Protein AF-A0A921IU04-F1 (afdb_monomer)

Solvent-accessible surface area (backbone atoms only — not comparable to full-atom values): 26642 Å² total; per-residue (Å²): 142,80,86,82,81,86,84,82,86,79,83,80,79,81,77,82,76,81,71,76,76,76,76,78,78,79,79,59,50,74,47,48,51,80,81,39,67,45,76,46,80,61,66,47,47,33,37,39,30,36,93,55,47,88,54,71,35,83,44,35,37,37,36,41,66,57,31,37,32,40,38,34,44,45,18,32,29,25,42,45,50,62,81,37,68,64,38,38,21,29,34,43,36,73,53,21,47,25,39,33,35,40,32,24,35,69,91,25,57,28,35,22,24,2,3,24,48,16,4,4,39,22,38,34,26,72,60,92,69,37,22,38,42,37,33,29,45,68,6,30,38,41,20,19,42,60,22,86,83,22,27,7,1,0,33,20,0,23,42,43,27,17,11,41,33,38,36,30,55,29,21,41,37,38,20,38,7,27,28,0,0,1,37,20,3,6,11,3,62,48,74,80,24,58,9,25,9,32,56,36,36,31,51,25,32,30,34,34,24,27,19,38,81,55,5,2,8,36,18,19,15,27,48,79,45,28,38,65,56,64,29,27,41,39,30,55,19,16,19,37,30,26,72,6,76,42,5,38,28,42,50,65,100,56,87,42,49,41,28,38,69,38,18,16,57,47,40,80,50,40,52,63,51,84,32,14,57,75,86,68,52,56,36,38,69,45,76,42,87,26,84,82,64,35,58,31,25,52,72,85,40,84,44,53,48,43,29,29,36,84,46,40,79,87,37,32,39,22,32,33,53,42,61,83,53,71,44,43,39,30,52,32,39,35,39,36,34,32,44,52,54,99,83,43,65,42,85,58,64,69,52,74,60,83,62,60,56,93,68,54,44,71,60,97,75,35,32,35,33,41,18,83,46,61,65,53,71,52,74,48,71,67,66,67,46,82,48,73,63,101,67,29,34,32,37,34,20,86,89,58,68,50,64,53,78,70,41,65,68,63,68,45,84,45,77,78,37,80,49,36,57,87,42,62,16,30,29,27,40,34,17,83,89,80,66,57,64,54,82,70,44,78,34,72,42,73,49,79,88,84,78,89,86,89,86,85,86,84,84,88,82,86,82,83,89,86,86,84,88,85,89,84,78,86,84,82,88,81,87,82,83,87,87,85,88,82,84,85,82,78,83,79,81,81,80,80,88,79,84,81,80,84,86,79,80,89,128

Radius of gyration: 40.73 Å; Cα contacts (8 Å, |Δi|>4): 1415; chains: 1; bounding box: 72×108×144 Å

Nearest PDB structures (foldseek):
  8bbg-assembly1_A  TM=2.038E-01  e=3.920E-01  Homo sapiens
  8bbf-assembly1_A  TM=2.132E-01  e=1.178E+00  Homo sapiens
  8r8r-assembly1_A  TM=1.808E-01  e=5.849E-01  Homo sapiens
  6fuw-assembly1_A  TM=2.385E-01  e=6.133E+00  Homo sapiens

InterPro domains:
  IPR013087 Zinc finger C2H2-type [PS00028] (371-393)

Mean predicted aligned error: 13.9 Å

Sequence (507 aa):
MKFGKPLIAASALAAALLLPATPAAAEPVTYNLSDGNVVISQNGEYVITQDDPNTPVTKTIEVKADVDATITLSGVNIEFDENDWHACAFKIEDNSTGDVTVVLAEGTANRLVSGPNAAGLQKNGAGENVGTLTITGNGSLYASTNNPSSFSAGIGSSVNNSTRNITIENGNIEAFGRRGAGIGAGSAYTQGSMTSATNIRINGGTVLVSASGLACGIGGADRFHGSLGAVSVFVTGGSVTDSSRYGIGSFRPVDPRIVITGGSVKSAAGFTTQPTDGEGNAVYLLKIDNQNSQPVTLDGESYLPVNQNASSPGDTSLYAYVTGESHVVKVGCTTTTWNFDNGSFTAGASSTEHTFSSAWQSNSANHWNICDACGDTVSEEHSLSAHHDETSHWQTCETCGYATDPEPHSFEWVVDREATATEAGSKHEECAACGYAKKAVEIPATGTTEDSSDNSTGSTQNPSTPNKENGKALPATSDSSAAIAAAAIAMGSILIAGGYALNRKSR

Secondary structure (DSSP, 8-state):
--PPPPPPPP--------PPPPPPPPPPEEEEGGG--EEE-SSEEEEEE-S-TTS-B---EEEPTT--EEEEEES-EEE--TTSTT--SEEEPTT--S-EEEEE-TT-EEEEEE-TTS-SEEE---STTPPPEEEEESSEEEEEES-TT--B-SEEPPTT--EEEEEE-SSEEEEEEEBS-SEEPPPB-STT-EEEEEEEEE-SSEEEEEEESS--SEE---BSSSEEEEEEEEE-SSEEEE--TT-EE-SSS---EEEESSSEEEETT-BSS--B-SSS-BEEEEEEE-TT---EEETTEEESSS-STTTSTT--EEEEEEESS-EEEEETTEEEEEEEETTEEEEEEEEE---B-SS-EE-SSEEEEEBTTT--EEEEE--EEEEE-SSEEEEEETTT--BPPPEEP-EEEEEEE---SSS-EEEEEEETTT--BPPPEEEPP--------------------------------------------------------------

Foldseek 3Di:
DDDDDDDDDDDDDDDPDPDPPDPPFPDAAEDECVVAAAEAEAEDEYEYHYPDLVDEDQYAHEYEAQHAYEYEYARHHHADDQPQPPRERYDYPAQHLYAYEYEYEAPYEHEFEGYAQFKSHEYFDDDPRRYAYEYYYAEEYFFGYHHLPHQFWSHYHGELTEGEHYEYQEYHYEFEARLWESHTGGEPQDAAREYWGYHAEYQEYAAEFEYPDQYERAIGGYHNRYYYDETEYEYNEYQAEYPYPAYHYYRDDDAYAAEYQAYFYHTPNHHPHFYYPVVPAGWAWDKAAQQPQFWKDKQNHTHPPQFNCRNPPPGRIGTHTGGQAWIWMDGQQKIWIWHHDDRDTDTDDMDGDADWDQAWDDDPFWIWTARPGPRDIDIDGAPWDWDDDPFFIWTAGPSHGDIDDTDGFDWDKDWPFDAAQPGWGKIWIARPVRGDIDDIDIHDHPHDDDDDDDDDDDDDDDDDDDDDDDDDDDDDDDDDDDDDDDDDDDPPDDDDDDDDDDDDDDD

Organism: NCBI:txid1871019

pLDDT: mean 83.92, std 22.61, range [25.84, 98.94]

Structure (mmCIF, N/CA/C/O backbone):
data_AF-A0A921IU04-F1
#
_entry.id   AF-A0A921IU04-F1
#
loop_
_atom_site.group_PDB
_atom_site.id
_atom_site.type_symbol
_atom_site.label_atom_id
_atom_site.label_alt_id
_atom_site.label_comp_id
_atom_site.label_asym_id
_atom_site.label_entity_id
_atom_site.label_seq_id
_atom_site.pdbx_PDB_ins_code
_atom_site.Cartn_x
_atom_site.Cartn_y
_atom_site.Cartn_z
_atom_site.occupancy
_atom_site.B_iso_or_equiv
_atom_site.auth_seq_id
_atom_site.auth_comp_id
_atom_site.auth_asym_id
_atom_site.auth_atom_id
_atom_site.pdbx_PDB_model_num
ATOM 1 N N . MET A 1 1 ? 38.460 -66.173 -6.144 1.00 41.94 1 MET A N 1
ATOM 2 C CA . MET A 1 1 ? 37.147 -66.292 -6.812 1.00 41.94 1 MET A CA 1
ATOM 3 C C . MET A 1 1 ? 36.119 -66.691 -5.762 1.00 41.94 1 MET A C 1
ATOM 5 O O . MET A 1 1 ? 36.144 -67.824 -5.303 1.00 41.94 1 MET A O 1
ATOM 9 N N . LYS A 1 2 ? 35.319 -65.736 -5.274 1.00 39.09 2 LYS A N 1
ATOM 10 C CA . LYS A 1 2 ? 34.245 -65.964 -4.294 1.00 39.09 2 LYS A CA 1
ATOM 11 C C . LYS A 1 2 ? 32.915 -65.703 -4.998 1.00 39.09 2 LYS A C 1
ATOM 13 O O . LYS A 1 2 ? 32.738 -64.640 -5.581 1.00 39.09 2 LYS A O 1
ATOM 18 N N . PHE A 1 3 ? 32.042 -66.703 -4.970 1.00 38.78 3 PHE A N 1
ATOM 19 C CA . PHE A 1 3 ? 30.713 -66.703 -5.573 1.00 38.78 3 PHE A CA 1
ATOM 20 C C . PHE A 1 3 ? 29.780 -65.718 -4.849 1.00 38.78 3 PHE A C 1
ATOM 22 O O . PHE A 1 3 ? 29.650 -65.775 -3.625 1.00 38.78 3 PHE A O 1
ATOM 29 N N . GLY A 1 4 ? 29.140 -64.822 -5.605 1.00 40.25 4 GLY A N 1
ATOM 30 C CA . GLY A 1 4 ? 28.076 -63.939 -5.125 1.00 40.25 4 GLY A CA 1
ATOM 31 C C . GLY A 1 4 ? 26.729 -64.666 -5.077 1.00 40.25 4 GLY A C 1
ATOM 32 O O . GLY A 1 4 ? 26.376 -65.388 -6.006 1.00 40.25 4 GLY A O 1
ATOM 33 N N . LYS A 1 5 ? 25.992 -64.490 -3.976 1.00 40.75 5 LYS A N 1
ATOM 34 C CA . LYS A 1 5 ? 24.599 -64.937 -3.803 1.00 40.75 5 LYS A CA 1
ATOM 35 C C . LYS A 1 5 ? 23.645 -64.027 -4.602 1.00 40.75 5 LYS A C 1
ATOM 37 O O . LYS A 1 5 ? 23.920 -62.829 -4.666 1.00 40.75 5 LYS A O 1
ATOM 42 N N . PRO A 1 6 ? 22.517 -64.527 -5.139 1.00 41.41 6 PRO A N 1
ATOM 43 C CA . PRO A 1 6 ? 21.507 -63.672 -5.756 1.00 41.41 6 PRO A CA 1
ATOM 44 C C . PRO A 1 6 ? 20.620 -63.010 -4.686 1.00 41.41 6 PRO A C 1
ATOM 46 O O . PRO A 1 6 ? 20.240 -63.651 -3.703 1.00 41.41 6 PRO A O 1
ATOM 49 N N . LEU A 1 7 ? 20.296 -61.725 -4.877 1.00 36.12 7 LEU A N 1
ATOM 50 C CA . LEU A 1 7 ? 19.275 -61.014 -4.103 1.00 36.12 7 LEU A CA 1
ATOM 51 C C . LEU A 1 7 ? 17.875 -61.458 -4.552 1.00 36.12 7 LEU A C 1
ATOM 53 O O . LEU A 1 7 ? 17.566 -61.460 -5.741 1.00 36.12 7 LEU A O 1
ATOM 57 N N . ILE A 1 8 ? 17.027 -61.794 -3.581 1.00 38.03 8 ILE A N 1
ATOM 58 C CA . ILE A 1 8 ? 15.592 -62.031 -3.757 1.00 38.03 8 ILE A CA 1
ATOM 59 C C . ILE A 1 8 ? 14.892 -60.666 -3.746 1.00 38.03 8 ILE A C 1
ATOM 61 O O . ILE A 1 8 ? 15.033 -59.911 -2.785 1.00 38.03 8 ILE A O 1
ATOM 65 N N . ALA A 1 9 ? 14.143 -60.352 -4.803 1.00 37.78 9 ALA A N 1
ATOM 66 C CA . ALA A 1 9 ? 13.275 -59.181 -4.857 1.00 37.78 9 ALA A CA 1
ATOM 67 C C . ALA A 1 9 ? 12.022 -59.425 -3.997 1.00 37.78 9 ALA A C 1
ATOM 69 O O . ALA A 1 9 ? 11.245 -60.338 -4.274 1.00 37.78 9 ALA A O 1
ATOM 70 N N . ALA A 1 10 ? 11.829 -58.619 -2.953 1.00 38.09 10 ALA A N 1
ATOM 71 C CA . ALA A 1 10 ? 10.588 -58.580 -2.187 1.00 38.09 10 ALA A CA 1
ATOM 72 C C . ALA A 1 10 ? 9.628 -57.577 -2.844 1.00 38.09 10 ALA A C 1
ATOM 74 O O . ALA A 1 10 ? 9.938 -56.390 -2.933 1.00 38.09 10 ALA A O 1
ATOM 75 N N . SER A 1 11 ? 8.468 -58.046 -3.312 1.00 39.69 11 SER A N 1
ATOM 76 C CA . SER A 1 11 ? 7.390 -57.168 -3.773 1.00 39.69 11 SER A CA 1
ATOM 77 C C . SER A 1 11 ? 6.738 -56.489 -2.567 1.00 39.69 11 SER A C 1
ATOM 79 O O . SER A 1 11 ? 6.110 -57.157 -1.744 1.00 39.69 11 SER A O 1
ATOM 81 N N . ALA A 1 12 ? 6.874 -55.170 -2.457 1.00 41.03 12 ALA A N 1
ATOM 82 C CA . ALA A 1 12 ? 6.124 -54.385 -1.488 1.00 41.03 12 ALA A CA 1
ATOM 83 C C . ALA A 1 12 ? 4.693 -54.174 -2.006 1.00 41.03 12 ALA A C 1
ATOM 85 O O . ALA A 1 12 ? 4.475 -53.513 -3.020 1.00 41.03 12 ALA A O 1
ATOM 86 N N . LEU A 1 13 ? 3.719 -54.762 -1.312 1.00 38.69 13 LEU A N 1
ATOM 87 C CA . LEU A 1 13 ? 2.300 -54.487 -1.498 1.00 38.69 13 LEU A CA 1
ATOM 88 C C . LEU A 1 13 ? 2.006 -53.119 -0.857 1.00 38.69 13 LEU A C 1
ATOM 90 O O . LEU A 1 13 ? 2.069 -52.985 0.365 1.00 38.69 13 LEU A O 1
ATOM 94 N N . ALA A 1 14 ? 1.742 -52.092 -1.665 1.00 40.94 14 ALA A N 1
ATOM 95 C CA . ALA A 1 14 ? 1.368 -50.771 -1.169 1.00 40.94 14 ALA A CA 1
ATOM 96 C C . ALA A 1 14 ? -0.069 -50.815 -0.624 1.00 40.94 14 ALA A C 1
ATOM 98 O O . ALA A 1 14 ? -1.035 -50.859 -1.385 1.00 40.94 14 ALA A O 1
ATOM 99 N N . ALA A 1 15 ? -0.215 -50.820 0.700 1.00 42.62 15 ALA A N 1
ATOM 100 C CA . ALA A 1 15 ? -1.492 -50.550 1.344 1.00 42.62 15 ALA A CA 1
ATOM 101 C C . ALA A 1 15 ? -1.796 -49.052 1.194 1.00 42.62 15 ALA A C 1
ATOM 103 O O . ALA A 1 15 ? -1.089 -48.215 1.755 1.00 42.62 15 ALA A O 1
ATOM 104 N N . ALA A 1 16 ? -2.825 -48.715 0.413 1.00 47.44 16 ALA A N 1
ATOM 105 C CA . ALA A 1 16 ? -3.347 -47.358 0.333 1.00 47.44 16 ALA A CA 1
ATOM 106 C C . ALA A 1 16 ? -3.908 -46.965 1.707 1.00 47.44 16 ALA A C 1
ATOM 108 O O . ALA A 1 16 ? -4.967 -47.436 2.124 1.00 47.44 16 ALA A O 1
ATOM 109 N N . LEU A 1 17 ? -3.160 -46.134 2.429 1.00 42.12 17 LEU A N 1
ATOM 110 C CA . LEU A 1 17 ? -3.612 -45.503 3.658 1.00 42.12 17 LEU A CA 1
ATOM 111 C C . LEU A 1 17 ? -4.680 -44.471 3.264 1.00 42.12 17 LEU A C 1
ATOM 113 O O . LEU A 1 17 ? -4.354 -43.410 2.737 1.00 42.12 17 LEU A O 1
ATOM 117 N N . LEU A 1 18 ? -5.957 -44.806 3.461 1.00 48.44 18 LEU A N 1
ATOM 118 C CA . LEU A 1 18 ? -7.051 -43.837 3.396 1.00 48.44 18 LEU A CA 1
ATOM 119 C C . LEU A 1 18 ? -6.788 -42.775 4.468 1.00 48.44 18 LEU A C 1
ATOM 121 O O . LEU A 1 18 ? -6.977 -43.028 5.658 1.00 48.44 18 LEU A O 1
ATOM 125 N N . LEU A 1 19 ? -6.306 -41.605 4.045 1.00 43.34 19 LEU A N 1
ATOM 126 C CA . LEU A 1 19 ? -6.260 -40.424 4.898 1.00 43.34 19 LEU A CA 1
ATOM 127 C C . LEU A 1 19 ? -7.706 -40.105 5.313 1.00 43.34 19 LEU A C 1
ATOM 129 O O . LEU A 1 19 ? -8.586 -40.110 4.445 1.00 43.34 19 LEU A O 1
ATOM 133 N N . PRO A 1 20 ? -7.990 -39.869 6.607 1.00 48.81 20 PRO A N 1
ATOM 134 C CA . PRO A 1 20 ? -9.310 -39.408 7.008 1.00 48.81 20 PRO A CA 1
ATOM 135 C C . PRO A 1 20 ? -9.612 -38.120 6.241 1.00 48.81 20 PRO A C 1
ATOM 137 O O . PRO A 1 20 ? -8.756 -37.237 6.164 1.00 48.81 20 PRO A O 1
ATOM 140 N N . ALA A 1 21 ? -10.802 -38.042 5.640 1.00 51.38 21 ALA A N 1
ATOM 141 C CA . ALA A 1 21 ? -11.263 -36.828 4.984 1.00 51.38 21 ALA A CA 1
ATOM 142 C C . ALA A 1 21 ? -11.084 -35.661 5.960 1.00 51.38 21 ALA A C 1
ATOM 144 O O . ALA A 1 21 ? -11.563 -35.726 7.097 1.00 51.38 21 ALA A O 1
ATOM 145 N N . THR A 1 22 ? -10.358 -34.630 5.532 1.00 48.41 22 THR A N 1
ATOM 146 C CA . THR A 1 22 ? -10.310 -33.351 6.233 1.00 48.41 22 THR A CA 1
ATOM 147 C C . THR A 1 22 ? -11.758 -32.940 6.497 1.00 48.41 22 THR A C 1
ATOM 149 O O . THR A 1 22 ? -12.545 -32.920 5.544 1.00 48.41 22 THR A O 1
ATOM 152 N N . PRO A 1 23 ? -12.164 -32.692 7.757 1.00 48.38 23 PRO A N 1
ATOM 153 C CA . PRO A 1 23 ? -13.510 -32.209 8.017 1.00 48.38 23 PRO A CA 1
ATOM 154 C C . PRO A 1 23 ? -13.714 -30.942 7.185 1.00 48.38 23 PRO A C 1
ATOM 156 O O . PRO A 1 23 ? -12.832 -30.083 7.153 1.00 48.38 23 PRO A O 1
ATOM 159 N N . ALA A 1 24 ? -14.833 -30.871 6.459 1.00 55.59 24 ALA A N 1
ATOM 160 C CA . ALA A 1 24 ? -15.200 -29.673 5.717 1.00 55.59 24 ALA A CA 1
ATOM 161 C C . ALA A 1 24 ? -15.126 -28.481 6.680 1.00 55.59 24 ALA A C 1
ATOM 163 O O . ALA A 1 24 ? -15.683 -28.555 7.780 1.00 55.59 24 ALA A O 1
ATOM 164 N N . ALA A 1 25 ? -14.385 -27.436 6.302 1.00 60.12 25 ALA A N 1
ATOM 165 C CA . ALA A 1 25 ? -14.353 -26.204 7.075 1.00 60.12 25 ALA A CA 1
ATOM 166 C C . ALA A 1 25 ? -15.800 -25.738 7.278 1.00 60.12 25 ALA A C 1
ATOM 168 O O . ALA A 1 25 ? -16.604 -25.793 6.345 1.00 60.12 25 ALA A O 1
ATOM 169 N N . ALA A 1 26 ? -16.158 -25.379 8.511 1.00 72.38 26 ALA A N 1
ATOM 170 C CA . ALA A 1 26 ? -17.477 -24.825 8.770 1.00 72.38 26 ALA A CA 1
ATOM 171 C C . ALA A 1 26 ? -17.642 -23.553 7.926 1.00 72.38 26 ALA A C 1
ATOM 173 O O . ALA A 1 26 ? -16.732 -22.728 7.894 1.00 72.38 26 ALA A O 1
ATOM 174 N N . GLU A 1 27 ? -18.778 -23.420 7.240 1.00 83.56 27 GLU A N 1
ATOM 175 C CA . GLU A 1 27 ? -19.099 -22.216 6.469 1.00 83.56 27 GLU A CA 1
ATOM 176 C C . GLU A 1 27 ? -19.023 -20.973 7.375 1.00 83.56 27 GLU A C 1
ATOM 178 O O . GLU A 1 27 ? -19.477 -21.034 8.528 1.00 83.56 27 GLU A O 1
ATOM 183 N N . PRO A 1 28 ? -18.475 -19.848 6.884 1.00 91.81 28 PRO A N 1
ATOM 184 C CA . PRO A 1 28 ? -18.323 -18.647 7.689 1.00 91.81 28 PRO A CA 1
ATOM 185 C C . PRO A 1 28 ? -19.685 -18.078 8.105 1.00 91.81 28 PRO A C 1
ATOM 187 O O . PRO A 1 28 ? -20.659 -18.071 7.346 1.00 91.81 28 PRO A O 1
ATOM 190 N N . VAL A 1 29 ? -19.757 -17.552 9.328 1.00 96.94 29 VAL A N 1
ATOM 191 C CA . VAL A 1 29 ? -20.988 -16.955 9.859 1.00 96.94 29 VAL A CA 1
ATOM 192 C C . VAL A 1 29 ? -21.221 -15.604 9.188 1.00 96.94 29 VAL A C 1
ATOM 194 O O . VAL A 1 29 ? -20.381 -14.710 9.254 1.00 96.94 29 VAL A O 1
ATOM 197 N N . THR A 1 30 ? -22.379 -15.432 8.554 1.00 97.50 30 THR A N 1
ATOM 198 C CA . THR A 1 30 ? -22.701 -14.199 7.824 1.00 97.50 30 THR A CA 1
ATOM 199 C C . THR A 1 30 ? -23.588 -13.271 8.648 1.00 97.50 30 THR A C 1
ATOM 201 O O . THR A 1 30 ? -24.606 -13.698 9.192 1.00 97.50 30 THR A O 1
ATOM 204 N N . TYR A 1 31 ? -23.224 -11.991 8.687 1.00 98.12 31 TYR A N 1
ATOM 205 C CA . TYR A 1 31 ? -24.028 -10.902 9.228 1.00 98.12 31 TYR A CA 1
ATOM 206 C C . TYR A 1 31 ? -24.326 -9.858 8.150 1.00 98.12 31 TYR A C 1
ATOM 208 O O . TYR A 1 31 ? -23.502 -9.593 7.268 1.00 98.12 31 TYR A O 1
ATOM 216 N N . ASN A 1 32 ? -25.486 -9.216 8.264 1.00 96.88 32 ASN A N 1
ATOM 217 C CA . ASN A 1 32 ? -25.848 -8.047 7.475 1.00 96.88 32 ASN A CA 1
ATOM 218 C C . ASN A 1 32 ? -26.055 -6.853 8.415 1.00 96.88 32 ASN A C 1
ATOM 220 O O . ASN A 1 32 ? -26.857 -6.917 9.347 1.00 96.88 32 ASN A O 1
ATOM 224 N N . LEU A 1 33 ? -25.323 -5.761 8.191 1.00 96.00 33 LEU A N 1
ATOM 225 C CA . LEU A 1 33 ? -25.425 -4.544 9.002 1.00 96.00 33 LEU A CA 1
ATOM 226 C C . LEU A 1 33 ? -26.809 -3.889 8.909 1.00 96.00 33 LEU A C 1
ATOM 228 O O . LEU A 1 33 ? -27.215 -3.186 9.838 1.00 96.00 33 LEU A O 1
ATOM 232 N N . SER A 1 34 ? -27.564 -4.150 7.838 1.00 92.12 34 SER A N 1
ATOM 233 C CA . SER A 1 34 ? -28.962 -3.725 7.728 1.00 92.12 34 SER A CA 1
ATOM 234 C C . SER A 1 34 ? -29.833 -4.285 8.860 1.00 92.12 34 SER A C 1
ATOM 236 O O . SER A 1 34 ? -30.768 -3.613 9.300 1.00 92.12 34 SER A O 1
ATOM 238 N N . ASP A 1 35 ? -29.496 -5.466 9.389 1.00 94.44 35 ASP A N 1
ATOM 239 C CA . ASP A 1 35 ? -30.279 -6.150 10.424 1.00 94.44 35 ASP A CA 1
ATOM 240 C C . ASP A 1 35 ? -29.966 -5.645 11.840 1.00 94.44 35 ASP A C 1
ATOM 242 O O . ASP A 1 35 ? -30.785 -5.772 12.754 1.00 94.44 35 ASP A O 1
ATOM 246 N N . GLY A 1 36 ? -28.795 -5.038 12.055 1.00 96.00 36 GLY A N 1
ATOM 247 C CA . GLY A 1 36 ? -28.404 -4.552 13.371 1.00 96.00 36 GLY A CA 1
ATOM 248 C C . GLY A 1 36 ? -26.902 -4.461 13.600 1.00 96.00 36 GLY A C 1
ATOM 249 O O . GLY A 1 36 ? -26.090 -4.534 12.684 1.00 96.00 36 GLY A O 1
ATOM 250 N N . ASN A 1 37 ? -26.545 -4.260 14.868 1.00 97.88 37 ASN A N 1
ATOM 251 C CA . ASN A 1 37 ? -25.153 -4.295 15.304 1.00 97.88 37 ASN A CA 1
ATOM 252 C C . ASN A 1 37 ? -24.626 -5.731 15.254 1.00 97.88 37 ASN A C 1
ATOM 254 O O . ASN A 1 37 ? -25.354 -6.676 15.557 1.00 97.88 37 ASN A O 1
ATOM 258 N N . VAL A 1 38 ? -23.342 -5.873 14.947 1.00 98.62 38 VAL A N 1
ATOM 259 C CA . VAL A 1 38 ? -22.649 -7.158 14.885 1.00 98.62 38 VAL A CA 1
ATOM 260 C C . VAL A 1 38 ? -21.766 -7.310 16.116 1.00 98.62 38 VAL A C 1
ATOM 262 O O . VAL A 1 38 ? -20.945 -6.442 16.408 1.00 98.62 38 VAL A O 1
ATOM 265 N N . VAL A 1 39 ? -21.923 -8.427 16.827 1.00 98.50 39 VAL A N 1
ATOM 266 C CA . VAL A 1 39 ? -21.083 -8.788 17.974 1.00 98.50 39 VAL A CA 1
ATOM 267 C C . VAL A 1 39 ? -20.481 -10.164 17.733 1.00 98.50 39 VAL A C 1
ATOM 269 O O . VAL A 1 39 ? -21.194 -11.164 17.654 1.00 98.50 39 VAL A O 1
ATOM 272 N N . ILE A 1 40 ? -19.159 -10.213 17.652 1.00 98.69 40 ILE A N 1
ATOM 273 C CA . ILE A 1 40 ? -18.370 -11.425 17.467 1.00 98.69 40 ILE A CA 1
ATOM 274 C C . ILE A 1 40 ? -17.829 -11.842 18.833 1.00 98.69 40 ILE A C 1
ATOM 276 O O . ILE A 1 40 ? -17.040 -11.130 19.452 1.00 98.69 40 ILE A O 1
ATOM 280 N N . SER A 1 41 ? -18.313 -12.979 19.331 1.00 98.00 41 SER A N 1
ATOM 281 C CA . SER A 1 41 ? -18.046 -13.472 20.691 1.00 98.00 41 SER A CA 1
ATOM 282 C C . SER A 1 41 ? -17.405 -14.859 20.736 1.00 98.00 41 SER A C 1
ATOM 284 O O . SER A 1 41 ? -17.196 -15.397 21.821 1.00 98.00 41 SER A O 1
ATOM 286 N N . GLN A 1 42 ? -17.120 -15.449 19.576 1.00 97.69 42 GLN A N 1
ATOM 287 C CA . GLN A 1 42 ? -16.528 -16.775 19.445 1.00 97.69 42 GLN A CA 1
ATOM 288 C C . GLN A 1 42 ? -15.428 -16.739 18.394 1.00 97.69 42 GLN A C 1
ATOM 290 O O . GLN A 1 42 ? -15.463 -15.910 17.487 1.00 97.69 42 GLN A O 1
ATOM 295 N N . ASN A 1 43 ? -14.469 -17.651 18.518 1.00 98.38 43 ASN A N 1
ATOM 296 C CA . ASN A 1 43 ? -13.431 -17.795 17.511 1.00 98.38 43 ASN A CA 1
ATOM 297 C C . ASN A 1 43 ? -14.043 -18.317 16.209 1.00 98.38 43 ASN A C 1
ATOM 299 O O . ASN A 1 43 ? -14.890 -19.215 16.246 1.00 98.38 43 ASN A O 1
ATOM 303 N N . GLY A 1 44 ? -13.595 -17.798 15.069 1.00 97.38 44 GLY A N 1
ATOM 304 C CA . GLY A 1 44 ? -14.058 -18.290 13.776 1.00 97.38 44 GLY A CA 1
ATOM 305 C C . GLY A 1 44 ? -13.965 -17.291 12.633 1.00 97.38 44 GLY A C 1
ATOM 306 O O . GLY A 1 44 ? -13.313 -16.250 12.720 1.00 97.38 44 GLY A O 1
ATOM 307 N N . GLU A 1 45 ? -14.636 -17.646 11.544 1.00 98.50 45 GLU A N 1
ATOM 308 C CA . GLU A 1 45 ? -14.686 -16.859 10.319 1.00 98.50 45 GLU A CA 1
ATOM 309 C C . GLU A 1 45 ? -16.064 -16.224 10.140 1.00 98.50 45 GLU A C 1
ATOM 311 O O . GLU A 1 45 ? -17.102 -16.859 10.354 1.00 98.50 45 GLU A O 1
ATOM 316 N N . TYR A 1 46 ? -16.060 -14.960 9.732 1.00 98.69 46 TYR A N 1
ATOM 317 C CA . TYR A 1 46 ? -17.240 -14.122 9.623 1.00 98.69 46 TYR A CA 1
ATOM 318 C C . TYR A 1 46 ? -17.241 -13.366 8.300 1.00 98.69 46 TYR A C 1
ATOM 320 O O . TYR A 1 46 ? -16.203 -12.881 7.854 1.00 98.69 46 TYR A O 1
ATOM 328 N N . VAL A 1 47 ? -18.417 -13.201 7.701 1.00 98.62 47 VAL A N 1
ATOM 329 C CA . VAL A 1 47 ? -18.630 -12.302 6.561 1.00 98.62 47 VAL A CA 1
ATOM 330 C C . VAL A 1 47 ? -19.623 -11.231 6.983 1.00 98.62 47 VAL A C 1
ATOM 332 O O . VAL A 1 47 ? -20.709 -11.546 7.465 1.00 98.62 47 VAL A O 1
ATOM 335 N N . ILE A 1 48 ? -19.260 -9.963 6.819 1.00 98.75 48 ILE A N 1
ATOM 336 C CA . ILE A 1 48 ? -20.120 -8.826 7.141 1.00 98.75 48 ILE A CA 1
ATOM 337 C C . ILE A 1 48 ? -20.438 -8.078 5.851 1.00 98.75 48 ILE A C 1
ATOM 339 O O . ILE A 1 48 ? -19.545 -7.637 5.124 1.00 98.75 48 ILE A O 1
ATOM 343 N N . THR A 1 49 ? -21.733 -7.951 5.587 1.00 98.44 49 THR A N 1
ATOM 344 C CA . THR A 1 49 ? -22.308 -7.323 4.393 1.00 98.44 49 THR A CA 1
ATOM 345 C C . THR A 1 49 ? -23.237 -6.173 4.776 1.00 98.44 49 THR A C 1
ATOM 347 O O . THR A 1 49 ? -23.557 -5.979 5.952 1.00 98.44 49 THR A O 1
ATOM 350 N N . GLN A 1 50 ? -23.669 -5.410 3.778 1.00 97.88 50 GLN A N 1
ATOM 351 C CA . GLN A 1 50 ? -24.702 -4.386 3.887 1.00 97.88 50 GLN A CA 1
ATOM 352 C C . GLN A 1 50 ? -25.496 -4.355 2.576 1.00 97.88 50 GLN A C 1
ATOM 354 O O . GLN A 1 50 ? -24.897 -4.467 1.508 1.00 97.88 50 GLN A O 1
ATOM 359 N N . ASP A 1 51 ? -26.823 -4.196 2.637 1.00 96.38 51 ASP A N 1
ATOM 360 C CA . ASP A 1 51 ? -27.666 -4.253 1.426 1.00 96.38 51 ASP A CA 1
ATOM 361 C C . ASP A 1 51 ? -27.363 -3.127 0.430 1.00 96.38 51 ASP A C 1
ATOM 363 O O . ASP A 1 51 ? -27.318 -3.351 -0.778 1.00 96.38 51 ASP A O 1
ATOM 367 N N . ASP A 1 52 ? -27.159 -1.911 0.942 1.00 96.38 52 ASP A N 1
ATOM 368 C CA . ASP A 1 52 ? -26.768 -0.749 0.147 1.00 96.38 52 ASP A CA 1
ATOM 369 C C . ASP A 1 52 ? -25.484 -0.119 0.709 1.00 96.38 52 ASP A C 1
ATOM 371 O O . ASP A 1 52 ? -25.564 0.704 1.625 1.00 96.38 52 ASP A O 1
ATOM 375 N N . PRO A 1 53 ? -24.299 -0.460 0.168 1.00 94.00 53 PRO A N 1
ATOM 376 C CA . PRO A 1 53 ? -23.019 0.100 0.609 1.00 94.00 53 PRO A CA 1
ATOM 377 C C . PRO A 1 53 ? -22.869 1.604 0.329 1.00 94.00 53 PRO A C 1
ATOM 379 O O . PRO A 1 53 ? -21.944 2.234 0.840 1.00 94.00 53 PRO A O 1
ATOM 382 N N . ASN A 1 54 ? -23.752 2.220 -0.465 1.00 95.94 54 ASN A N 1
ATOM 383 C CA . ASN A 1 54 ? -23.673 3.653 -0.763 1.00 95.94 54 ASN A CA 1
ATOM 384 C C . ASN A 1 54 ? -24.371 4.518 0.291 1.00 95.94 54 ASN A C 1
ATOM 386 O O . ASN A 1 54 ? -24.105 5.719 0.366 1.00 95.94 54 ASN A O 1
ATOM 390 N N . THR A 1 55 ? -25.233 3.921 1.114 1.00 96.88 55 THR A N 1
ATOM 391 C CA . THR A 1 55 ? -25.967 4.622 2.169 1.00 96.88 55 THR A CA 1
ATOM 392 C C . THR A 1 55 ? -25.325 4.330 3.525 1.00 96.88 55 THR A C 1
ATOM 394 O O . THR A 1 55 ? -25.330 3.178 3.951 1.00 96.88 55 THR A O 1
ATOM 397 N N . PRO A 1 56 ? -24.778 5.329 4.241 1.00 97.19 56 PRO A N 1
ATOM 398 C CA . PRO A 1 56 ? -24.166 5.079 5.539 1.00 97.19 56 PRO A CA 1
ATOM 399 C C . PRO A 1 56 ? -25.176 4.606 6.590 1.00 97.19 56 PRO A C 1
ATOM 401 O O . PRO A 1 56 ? -26.314 5.080 6.633 1.00 97.19 56 PRO A O 1
ATOM 404 N N . VAL A 1 57 ? -24.736 3.716 7.480 1.00 97.25 57 VAL A N 1
ATOM 405 C CA . VAL A 1 57 ? -25.505 3.265 8.649 1.00 97.25 57 VAL A CA 1
ATOM 406 C C . VAL A 1 57 ? -24.792 3.606 9.960 1.00 97.25 57 VAL A C 1
ATOM 408 O O . VAL A 1 57 ? -23.567 3.633 10.034 1.00 97.25 57 VAL A O 1
ATOM 411 N N . THR A 1 58 ? -25.556 3.804 11.036 1.00 96.62 58 THR A N 1
ATOM 412 C CA . THR A 1 58 ? -25.048 4.029 12.404 1.00 96.62 58 THR A CA 1
ATOM 413 C C . THR A 1 58 ? -25.051 2.727 13.212 1.00 96.62 58 THR A C 1
ATOM 415 O O . THR A 1 58 ? -25.743 2.583 14.223 1.00 96.62 58 THR A O 1
ATOM 418 N N . LYS A 1 59 ? -24.318 1.725 12.719 1.00 97.50 59 LYS A N 1
ATOM 419 C CA . LYS A 1 59 ? -24.185 0.392 13.335 1.00 97.50 59 LYS A CA 1
ATOM 420 C C . LYS A 1 59 ? -22.768 0.159 13.830 1.00 97.50 59 LYS A C 1
ATOM 422 O O . LYS A 1 59 ? -21.853 0.880 13.459 1.00 97.50 59 LYS A O 1
ATOM 427 N N . THR A 1 60 ? -22.581 -0.855 14.664 1.00 98.31 60 THR A N 1
ATOM 428 C CA . THR A 1 60 ? -21.260 -1.206 15.200 1.00 98.31 60 THR A CA 1
ATOM 429 C C . THR A 1 60 ? -20.887 -2.638 14.861 1.00 98.31 60 THR A C 1
ATOM 431 O O . THR A 1 60 ? -21.738 -3.527 14.915 1.00 98.31 60 THR A O 1
ATOM 434 N N . ILE A 1 61 ? -19.601 -2.863 14.610 1.00 98.81 61 ILE A N 1
ATOM 435 C CA . ILE A 1 61 ? -18.968 -4.182 14.612 1.00 98.81 61 ILE A CA 1
ATOM 436 C C . ILE A 1 61 ? -18.095 -4.261 15.864 1.00 98.81 61 ILE A C 1
ATOM 438 O O . ILE A 1 61 ? -17.198 -3.441 16.054 1.00 98.81 61 ILE A O 1
ATOM 442 N N . GLU A 1 62 ? -18.357 -5.228 16.734 1.00 98.75 62 GLU A N 1
ATOM 443 C CA . GLU A 1 62 ? -17.611 -5.411 17.976 1.00 98.75 62 GLU A CA 1
ATOM 444 C C . GLU A 1 62 ? -17.051 -6.831 18.072 1.00 98.75 62 GLU A C 1
ATOM 446 O O . GLU A 1 62 ? -17.803 -7.803 18.040 1.00 98.75 62 GLU A O 1
ATOM 451 N N . VAL A 1 63 ? -15.735 -6.951 18.231 1.00 98.88 63 VAL A N 1
ATOM 452 C CA . VAL A 1 63 ? -15.044 -8.214 18.514 1.00 98.88 63 VAL A CA 1
ATOM 453 C C . VAL A 1 63 ? -14.718 -8.260 19.998 1.00 98.88 63 VAL A C 1
ATOM 455 O O . VAL A 1 63 ? -14.013 -7.384 20.507 1.00 98.88 63 VAL A O 1
ATOM 458 N N . LYS A 1 64 ? -15.252 -9.261 20.703 1.00 98.69 64 LYS A N 1
ATOM 459 C CA . LYS A 1 64 ? -15.061 -9.408 22.148 1.00 98.69 64 LYS A CA 1
ATOM 460 C C . LYS A 1 64 ? -13.629 -9.798 22.508 1.00 98.69 64 LYS A C 1
ATOM 462 O O . LYS A 1 64 ? -12.851 -10.237 21.666 1.00 98.69 64 LYS A O 1
ATOM 467 N N . ALA A 1 65 ? -13.283 -9.572 23.774 1.00 97.75 65 ALA A N 1
ATOM 468 C CA . ALA A 1 65 ? -11.945 -9.833 24.284 1.00 97.75 65 ALA A CA 1
ATOM 469 C C . ALA A 1 65 ? -11.556 -11.300 24.072 1.00 97.75 65 ALA A C 1
ATOM 471 O O . ALA A 1 65 ? -12.375 -12.195 24.282 1.00 97.75 65 ALA A O 1
ATOM 472 N N . ASP A 1 66 ? -10.301 -11.504 23.679 1.00 95.94 66 ASP A N 1
ATOM 473 C CA . ASP A 1 66 ? -9.649 -12.808 23.536 1.00 95.94 66 ASP A CA 1
ATOM 474 C C . ASP A 1 66 ? -10.258 -13.706 22.447 1.00 95.94 66 ASP A C 1
ATOM 476 O O . ASP A 1 66 ? -10.070 -14.920 22.458 1.00 95.94 66 ASP A O 1
ATOM 480 N N . VAL A 1 67 ? -10.976 -13.098 21.496 1.00 98.44 67 VAL A N 1
ATOM 481 C CA . VAL A 1 67 ? -11.536 -13.785 20.332 1.00 98.44 67 VAL A CA 1
ATOM 482 C C . VAL A 1 67 ? -10.570 -13.732 19.150 1.00 98.44 67 VAL A C 1
ATOM 484 O O . VAL A 1 67 ? -10.195 -12.644 18.709 1.00 98.44 67 VAL A O 1
ATOM 487 N N . ASP A 1 68 ? -10.252 -14.905 18.600 1.00 98.56 68 ASP A N 1
ATOM 488 C CA . ASP A 1 68 ? -9.544 -15.043 17.324 1.00 98.56 68 ASP A CA 1
ATOM 489 C C . ASP A 1 68 ? -10.552 -15.042 16.170 1.00 98.56 68 ASP A C 1
ATOM 491 O O . ASP A 1 68 ? -11.338 -15.985 16.023 1.00 98.56 68 ASP A O 1
ATOM 495 N N . ALA A 1 69 ? -10.558 -13.997 15.344 1.00 98.62 69 ALA A N 1
ATOM 496 C CA . ALA A 1 69 ? -11.565 -13.839 14.296 1.00 98.62 69 ALA A CA 1
ATOM 497 C C . ALA A 1 69 ? -10.969 -13.448 12.945 1.00 98.62 69 ALA A C 1
ATOM 499 O O . ALA A 1 69 ? -10.209 -12.487 12.840 1.00 98.62 69 ALA A O 1
ATOM 500 N N . THR A 1 70 ? -11.416 -14.124 11.889 1.00 98.81 70 THR A N 1
ATOM 501 C CA . THR A 1 70 ? -11.232 -13.664 10.507 1.00 98.81 70 THR A CA 1
ATOM 502 C C . THR A 1 70 ? -12.542 -13.068 10.018 1.00 98.81 70 THR A C 1
ATOM 504 O O . THR A 1 70 ? -13.563 -13.744 9.982 1.00 98.81 70 THR A O 1
ATOM 507 N N . ILE A 1 71 ? -12.537 -11.789 9.666 1.00 98.94 71 ILE A N 1
ATOM 508 C CA . ILE A 1 71 ? -13.726 -10.999 9.358 1.00 98.94 71 ILE A CA 1
ATOM 509 C C . ILE A 1 71 ? -13.577 -10.444 7.951 1.00 98.94 71 ILE A C 1
ATOM 511 O O . ILE A 1 71 ? -12.782 -9.540 7.706 1.00 98.94 71 ILE A O 1
ATOM 515 N N . THR A 1 72 ? -14.367 -10.969 7.024 1.00 98.88 72 THR A N 1
ATOM 516 C CA . THR A 1 72 ? -14.456 -10.444 5.665 1.00 98.88 72 THR A CA 1
ATOM 517 C C . THR A 1 72 ? -15.442 -9.284 5.630 1.00 98.88 72 THR A C 1
ATOM 519 O O . THR A 1 72 ? -16.628 -9.471 5.898 1.00 98.88 72 THR A O 1
ATOM 522 N N . LEU A 1 73 ? -14.965 -8.088 5.287 1.00 98.88 73 LEU A N 1
ATOM 523 C CA . LEU A 1 73 ? -15.805 -6.927 5.008 1.00 98.88 73 LEU A CA 1
ATOM 524 C C . LEU A 1 73 ? -16.103 -6.878 3.509 1.00 98.88 73 LEU A C 1
ATOM 526 O O . LEU A 1 73 ? -15.185 -6.790 2.690 1.00 98.88 73 LEU A O 1
ATOM 530 N N . SER A 1 74 ? -17.386 -6.952 3.162 1.00 98.25 74 SER A N 1
ATOM 531 C CA . SER A 1 74 ? -17.855 -7.003 1.779 1.00 98.25 74 SER A CA 1
ATOM 532 C C . SER A 1 74 ? -18.863 -5.892 1.508 1.00 98.25 74 SER A C 1
ATOM 534 O O . SER A 1 74 ? -20.066 -6.135 1.410 1.00 98.25 74 SER A O 1
ATOM 536 N N . GLY A 1 75 ? -18.354 -4.666 1.384 1.00 98.06 75 GLY A N 1
ATOM 537 C CA . GLY A 1 75 ? -19.162 -3.487 1.092 1.00 98.06 75 GLY A CA 1
ATOM 538 C C . GLY A 1 75 ? -19.887 -2.971 2.329 1.00 98.06 75 GLY A C 1
ATOM 539 O O . GLY A 1 75 ? -21.107 -2.879 2.334 1.00 98.06 75 GLY A O 1
ATOM 540 N N . VAL A 1 76 ? -19.153 -2.661 3.396 1.00 98.56 76 VAL A N 1
ATOM 541 C CA . VAL A 1 76 ? -19.734 -2.057 4.608 1.00 98.56 76 VAL A CA 1
ATOM 542 C C . VAL A 1 76 ? -19.566 -0.540 4.599 1.00 98.56 76 VAL A C 1
ATOM 544 O O . VAL A 1 76 ? -18.504 -0.041 4.239 1.00 98.56 76 VAL A O 1
ATOM 547 N N . ASN A 1 77 ? -20.575 0.214 5.030 1.00 98.56 77 ASN A N 1
ATOM 548 C CA . ASN A 1 77 ? -20.496 1.672 5.128 1.00 98.56 77 ASN A CA 1
ATOM 549 C C . ASN A 1 77 ? -21.103 2.158 6.443 1.00 98.56 77 ASN A C 1
ATOM 551 O O . ASN A 1 77 ? -22.299 2.428 6.545 1.00 98.56 77 ASN A O 1
ATOM 555 N N . ILE A 1 78 ? -20.247 2.264 7.455 1.00 98.69 78 ILE A N 1
ATOM 556 C CA . ILE A 1 78 ? -20.601 2.752 8.781 1.00 98.69 78 ILE A CA 1
ATOM 557 C C . ILE A 1 78 ? -20.117 4.193 8.926 1.00 98.69 78 ILE A C 1
ATOM 559 O O . ILE A 1 78 ? -18.927 4.481 8.770 1.00 98.69 78 ILE A O 1
ATOM 563 N N . GLU A 1 79 ? -21.035 5.088 9.279 1.00 98.00 79 GLU A N 1
ATOM 564 C CA . GLU A 1 79 ? -20.733 6.480 9.595 1.00 98.00 79 GLU A CA 1
ATOM 565 C C . GLU A 1 79 ? -21.583 6.953 10.760 1.00 98.00 79 GLU A C 1
ATOM 567 O O . GLU A 1 79 ? -22.809 7.004 10.679 1.00 98.00 79 GLU A O 1
ATOM 572 N N . PHE A 1 80 ? -20.910 7.326 11.837 1.00 97.25 80 PHE A N 1
ATOM 573 C CA . PHE A 1 80 ? -21.525 8.052 12.935 1.00 97.25 80 PHE A CA 1
ATOM 574 C C . PHE A 1 80 ? -21.544 9.558 12.654 1.00 97.25 80 PHE A C 1
ATOM 576 O O . PHE A 1 80 ? -20.874 10.037 11.736 1.00 97.25 80 PHE A O 1
ATOM 583 N N . ASP A 1 81 ? -22.283 10.316 13.460 1.00 92.94 81 ASP A N 1
ATOM 584 C CA . ASP A 1 81 ? -22.280 11.782 13.495 1.00 92.94 81 ASP A CA 1
ATOM 585 C C . ASP A 1 81 ? -21.254 12.331 14.513 1.00 92.94 81 ASP A C 1
ATOM 587 O O . ASP A 1 81 ? -20.773 11.626 15.405 1.00 92.94 81 ASP A O 1
ATOM 591 N N . GLU A 1 82 ? -20.864 13.601 14.373 1.00 91.75 82 GLU A N 1
ATOM 592 C CA . GLU A 1 82 ? -19.900 14.256 15.261 1.00 91.75 82 GLU A CA 1
ATOM 593 C C . GLU A 1 82 ? -20.391 14.421 16.711 1.00 91.75 82 GLU A C 1
ATOM 595 O O . GLU A 1 82 ? -19.588 14.776 17.579 1.00 91.75 82 GLU A O 1
ATOM 600 N N . ASN A 1 83 ? -21.672 14.152 16.985 1.00 89.44 83 ASN A N 1
ATOM 601 C CA . ASN A 1 83 ? -22.275 14.131 18.316 1.00 89.44 83 ASN A CA 1
ATOM 602 C C . ASN A 1 83 ? -22.509 12.708 18.851 1.00 89.44 83 ASN A C 1
ATOM 604 O O . ASN A 1 83 ? -22.939 12.562 19.996 1.00 89.44 83 ASN A O 1
ATOM 608 N N . ASP A 1 84 ? -22.168 11.660 18.097 1.00 90.88 84 ASP A N 1
ATOM 609 C CA . ASP A 1 84 ? -22.226 10.268 18.559 1.00 90.88 84 ASP A CA 1
ATOM 610 C C . ASP A 1 84 ? -20.964 9.914 19.359 1.00 90.88 84 ASP A C 1
ATOM 612 O O . ASP A 1 84 ? -20.108 9.125 18.952 1.00 90.88 84 ASP A O 1
ATOM 616 N N . TRP A 1 85 ? -20.801 10.564 20.511 1.00 86.00 85 TRP A N 1
ATOM 617 C CA . TRP A 1 85 ? -19.619 10.411 21.359 1.00 86.00 85 TRP A CA 1
ATOM 618 C C . TRP A 1 85 ? -19.355 8.943 21.706 1.00 86.00 85 TRP A C 1
ATOM 620 O O . TRP A 1 85 ? -20.242 8.236 22.177 1.00 86.00 85 TRP A O 1
ATOM 630 N N . HIS A 1 86 ? -18.104 8.510 21.520 1.00 77.94 86 HIS A N 1
ATOM 631 C CA . HIS A 1 86 ? -17.634 7.146 21.794 1.00 77.94 86 HIS A CA 1
ATOM 632 C C . HIS A 1 86 ? -18.244 6.039 20.921 1.00 77.94 86 HIS A C 1
ATOM 634 O O . HIS A 1 86 ? -17.922 4.869 21.135 1.00 77.94 86 HIS A O 1
ATOM 640 N N . ALA A 1 87 ? -19.066 6.373 19.921 1.00 93.88 87 ALA A N 1
ATOM 641 C CA . ALA A 1 87 ? -19.517 5.395 18.946 1.00 93.88 87 ALA A CA 1
ATOM 642 C C . ALA A 1 87 ? -18.338 4.947 18.074 1.00 93.88 87 ALA A C 1
ATOM 644 O O . ALA A 1 87 ? -17.671 5.762 17.433 1.00 93.88 87 ALA A O 1
ATOM 645 N N . CYS A 1 88 ? -18.065 3.645 18.072 1.00 97.25 88 CYS A N 1
ATOM 646 C CA . CYS A 1 88 ? -16.963 3.050 17.331 1.00 97.25 88 CYS A CA 1
ATOM 647 C C . CYS A 1 88 ? -17.522 2.160 16.221 1.00 97.25 88 CYS A C 1
ATOM 649 O O . CYS A 1 88 ? -18.267 1.221 16.503 1.00 97.25 88 CYS A O 1
ATOM 651 N N . ALA A 1 89 ? -17.170 2.463 14.971 1.00 98.56 89 ALA A N 1
ATOM 652 C CA . ALA A 1 89 ? -17.627 1.719 13.803 1.00 98.56 89 ALA A CA 1
ATOM 653 C C . ALA A 1 89 ? -17.172 0.258 13.854 1.00 98.56 89 ALA A C 1
ATOM 655 O O . ALA A 1 89 ? -17.986 -0.651 13.687 1.00 98.56 89 ALA A O 1
ATOM 656 N N . PHE A 1 90 ? -15.892 0.037 14.156 1.00 98.88 90 PHE A N 1
ATOM 657 C CA . PHE A 1 90 ? -15.330 -1.289 14.361 1.00 98.88 90 PHE A CA 1
ATOM 658 C C . PHE A 1 90 ? -14.413 -1.277 15.582 1.00 98.88 90 PHE A C 1
ATOM 660 O O . PHE A 1 90 ? -13.333 -0.684 15.549 1.00 98.88 90 PHE A O 1
ATOM 667 N N . LYS A 1 91 ? -14.816 -1.980 16.645 1.00 98.75 91 LYS A N 1
ATOM 668 C CA . LYS A 1 91 ? -14.045 -2.114 17.882 1.00 98.75 91 LYS A CA 1
ATOM 669 C C . LYS A 1 91 ? -13.563 -3.546 18.080 1.00 98.75 91 LYS A C 1
ATOM 671 O O . LYS A 1 91 ? -14.369 -4.467 18.156 1.00 98.75 91 LYS A O 1
ATOM 676 N N . ILE A 1 92 ? -12.260 -3.713 18.263 1.00 98.81 92 ILE A N 1
ATOM 677 C CA . ILE A 1 92 ? -11.701 -4.880 18.950 1.00 98.81 92 ILE A CA 1
ATOM 678 C C . ILE A 1 92 ? -11.566 -4.497 20.419 1.00 98.81 92 ILE A C 1
ATOM 680 O O . ILE A 1 92 ? -11.011 -3.435 20.718 1.00 98.81 92 ILE A O 1
ATOM 684 N N . GLU A 1 93 ? -12.098 -5.319 21.324 1.00 98.38 93 GLU A N 1
ATOM 685 C CA . GLU A 1 93 ? -12.069 -5.017 22.756 1.00 98.38 93 GLU A CA 1
ATOM 686 C C . GLU A 1 93 ? -10.657 -4.693 23.259 1.00 98.38 93 GLU A C 1
ATOM 688 O O . GLU A 1 93 ? -9.645 -5.260 22.829 1.00 98.38 93 GLU A O 1
ATOM 693 N N . ASP A 1 94 ? -10.605 -3.733 24.178 1.00 97.75 94 ASP A N 1
ATOM 694 C CA . ASP A 1 94 ? -9.354 -3.144 24.634 1.00 97.75 94 ASP A CA 1
ATOM 695 C C . ASP A 1 94 ? -8.468 -4.205 25.299 1.00 97.75 94 ASP A C 1
ATOM 697 O O . ASP A 1 94 ? -8.905 -4.929 26.191 1.00 97.75 94 ASP A O 1
ATOM 701 N N . ASN A 1 95 ? -7.190 -4.250 24.913 1.00 97.56 95 ASN A N 1
ATOM 702 C CA . ASN A 1 95 ? -6.208 -5.224 25.404 1.00 97.56 95 ASN A CA 1
ATOM 703 C C . ASN A 1 95 ? -6.531 -6.695 25.087 1.00 97.56 95 ASN A C 1
ATOM 705 O O . ASN A 1 95 ? -5.918 -7.568 25.698 1.00 97.56 95 ASN A O 1
ATOM 709 N N . SER A 1 96 ? -7.426 -6.968 24.129 1.00 98.25 96 SER A N 1
ATOM 710 C CA . SER A 1 96 ? -7.689 -8.330 23.650 1.00 98.25 96 SER A CA 1
ATOM 711 C C . SER A 1 96 ? -6.390 -9.052 23.277 1.00 98.25 96 SER A C 1
ATOM 713 O O . SER A 1 96 ? -5.523 -8.474 22.605 1.00 98.25 96 SER A O 1
ATOM 715 N N . THR A 1 97 ? -6.266 -10.309 23.707 1.00 98.38 97 THR A N 1
ATOM 716 C CA . THR A 1 97 ? -5.159 -11.205 23.333 1.00 98.38 97 THR A CA 1
ATOM 717 C C . THR A 1 97 ? -5.406 -11.952 22.021 1.00 98.38 97 THR A C 1
ATOM 719 O O . THR A 1 97 ? -4.453 -12.469 21.450 1.00 98.38 97 THR A O 1
ATOM 722 N N . GLY A 1 98 ? -6.650 -11.957 21.528 1.00 98.25 98 GLY A N 1
ATOM 723 C CA . GLY A 1 98 ? -7.037 -12.642 20.295 1.00 98.25 98 GLY A CA 1
ATOM 724 C C . GLY A 1 98 ? -6.580 -11.911 19.033 1.00 98.25 98 GLY A C 1
ATOM 725 O O . GLY A 1 98 ? -6.588 -10.673 18.977 1.00 98.25 98 GLY A O 1
ATOM 726 N N . ASP A 1 99 ? -6.185 -12.685 18.027 1.00 98.75 99 ASP A N 1
ATOM 727 C CA . ASP A 1 99 ? -5.780 -12.189 16.715 1.00 98.75 99 ASP A CA 1
ATOM 728 C C . ASP A 1 99 ? -7.011 -11.924 15.836 1.00 98.75 99 ASP A C 1
ATOM 730 O O . ASP A 1 99 ? -7.890 -12.769 15.666 1.00 98.75 99 ASP A O 1
ATOM 734 N N . VAL A 1 100 ? -7.072 -10.739 15.230 1.00 98.94 100 VAL A N 1
ATOM 735 C CA . VAL A 1 100 ? -8.179 -10.338 14.357 1.00 98.94 100 VAL A CA 1
ATOM 736 C C . VAL A 1 100 ? -7.651 -10.040 12.966 1.00 98.94 100 VAL A C 1
ATOM 738 O O . VAL A 1 100 ? -6.878 -9.104 12.771 1.00 98.94 100 VAL A O 1
ATOM 741 N N . THR A 1 101 ? -8.111 -10.805 11.982 1.00 98.94 101 THR A N 1
ATOM 742 C CA . THR A 1 101 ? -7.822 -10.568 10.568 1.00 98.94 101 THR A CA 1
ATOM 743 C C . THR A 1 101 ? -9.034 -9.942 9.895 1.00 98.94 101 THR A C 1
ATOM 745 O O . THR A 1 101 ? -10.099 -10.544 9.852 1.00 98.94 101 THR A O 1
ATOM 748 N N . VAL A 1 102 ? -8.882 -8.747 9.335 1.00 98.94 102 VAL A N 1
ATOM 749 C CA . VAL A 1 102 ? -9.878 -8.081 8.495 1.00 98.94 102 VAL A CA 1
ATOM 750 C C . VAL A 1 102 ? -9.520 -8.321 7.029 1.00 98.94 102 VAL A C 1
ATOM 752 O O . VAL A 1 102 ? -8.499 -7.836 6.544 1.00 98.94 102 VAL A O 1
ATOM 755 N N . VAL A 1 103 ? -10.363 -9.065 6.316 1.00 98.94 103 VAL A N 1
ATOM 756 C CA . VAL A 1 103 ? -10.218 -9.334 4.880 1.00 98.94 103 VAL A CA 1
ATOM 757 C C . VAL A 1 103 ? -11.119 -8.378 4.104 1.00 98.94 103 VAL A C 1
ATOM 759 O O . VAL A 1 103 ? -12.333 -8.363 4.287 1.00 98.94 103 VAL A O 1
ATOM 762 N N . LEU A 1 104 ? -10.542 -7.570 3.223 1.00 98.88 104 LEU A N 1
ATOM 763 C CA . LEU A 1 104 ? -11.269 -6.653 2.350 1.00 98.88 104 LEU A CA 1
ATOM 764 C C . LEU A 1 104 ? -11.650 -7.389 1.065 1.00 98.88 104 LEU A C 1
ATOM 766 O O . LEU A 1 104 ? -10.779 -7.706 0.247 1.00 98.88 104 LEU A O 1
ATOM 770 N N . ALA A 1 105 ? -12.943 -7.672 0.890 1.00 98.62 105 ALA A N 1
ATOM 771 C CA . ALA A 1 105 ? -13.429 -8.420 -0.264 1.00 98.62 105 ALA A CA 1
ATOM 772 C C . ALA A 1 105 ? -13.129 -7.680 -1.577 1.00 98.62 105 ALA A C 1
ATOM 774 O O . ALA A 1 105 ? -13.299 -6.460 -1.677 1.00 98.62 105 ALA A O 1
ATOM 775 N N . GLU A 1 106 ? -12.681 -8.422 -2.589 1.00 98.12 106 GLU A N 1
ATOM 776 C CA . GLU A 1 106 ? -12.309 -7.874 -3.893 1.00 98.12 106 GLU A CA 1
ATOM 777 C C . GLU A 1 106 ? -13.457 -7.081 -4.532 1.00 98.12 106 GLU A C 1
ATOM 779 O O . GLU A 1 106 ? -14.620 -7.474 -4.469 1.00 98.12 106 GLU A O 1
ATOM 784 N N . GLY A 1 107 ? -13.127 -5.936 -5.134 1.00 97.50 107 GLY A N 1
ATOM 785 C CA . GLY A 1 107 ? -14.109 -5.073 -5.794 1.00 97.50 107 GLY A CA 1
ATOM 786 C C . GLY A 1 107 ? -15.071 -4.346 -4.847 1.00 97.50 107 GLY A C 1
ATOM 787 O O . GLY A 1 107 ? -15.949 -3.631 -5.325 1.00 97.50 107 GLY A O 1
ATOM 788 N N . THR A 1 108 ? -14.915 -4.486 -3.525 1.00 98.38 108 THR A N 1
ATOM 789 C CA . THR A 1 108 ? -15.753 -3.793 -2.537 1.00 98.38 108 THR A CA 1
ATOM 790 C C . THR A 1 108 ? -15.040 -2.599 -1.914 1.00 98.38 108 THR A C 1
ATOM 792 O O . THR A 1 108 ? -13.819 -2.605 -1.733 1.00 98.38 108 THR A O 1
ATOM 795 N N . ALA A 1 109 ? -15.823 -1.577 -1.566 1.00 98.44 109 ALA A N 1
ATOM 796 C CA . ALA A 1 109 ? -15.366 -0.438 -0.788 1.00 98.44 109 ALA A CA 1
ATOM 797 C C . ALA A 1 109 ? -15.968 -0.488 0.612 1.00 98.44 109 ALA A C 1
ATOM 799 O O . ALA A 1 109 ? -17.185 -0.589 0.764 1.00 98.44 109 ALA A O 1
ATOM 800 N N . ASN A 1 110 ? -15.107 -0.417 1.623 1.00 98.81 110 ASN A N 1
ATOM 801 C CA . ASN A 1 110 ? -15.500 -0.478 3.021 1.00 98.81 110 ASN A CA 1
ATOM 802 C C . ASN A 1 110 ? -15.180 0.851 3.694 1.00 98.81 110 ASN A C 1
ATOM 804 O O . ASN A 1 110 ? -14.087 1.393 3.534 1.00 98.81 110 ASN A O 1
ATOM 808 N N . ARG A 1 111 ? -16.126 1.388 4.455 1.00 98.81 111 ARG A N 1
ATOM 809 C CA . ARG A 1 111 ? -15.995 2.680 5.112 1.00 98.81 111 ARG A CA 1
ATOM 810 C C . ARG A 1 111 ? -16.351 2.561 6.585 1.00 98.81 111 ARG A C 1
ATOM 812 O O . ARG A 1 111 ? -17.454 2.149 6.928 1.00 98.81 111 ARG A O 1
ATOM 819 N N . LEU A 1 112 ? -15.401 2.926 7.440 1.00 98.81 112 LEU A N 1
ATOM 820 C CA . LEU A 1 112 ? -15.512 2.880 8.892 1.00 98.81 112 LEU A CA 1
ATOM 821 C C . LEU A 1 112 ? -15.224 4.270 9.461 1.00 98.81 112 LEU A C 1
ATOM 823 O O . LEU A 1 112 ? -14.067 4.673 9.612 1.00 98.81 112 LEU A O 1
ATOM 827 N N . VAL A 1 113 ? -16.285 5.017 9.763 1.00 98.50 113 VAL A N 1
ATOM 828 C CA . VAL A 1 113 ? -16.184 6.355 10.348 1.00 98.50 113 VAL A CA 1
ATOM 829 C C . VAL A 1 113 ? -16.847 6.390 11.712 1.00 98.50 113 VAL A C 1
ATOM 831 O O . VAL A 1 113 ? -18.069 6.392 11.848 1.00 98.50 113 VAL A O 1
ATOM 834 N N . SER A 1 114 ? -15.996 6.430 12.729 1.00 98.38 114 SER A N 1
ATOM 835 C CA . SER A 1 114 ? -16.402 6.494 14.127 1.00 98.38 114 SER A CA 1
ATOM 836 C C . SER A 1 114 ? -16.782 7.910 14.549 1.00 98.38 114 SER A C 1
ATOM 838 O O . SER A 1 114 ? -16.346 8.901 13.952 1.00 98.38 114 SER A O 1
ATOM 840 N N . GLY A 1 115 ? -17.543 7.992 15.638 1.00 96.56 115 GLY A N 1
ATOM 841 C CA . GLY A 1 115 ? -17.813 9.236 16.340 1.00 96.56 115 GLY A CA 1
ATOM 842 C C . GLY A 1 115 ? -16.560 9.829 17.001 1.00 96.56 115 GLY A C 1
ATOM 843 O O . GLY A 1 115 ? -15.434 9.333 16.833 1.00 96.56 115 GLY A O 1
ATOM 844 N N . PRO A 1 116 ? -16.720 10.909 17.783 1.00 93.31 116 PRO A N 1
ATOM 845 C CA . PRO A 1 116 ? -15.623 11.519 18.519 1.00 93.31 116 PRO A CA 1
ATOM 846 C C . PRO A 1 116 ? -14.900 10.522 19.425 1.00 93.31 116 PRO A C 1
ATOM 848 O O . PRO A 1 116 ? -15.528 9.730 20.131 1.00 93.31 116 PRO A O 1
ATOM 851 N N . ASN A 1 117 ? -13.573 10.658 19.489 1.00 92.44 117 ASN A N 1
ATOM 852 C CA . ASN A 1 117 ? -12.705 9.941 20.422 1.00 92.44 117 ASN A CA 1
ATOM 853 C C . ASN A 1 117 ? -12.650 8.414 20.251 1.00 92.44 117 ASN A C 1
ATOM 855 O O . ASN A 1 117 ? -12.171 7.743 21.160 1.00 92.44 117 ASN A O 1
ATOM 859 N N . ALA A 1 118 ? -13.081 7.877 19.111 1.00 96.12 118 ALA A N 1
ATOM 860 C CA . ALA A 1 118 ? -12.849 6.493 18.707 1.00 96.12 118 ALA A CA 1
ATOM 861 C C . ALA A 1 118 ? -12.150 6.456 17.341 1.00 96.12 118 ALA A C 1
ATOM 863 O O . ALA A 1 118 ? -12.351 7.349 16.514 1.00 96.12 118 ALA A O 1
ATOM 864 N N . ALA A 1 119 ? -11.315 5.443 17.107 1.00 97.62 119 ALA A N 1
ATOM 865 C CA . ALA A 1 119 ? -10.739 5.211 15.781 1.00 97.62 119 ALA A CA 1
ATOM 866 C C . ALA A 1 119 ? -11.780 4.573 14.851 1.00 97.62 119 ALA A C 1
ATOM 868 O O . ALA A 1 119 ? -12.706 3.917 15.333 1.00 97.62 119 ALA A O 1
ATOM 869 N N . GLY A 1 120 ? -11.648 4.759 13.534 1.00 98.44 120 GLY A N 1
ATOM 870 C CA . GLY A 1 120 ? -12.540 4.131 12.549 1.00 98.44 120 GLY A CA 1
ATOM 871 C C . GLY A 1 120 ? -12.480 2.608 12.646 1.00 98.44 120 GLY A C 1
ATOM 872 O O . GLY A 1 120 ? -13.504 1.944 12.796 1.00 98.44 120 GLY A O 1
ATOM 873 N N . LEU A 1 121 ? -11.253 2.084 12.682 1.00 98.81 121 LEU A N 1
ATOM 874 C CA . LEU A 1 121 ? -10.950 0.710 13.068 1.00 98.81 121 LEU A CA 1
ATOM 875 C C . LEU A 1 121 ? -10.100 0.727 14.340 1.00 98.81 121 LEU A C 1
ATOM 877 O O . LEU A 1 121 ? -8.910 1.054 14.306 1.00 98.81 121 LEU A O 1
ATOM 881 N N . GLN A 1 122 ? -10.731 0.423 15.473 1.00 98.69 122 GLN A N 1
ATOM 882 C CA . GLN A 1 122 ? -10.135 0.591 16.789 1.00 98.69 122 GLN A CA 1
ATOM 883 C C . GLN A 1 122 ? -9.515 -0.696 17.332 1.00 98.69 122 GLN A C 1
ATOM 885 O O . GLN A 1 122 ? -10.196 -1.699 17.543 1.00 98.69 122 GLN A O 1
ATOM 890 N N . LYS A 1 123 ? -8.224 -0.605 17.659 1.00 98.25 123 LYS A N 1
ATOM 891 C CA . LYS A 1 123 ? -7.443 -1.606 18.385 1.00 98.25 123 LYS A CA 1
ATOM 892 C C . LYS A 1 123 ? -6.628 -0.924 19.479 1.00 98.25 123 LYS A C 1
ATOM 894 O O . LYS A 1 123 ? -5.542 -0.394 19.232 1.00 98.25 123 LYS A O 1
ATOM 899 N N . ASN A 1 124 ? -7.142 -0.968 20.704 1.00 97.81 124 ASN A N 1
ATOM 900 C CA . ASN A 1 124 ? -6.424 -0.487 21.880 1.00 97.81 124 ASN A CA 1
ATOM 901 C C . ASN A 1 124 ? -5.606 -1.620 22.519 1.00 97.81 124 ASN A C 1
ATOM 903 O O . ASN A 1 124 ? -6.048 -2.767 22.594 1.00 97.81 124 ASN A O 1
ATOM 907 N N . GLY A 1 125 ? -4.419 -1.285 23.019 1.00 96.00 125 GLY A N 1
ATOM 908 C CA . GLY A 1 125 ? -3.576 -2.181 23.806 1.00 96.00 125 GLY A CA 1
ATOM 909 C C . GLY A 1 125 ? -2.084 -1.913 23.621 1.00 96.00 125 GLY A C 1
ATOM 910 O O . GLY A 1 125 ? -1.625 -1.674 22.510 1.00 96.00 125 GLY A O 1
ATOM 911 N N . ALA A 1 126 ? -1.320 -1.964 24.714 1.00 92.19 126 ALA A N 1
ATOM 912 C CA . ALA A 1 126 ? 0.144 -1.802 24.705 1.00 92.19 126 ALA A CA 1
ATOM 913 C C . ALA A 1 126 ? 0.917 -2.983 25.305 1.00 92.19 126 ALA A C 1
ATOM 915 O O . ALA A 1 126 ? 2.149 -3.010 25.199 1.00 92.19 126 ALA A O 1
ATOM 916 N N . GLY A 1 127 ? 0.217 -3.926 25.946 1.00 92.56 127 GLY A N 1
ATOM 917 C CA . GLY A 1 127 ? 0.831 -5.090 26.582 1.00 92.56 127 GLY A CA 1
ATOM 918 C C . GLY A 1 127 ? 1.534 -5.994 25.571 1.00 92.56 127 GLY A C 1
ATOM 919 O O . GLY A 1 127 ? 1.166 -6.027 24.404 1.00 92.56 127 GLY A O 1
ATOM 920 N N . GLU A 1 128 ? 2.542 -6.742 26.016 1.00 91.25 128 GLU A N 1
ATOM 921 C CA . GLU A 1 128 ? 3.287 -7.669 25.147 1.00 91.25 128 GLU A CA 1
ATOM 922 C C . GLU A 1 128 ? 2.405 -8.795 24.579 1.00 91.25 128 GLU A C 1
ATOM 924 O O . GLU A 1 128 ? 2.662 -9.269 23.479 1.00 91.25 128 GLU A O 1
ATOM 929 N N . ASN A 1 129 ? 1.338 -9.171 25.293 1.00 94.56 129 ASN A N 1
ATOM 930 C CA . ASN A 1 129 ? 0.453 -10.285 24.931 1.00 94.56 129 ASN A CA 1
ATOM 931 C C . ASN A 1 129 ? -0.802 -9.854 24.152 1.00 94.56 129 ASN A C 1
ATOM 933 O O . ASN A 1 129 ? -1.702 -10.668 23.977 1.00 94.56 129 ASN A O 1
ATOM 937 N N . VAL A 1 130 ? -0.928 -8.581 23.757 1.00 97.44 130 VAL A N 1
ATOM 938 C CA . VAL A 1 130 ? -2.108 -8.151 22.987 1.00 97.44 130 VAL A CA 1
ATOM 939 C C . VAL A 1 130 ? -2.056 -8.753 21.584 1.00 97.44 130 VAL A C 1
ATOM 941 O O . VAL A 1 130 ? -1.002 -8.736 20.946 1.00 97.44 130 VAL A O 1
ATOM 944 N N . GLY A 1 131 ? -3.196 -9.233 21.094 1.00 98.31 131 GLY A N 1
ATOM 945 C CA . GLY A 1 131 ? -3.302 -9.854 19.777 1.00 98.31 131 GLY A CA 1
ATOM 946 C C . GLY A 1 131 ? -3.056 -8.864 18.641 1.00 98.31 131 GLY A C 1
ATOM 947 O O . GLY A 1 131 ? -3.032 -7.638 18.842 1.00 98.31 131 GLY A O 1
ATOM 948 N N . THR A 1 132 ? -2.860 -9.400 17.447 1.00 98.75 132 THR A N 1
ATOM 949 C CA . THR A 1 132 ? -2.558 -8.673 16.216 1.00 98.75 132 THR A CA 1
ATOM 950 C C . THR A 1 132 ? -3.836 -8.322 15.469 1.00 98.75 132 THR A C 1
ATOM 952 O O . THR A 1 132 ? -4.707 -9.162 15.282 1.00 98.75 132 THR A O 1
ATOM 955 N N . LEU A 1 133 ? -3.938 -7.075 15.012 1.00 98.88 133 LEU A N 1
ATOM 956 C CA . LEU A 1 133 ? -4.875 -6.690 13.961 1.00 98.88 133 LEU A CA 1
ATOM 957 C C . LEU A 1 133 ? -4.162 -6.812 12.612 1.00 98.88 133 LEU A C 1
ATOM 959 O O . LEU A 1 133 ? -3.238 -6.045 12.343 1.00 98.88 133 LEU A O 1
ATOM 963 N N . THR A 1 134 ? -4.611 -7.728 11.763 1.00 98.94 134 THR A N 1
ATOM 964 C CA . THR A 1 134 ? -4.124 -7.895 10.389 1.00 98.94 134 THR A CA 1
ATOM 965 C C . THR A 1 134 ? -5.171 -7.392 9.403 1.00 98.94 134 THR A C 1
ATOM 967 O O . THR A 1 134 ? -6.338 -7.740 9.530 1.00 98.94 134 THR A O 1
ATOM 970 N N . ILE A 1 135 ? -4.785 -6.598 8.406 1.00 98.94 135 ILE A N 1
ATOM 971 C CA . ILE A 1 135 ? -5.660 -6.159 7.308 1.00 98.94 135 ILE A CA 1
ATOM 972 C C . ILE A 1 135 ? -5.102 -6.697 5.992 1.00 98.94 135 ILE A C 1
ATOM 974 O O . ILE A 1 135 ? -3.911 -6.553 5.716 1.00 98.94 135 ILE A O 1
ATOM 978 N N . THR A 1 136 ? -5.947 -7.342 5.193 1.00 98.88 136 THR A N 1
ATOM 979 C CA . THR A 1 136 ? -5.557 -7.987 3.932 1.00 98.88 136 THR A CA 1
ATOM 980 C C . THR A 1 136 ? -6.704 -7.969 2.917 1.00 98.88 136 THR A C 1
ATOM 982 O O . THR A 1 136 ? -7.765 -7.411 3.182 1.00 98.88 136 THR A O 1
ATOM 985 N N . GLY A 1 137 ? -6.517 -8.602 1.760 1.00 98.56 137 GLY A N 1
ATOM 986 C CA . GLY A 1 137 ? -7.490 -8.660 0.668 1.00 98.56 137 GLY A CA 1
ATOM 987 C C . GLY A 1 137 ? -7.248 -7.605 -0.412 1.00 98.56 137 GLY A C 1
ATOM 988 O O . GLY A 1 137 ? -6.310 -6.819 -0.330 1.00 98.56 137 GLY A O 1
ATOM 989 N N . ASN A 1 138 ? -8.090 -7.619 -1.447 1.00 97.38 138 ASN A N 1
ATOM 990 C CA . ASN A 1 138 ? -7.955 -6.759 -2.633 1.00 97.38 138 ASN A CA 1
ATOM 991 C C . ASN A 1 138 ? -9.019 -5.644 -2.692 1.00 97.38 138 ASN A C 1
ATOM 993 O O . ASN A 1 138 ? -9.052 -4.873 -3.648 1.00 97.38 138 ASN A O 1
ATOM 997 N N . GLY A 1 139 ? -9.912 -5.571 -1.700 1.00 98.56 139 GLY A N 1
ATOM 998 C CA . GLY A 1 139 ? -10.867 -4.473 -1.547 1.00 98.56 139 GLY A CA 1
ATOM 999 C C . GLY A 1 139 ? -10.235 -3.192 -0.997 1.00 98.56 139 GLY A C 1
ATOM 1000 O O . GLY A 1 139 ? -9.027 -3.120 -0.744 1.00 98.56 139 GLY A O 1
ATOM 1001 N N . SER A 1 140 ? -11.068 -2.174 -0.775 1.00 98.69 140 SER A N 1
ATOM 1002 C CA . SER A 1 140 ? -10.646 -0.920 -0.146 1.00 98.69 140 SER A CA 1
ATOM 1003 C C . SER A 1 140 ? -11.231 -0.720 1.249 1.00 98.69 140 SER A C 1
ATOM 1005 O O . SER A 1 140 ? -12.305 -1.233 1.579 1.00 98.69 140 SER A O 1
ATOM 1007 N N . LEU A 1 141 ? -10.504 0.038 2.070 1.00 98.88 141 LEU A N 1
ATOM 1008 C CA . LEU A 1 141 ? -10.910 0.468 3.400 1.00 98.88 141 LEU A CA 1
ATOM 1009 C C . LEU A 1 141 ? -10.608 1.954 3.583 1.00 98.88 141 LEU A C 1
ATOM 1011 O O . LEU A 1 141 ? -9.449 2.356 3.552 1.00 98.88 141 LEU A O 1
ATOM 1015 N N . TYR A 1 142 ? -11.640 2.740 3.870 1.00 98.88 142 TYR A N 1
ATOM 1016 C CA . TYR A 1 142 ? -11.516 4.077 4.437 1.00 98.88 142 TYR A CA 1
ATOM 1017 C C . TYR A 1 142 ? -11.790 4.025 5.940 1.00 98.88 142 TYR A C 1
ATOM 1019 O O . TYR A 1 142 ? -12.878 3.616 6.352 1.00 98.88 142 TYR A O 1
ATOM 1027 N N . ALA A 1 143 ? -10.841 4.470 6.762 1.00 98.81 143 ALA A N 1
ATOM 1028 C CA . ALA A 1 143 ? -10.968 4.475 8.217 1.00 98.81 143 ALA A CA 1
ATOM 1029 C C . ALA A 1 143 ? -10.665 5.857 8.810 1.00 98.81 143 ALA A C 1
ATOM 1031 O O . ALA A 1 143 ? -9.577 6.414 8.630 1.00 98.81 143 ALA A O 1
ATOM 1032 N N . SER A 1 144 ? -11.629 6.421 9.541 1.00 97.94 144 SER A N 1
ATOM 1033 C CA . SER A 1 144 ? -11.470 7.731 10.175 1.00 97.94 144 SER A CA 1
ATOM 1034 C C . SER A 1 144 ? -12.417 7.952 11.361 1.00 97.94 144 SER A C 1
ATOM 1036 O O . SER A 1 144 ? -13.183 7.083 11.768 1.00 97.94 144 SER A O 1
ATOM 1038 N N . THR A 1 145 ? -12.363 9.158 11.914 1.00 94.56 145 THR A N 1
ATOM 1039 C CA . THR A 1 145 ? -13.307 9.712 12.883 1.00 94.56 145 THR A CA 1
ATOM 1040 C C . THR A 1 145 ? -13.917 10.975 12.279 1.00 94.56 145 THR A C 1
ATOM 1042 O O . THR A 1 145 ? -13.239 11.748 11.598 1.00 94.56 145 THR A O 1
ATOM 1045 N N . ASN A 1 146 ? -15.210 11.195 12.476 1.00 91.12 146 ASN A N 1
ATOM 1046 C CA . ASN A 1 146 ? -15.947 12.298 11.850 1.00 91.12 146 ASN A CA 1
ATOM 1047 C C . ASN A 1 146 ? -15.701 13.672 12.498 1.00 91.12 146 ASN A C 1
ATOM 1049 O O . ASN A 1 146 ? -15.919 14.689 11.847 1.00 91.12 146 ASN A O 1
ATOM 1053 N N . ASN A 1 147 ? -15.206 13.731 13.737 1.00 89.06 147 ASN A N 1
ATOM 1054 C CA . ASN A 1 147 ? -15.153 14.975 14.499 1.00 89.06 147 ASN A CA 1
ATOM 1055 C C . ASN A 1 147 ? -13.787 15.677 14.355 1.00 89.06 147 ASN A C 1
ATOM 1057 O O . ASN A 1 147 ? -12.783 15.142 14.833 1.00 89.06 147 ASN A O 1
ATOM 1061 N N . PRO A 1 148 ? -13.706 16.898 13.784 1.00 86.75 148 PRO A N 1
ATOM 1062 C CA . PRO A 1 148 ? -12.459 17.661 13.605 1.00 86.75 148 PRO A CA 1
ATOM 1063 C C . PRO A 1 148 ? -11.620 17.877 14.871 1.00 86.75 148 PRO A C 1
ATOM 1065 O O . PRO A 1 148 ? -10.410 18.094 14.777 1.00 86.75 148 PRO A O 1
ATOM 1068 N N . SER A 1 149 ? -12.262 17.834 16.037 1.00 87.69 149 SER A N 1
ATOM 1069 C CA . SER A 1 149 ? -11.650 17.994 17.356 1.00 87.69 149 SER A CA 1
ATOM 1070 C C . SER A 1 149 ? -11.361 16.667 18.056 1.00 87.69 149 SER A C 1
ATOM 1072 O O . SER A 1 149 ? -10.897 16.692 19.192 1.00 87.69 149 SER A O 1
ATOM 1074 N N . SER A 1 150 ? -11.613 15.529 17.405 1.00 91.44 150 SER A N 1
ATOM 1075 C CA . SER A 1 150 ? -11.190 14.215 17.886 1.00 91.44 150 SER A CA 1
ATOM 1076 C C . SER A 1 150 ? -9.663 14.154 18.010 1.00 91.44 150 SER A C 1
ATOM 1078 O O . SER A 1 150 ? -8.939 14.966 17.427 1.00 91.44 150 SER A O 1
ATOM 1080 N N . PHE A 1 151 ? -9.198 13.195 18.805 1.00 93.69 151 PHE A N 1
ATOM 1081 C CA . PHE A 1 151 ? -7.789 12.935 19.116 1.00 93.69 151 PHE A CA 1
ATOM 1082 C C . PHE A 1 151 ? -7.451 11.452 18.913 1.00 93.69 151 PHE A C 1
ATOM 1084 O O . PHE A 1 151 ? -6.695 10.861 19.681 1.00 93.69 151 PHE A O 1
ATOM 1091 N N . SER A 1 152 ? -8.075 10.822 17.920 1.00 94.81 152 SER A N 1
ATOM 1092 C CA . SER A 1 152 ? -7.994 9.375 17.683 1.00 94.81 152 SER A CA 1
ATOM 1093 C C . SER A 1 152 ? -7.358 9.072 16.340 1.00 94.81 152 SER A C 1
ATOM 1095 O O . SER A 1 152 ? -7.332 9.927 15.446 1.00 94.81 152 SER A O 1
ATOM 1097 N N . ALA A 1 153 ? -6.833 7.856 16.219 1.00 97.12 153 ALA A N 1
ATOM 1098 C CA . ALA A 1 153 ? -6.283 7.392 14.963 1.00 97.12 153 ALA A CA 1
ATOM 1099 C C . ALA A 1 153 ? -7.376 7.115 13.916 1.00 97.12 153 ALA A C 1
ATOM 1101 O O . ALA A 1 153 ? -8.551 6.988 14.258 1.00 97.12 153 ALA A O 1
ATOM 1102 N N . GLY A 1 154 ? -6.996 7.000 12.642 1.00 98.31 154 GLY A N 1
ATOM 1103 C CA . GLY A 1 154 ? -7.877 6.406 11.631 1.00 98.31 154 GLY A CA 1
ATOM 1104 C C . GLY A 1 154 ? -8.001 4.898 11.858 1.00 98.31 154 GLY A C 1
ATOM 1105 O O . GLY A 1 154 ? -9.097 4.378 12.079 1.00 98.31 154 GLY A O 1
ATOM 1106 N N . ILE A 1 155 ? -6.846 4.228 11.904 1.00 98.88 155 ILE A N 1
ATOM 1107 C CA . ILE A 1 155 ? -6.680 2.821 12.287 1.00 98.88 155 ILE A CA 1
ATOM 1108 C C . ILE A 1 155 ? -5.732 2.758 13.485 1.00 98.88 155 ILE A C 1
ATOM 1110 O O . ILE A 1 155 ? -4.605 3.246 13.420 1.00 98.88 155 ILE A O 1
ATOM 1114 N N . GLY A 1 156 ? -6.168 2.142 14.579 1.00 98.38 156 GLY A N 1
ATOM 1115 C CA . GLY A 1 156 ? -5.355 1.984 15.783 1.00 98.38 156 GLY A CA 1
ATOM 1116 C C . GLY A 1 156 ? -6.089 2.435 17.031 1.00 98.38 156 GLY A C 1
ATOM 1117 O O . GLY A 1 156 ? -7.200 1.970 17.267 1.00 98.38 156 GLY A O 1
ATOM 1118 N N . SER A 1 157 ? -5.486 3.274 17.872 1.00 97.12 157 SER A N 1
ATOM 1119 C CA . SER A 1 157 ? -6.092 3.582 19.172 1.00 97.12 157 SER A CA 1
ATOM 1120 C C . SER A 1 157 ? -7.001 4.808 19.182 1.00 97.12 157 SER A C 1
ATOM 1122 O O . SER A 1 157 ? -6.850 5.770 18.419 1.00 97.12 157 SER A O 1
ATOM 1124 N N . SER A 1 158 ? -7.941 4.780 20.124 1.00 95.81 158 SER A N 1
ATOM 1125 C CA . SER A 1 158 ? -8.690 5.959 20.547 1.00 95.81 158 SER A CA 1
ATOM 1126 C C . SER A 1 158 ? -7.789 6.975 21.260 1.00 95.81 158 SER A C 1
ATOM 1128 O O . SER A 1 158 ? -6.646 6.685 21.627 1.00 95.81 158 SER A O 1
ATOM 1130 N N . VAL A 1 159 ? -8.338 8.155 21.557 1.00 93.94 159 VAL A N 1
ATOM 1131 C CA . VAL A 1 159 ? -7.700 9.132 22.454 1.00 93.94 159 VAL A CA 1
ATOM 1132 C C . VAL A 1 159 ? -7.236 8.482 23.766 1.00 93.94 159 VAL A C 1
ATOM 1134 O O . VAL A 1 159 ? -7.918 7.610 24.307 1.00 93.94 159 VAL A O 1
ATOM 1137 N N . ASN A 1 160 ? -6.089 8.931 24.287 1.00 93.44 160 ASN A N 1
ATOM 1138 C CA . ASN A 1 160 ? -5.466 8.490 25.544 1.00 93.44 160 ASN A CA 1
ATOM 1139 C C . ASN A 1 160 ? -5.078 7.011 25.639 1.00 93.44 160 ASN A C 1
ATOM 1141 O O . ASN A 1 160 ? -4.589 6.596 26.690 1.00 93.44 160 ASN A O 1
ATOM 1145 N N . ASN A 1 161 ? -5.269 6.237 24.574 1.00 95.25 161 ASN A N 1
ATOM 1146 C CA . ASN A 1 161 ? -4.921 4.830 24.529 1.00 95.25 161 ASN A CA 1
ATOM 1147 C C . ASN A 1 161 ? -3.732 4.591 23.607 1.00 95.25 161 ASN A C 1
ATOM 1149 O O . ASN A 1 161 ? -3.469 5.333 22.658 1.00 95.25 161 ASN A O 1
ATOM 1153 N N . SER A 1 162 ? -3.018 3.513 23.887 1.00 95.81 162 SER A N 1
ATOM 1154 C CA . SER A 1 162 ? -1.952 3.007 23.035 1.00 95.81 162 SER A CA 1
ATOM 1155 C C . SER A 1 162 ? -2.469 1.952 22.073 1.00 95.81 162 SER A C 1
ATOM 1157 O O . SER A 1 162 ? -3.489 1.313 22.330 1.00 95.81 162 SER A O 1
ATOM 1159 N N . THR A 1 163 ? -1.710 1.719 21.010 1.00 97.81 163 THR A N 1
ATOM 1160 C CA . THR A 1 163 ? -1.896 0.566 20.139 1.00 97.81 163 THR A CA 1
ATOM 1161 C C . THR A 1 163 ? -0.590 -0.196 19.948 1.00 97.81 163 THR A C 1
ATOM 1163 O O . THR A 1 163 ? 0.512 0.351 20.092 1.00 97.81 163 THR A O 1
ATOM 1166 N N . ARG A 1 164 ? -0.739 -1.476 19.623 1.00 97.75 164 ARG A N 1
ATOM 1167 C CA . ARG A 1 164 ? 0.336 -2.402 19.309 1.00 97.75 164 ARG A CA 1
ATOM 1168 C C . ARG A 1 164 ? -0.185 -3.475 18.351 1.00 97.75 164 ARG A C 1
ATOM 1170 O O . ARG A 1 164 ? -1.354 -3.847 18.446 1.00 97.75 164 ARG A O 1
ATOM 1177 N N . ASN A 1 165 ? 0.710 -3.999 17.509 1.00 98.50 165 ASN A N 1
ATOM 1178 C CA . ASN A 1 165 ? 0.481 -5.140 16.613 1.00 98.50 165 ASN A CA 1
ATOM 1179 C C . ASN A 1 165 ? -0.605 -4.837 15.573 1.00 98.50 165 ASN A C 1
ATOM 1181 O O . ASN A 1 165 ? -1.681 -5.427 15.593 1.00 98.50 165 ASN A O 1
ATOM 1185 N N . ILE A 1 166 ? -0.315 -3.898 14.673 1.00 98.88 166 ILE A N 1
ATOM 1186 C CA . ILE A 1 166 ? -1.143 -3.642 13.490 1.00 98.88 166 ILE A CA 1
ATOM 1187 C C . ILE A 1 166 ? -0.317 -4.022 12.270 1.00 98.88 166 ILE A C 1
ATOM 1189 O O . ILE A 1 166 ? 0.781 -3.496 12.103 1.00 98.88 166 ILE A O 1
ATOM 1193 N N . THR A 1 167 ? -0.846 -4.897 11.425 1.00 98.94 167 THR A N 1
ATOM 1194 C CA . THR A 1 167 ? -0.188 -5.377 10.212 1.00 98.94 167 THR A CA 1
ATOM 1195 C C . THR A 1 167 ? -1.093 -5.148 9.009 1.00 98.94 167 THR A C 1
ATOM 1197 O O . THR A 1 167 ? -2.240 -5.582 9.000 1.00 98.94 167 THR A O 1
ATOM 1200 N N . ILE A 1 168 ? -0.581 -4.478 7.982 1.00 98.94 168 ILE A N 1
ATOM 1201 C CA . ILE A 1 168 ? -1.231 -4.350 6.677 1.00 98.94 168 ILE A CA 1
ATOM 1202 C C . ILE A 1 168 ? -0.495 -5.269 5.704 1.00 98.94 168 ILE A C 1
ATOM 1204 O O . ILE A 1 168 ? 0.646 -4.991 5.340 1.00 98.94 168 ILE A O 1
ATOM 1208 N N . GLU A 1 169 ? -1.133 -6.364 5.303 1.00 98.81 169 GLU A N 1
ATOM 1209 C CA . GLU A 1 169 ? -0.589 -7.307 4.320 1.00 98.81 169 GLU A CA 1
ATOM 1210 C C . GLU A 1 169 ? -0.949 -6.897 2.891 1.00 98.81 169 GLU A C 1
ATOM 1212 O O . GLU A 1 169 ? -0.122 -6.991 1.988 1.00 98.81 169 GLU A O 1
ATOM 1217 N N . ASN A 1 170 ? -2.181 -6.429 2.670 1.00 98.50 170 ASN A N 1
ATOM 1218 C CA . ASN A 1 170 ? -2.648 -5.976 1.361 1.00 98.50 170 ASN A CA 1
ATOM 1219 C C . ASN A 1 170 ? -3.904 -5.086 1.481 1.00 98.50 170 ASN A C 1
ATOM 1221 O O . ASN A 1 170 ? -4.411 -4.861 2.581 1.00 98.50 170 ASN A O 1
ATOM 1225 N N . GLY A 1 171 ? -4.405 -4.601 0.345 1.00 98.31 171 GLY A N 1
ATOM 1226 C CA . GLY A 1 171 ? -5.628 -3.807 0.220 1.00 98.31 171 GLY A CA 1
ATOM 1227 C C . GLY A 1 171 ? -5.355 -2.370 -0.208 1.00 98.31 171 GLY A C 1
ATOM 1228 O O . GLY A 1 171 ? -4.207 -1.929 -0.266 1.00 98.31 171 GLY A O 1
ATOM 1229 N N . ASN A 1 172 ? -6.420 -1.631 -0.523 1.00 98.56 172 ASN A N 1
ATOM 1230 C CA . ASN A 1 172 ? -6.352 -0.184 -0.725 1.00 98.56 172 ASN A CA 1
ATOM 1231 C C . ASN A 1 172 ? -6.836 0.538 0.539 1.00 98.56 172 ASN A C 1
ATOM 1233 O O . ASN A 1 172 ? -8.038 0.652 0.777 1.00 98.56 172 ASN A O 1
ATOM 1237 N N . ILE A 1 173 ? -5.896 0.974 1.369 1.00 98.81 173 ILE A N 1
ATOM 1238 C CA . ILE A 1 173 ? -6.145 1.519 2.699 1.00 98.81 173 ILE A CA 1
ATOM 1239 C C . ILE A 1 173 ? -5.998 3.034 2.667 1.00 98.81 173 ILE A C 1
ATOM 1241 O O . ILE A 1 173 ? -4.924 3.553 2.376 1.00 98.81 173 ILE A O 1
ATOM 1245 N N . GLU A 1 174 ? -7.053 3.739 3.055 1.00 98.75 174 GLU A N 1
ATOM 1246 C CA . GLU A 1 174 ? -7.026 5.165 3.344 1.00 98.75 174 GLU A CA 1
ATOM 1247 C C . GLU A 1 174 ? -7.343 5.379 4.827 1.00 98.75 174 GLU A C 1
ATOM 1249 O O . GLU A 1 174 ? -8.452 5.113 5.294 1.00 98.75 174 GLU A O 1
ATOM 1254 N N . ALA A 1 175 ? -6.358 5.843 5.594 1.00 98.69 175 ALA A N 1
ATOM 1255 C CA . ALA A 1 175 ? -6.506 6.049 7.030 1.00 98.69 175 ALA A CA 1
ATOM 1256 C C . ALA A 1 175 ? -6.251 7.511 7.401 1.00 98.69 175 ALA A C 1
ATOM 1258 O O . ALA A 1 175 ? -5.147 8.037 7.227 1.00 98.69 175 ALA A O 1
ATOM 1259 N N . PHE A 1 176 ? -7.278 8.164 7.951 1.00 98.00 176 PHE A N 1
ATOM 1260 C CA . PHE A 1 176 ? -7.209 9.566 8.347 1.00 98.00 176 PHE A CA 1
ATOM 1261 C C . PHE A 1 176 ? -7.379 9.743 9.854 1.00 98.00 176 PHE A C 1
ATOM 1263 O O . PHE A 1 176 ? -8.467 9.543 10.402 1.00 98.00 176 PHE A O 1
ATOM 1270 N N . GLY A 1 177 ? -6.304 10.180 10.509 1.00 96.31 177 GLY A N 1
ATOM 1271 C CA . GLY A 1 177 ? -6.284 10.521 11.925 1.00 96.31 177 GLY A CA 1
ATOM 1272 C C . GLY A 1 177 ? -6.661 11.978 12.166 1.00 96.31 177 GLY A C 1
ATOM 1273 O O . GLY A 1 177 ? -6.178 12.898 11.499 1.00 96.31 177 GLY A O 1
ATOM 1274 N N . ARG A 1 178 ? -7.505 12.230 13.169 1.00 94.62 178 ARG A N 1
ATOM 1275 C CA . ARG A 1 178 ? -7.804 13.599 13.610 1.00 94.62 178 ARG A CA 1
ATOM 1276 C C . ARG A 1 178 ? -7.081 13.856 14.909 1.00 94.62 178 A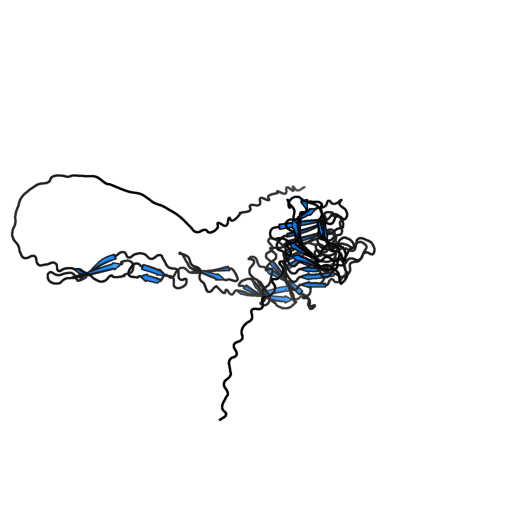RG A C 1
ATOM 1278 O O . ARG A 1 178 ? -7.430 13.251 15.917 1.00 94.62 178 ARG A O 1
ATOM 1285 N N . ARG A 1 179 ? -6.018 14.666 14.850 1.00 92.69 179 ARG A N 1
ATOM 1286 C CA . ARG A 1 179 ? -5.029 14.901 15.922 1.00 92.69 179 ARG A CA 1
ATOM 1287 C C . ARG A 1 179 ? -4.359 13.640 16.496 1.00 92.69 179 ARG A C 1
ATOM 1289 O O . ARG A 1 179 ? -3.355 13.793 17.182 1.00 92.69 179 ARG A O 1
ATOM 1296 N N . GLY A 1 180 ? -4.858 12.438 16.209 1.00 93.94 180 GLY A N 1
ATOM 1297 C CA . GLY A 1 180 ? -4.185 11.144 16.270 1.00 93.94 180 GLY A CA 1
ATOM 1298 C C . GLY A 1 180 ? -3.527 10.784 14.934 1.00 93.94 180 GLY A C 1
ATOM 1299 O O . GLY A 1 180 ? -3.700 11.500 13.946 1.00 93.94 180 GLY A O 1
ATOM 1300 N N . ALA A 1 181 ? -2.772 9.687 14.907 1.00 95.94 181 ALA A N 1
ATOM 1301 C CA . ALA A 1 181 ? -2.094 9.225 13.698 1.00 95.94 181 ALA A CA 1
ATOM 1302 C C . ALA A 1 181 ? -3.074 8.701 12.634 1.00 95.94 181 ALA A C 1
ATOM 1304 O O . ALA A 1 181 ? -4.165 8.250 12.967 1.00 95.94 181 ALA A O 1
ATOM 1305 N N . GLY A 1 182 ? -2.697 8.703 11.354 1.00 98.00 182 GLY A N 1
ATOM 1306 C CA . GLY A 1 182 ? -3.467 7.979 10.331 1.00 98.00 182 GLY A CA 1
ATOM 1307 C C . GLY A 1 182 ? -3.586 6.498 10.703 1.00 98.00 182 GLY A C 1
ATOM 1308 O O . GLY A 1 182 ? -4.683 5.999 10.959 1.00 98.00 182 GLY A O 1
ATOM 1309 N N . ILE A 1 183 ? -2.432 5.842 10.852 1.00 98.69 183 ILE A N 1
ATOM 1310 C CA . ILE A 1 183 ? -2.287 4.494 11.410 1.00 98.69 183 ILE A CA 1
ATOM 1311 C C . ILE A 1 183 ? -1.381 4.559 12.641 1.00 98.69 183 ILE A C 1
ATOM 1313 O O . ILE A 1 183 ? -0.211 4.933 12.543 1.00 98.69 183 ILE A O 1
ATOM 1317 N N . GLY A 1 184 ? -1.894 4.179 13.808 1.00 97.50 184 GLY A N 1
ATOM 1318 C CA . GLY A 1 184 ? -1.116 4.147 15.044 1.00 97.50 184 GLY A CA 1
ATOM 1319 C C . GLY A 1 184 ? -1.876 4.699 16.243 1.00 97.50 184 GLY A C 1
ATOM 1320 O O . GLY A 1 184 ? -3.012 4.308 16.504 1.00 97.50 184 GLY A O 1
ATOM 1321 N N . ALA A 1 185 ? -1.229 5.560 17.026 1.00 95.31 185 ALA A N 1
ATOM 1322 C CA . ALA A 1 185 ? -1.783 6.017 18.296 1.00 95.31 185 ALA A CA 1
ATOM 1323 C C . ALA A 1 185 ? -2.702 7.242 18.160 1.00 95.31 185 ALA A C 1
ATOM 1325 O O . ALA A 1 185 ? -2.410 8.192 17.428 1.00 95.31 185 ALA A O 1
ATOM 1326 N N . GLY A 1 186 ? -3.764 7.265 18.966 1.00 94.38 186 GLY A N 1
ATOM 1327 C CA . GLY A 1 186 ? -4.450 8.490 19.367 1.00 94.38 186 GLY A CA 1
ATOM 1328 C C . GLY A 1 186 ? -3.559 9.409 20.219 1.00 94.38 186 GLY A C 1
ATOM 1329 O O . GLY A 1 186 ? -2.508 9.013 20.735 1.00 94.38 186 GLY A O 1
ATOM 1330 N N . SER A 1 187 ? -3.963 10.671 20.368 1.00 92.50 187 SER A N 1
ATOM 1331 C CA . SER A 1 187 ? -3.216 11.659 21.157 1.00 92.50 187 SER A CA 1
ATOM 1332 C C . SER A 1 187 ? -3.354 11.405 22.657 1.00 92.50 187 SER A C 1
ATOM 1334 O O . SER A 1 187 ? -4.407 10.985 23.145 1.00 92.50 187 SER A O 1
ATOM 1336 N N . ALA A 1 188 ? -2.321 11.774 23.414 1.00 87.81 188 ALA A N 1
ATOM 1337 C CA . ALA A 1 188 ? -2.378 11.834 24.872 1.00 87.81 188 ALA A CA 1
ATOM 1338 C C . ALA A 1 188 ? -2.992 13.179 25.311 1.00 87.81 188 ALA A C 1
ATOM 1340 O O . ALA A 1 188 ? -2.291 14.175 25.542 1.00 87.81 188 ALA A O 1
ATOM 1341 N N . TYR A 1 189 ? -4.323 13.226 25.364 1.00 87.12 189 TYR A N 1
ATOM 1342 C CA . TYR A 1 189 ? -5.094 14.430 25.669 1.00 87.12 189 TYR A CA 1
ATOM 1343 C C . TYR A 1 189 ? -5.224 14.702 27.172 1.00 87.12 189 TYR A C 1
ATOM 1345 O O . TYR A 1 189 ? -5.170 15.855 27.587 1.00 87.12 189 TYR A O 1
ATOM 1353 N N . THR A 1 190 ? -5.380 13.672 28.000 1.00 87.88 190 THR A N 1
ATOM 1354 C CA . THR A 1 190 ? -5.576 13.813 29.450 1.00 87.88 190 THR A CA 1
ATOM 1355 C C . THR A 1 190 ? -4.235 13.897 30.180 1.00 87.88 190 THR A C 1
ATOM 1357 O O . THR A 1 190 ? -3.275 13.214 29.817 1.00 87.88 190 THR A O 1
ATOM 1360 N N . GLN A 1 191 ? -4.158 14.717 31.234 1.00 85.00 191 GLN A N 1
ATOM 1361 C CA . GLN A 1 191 ? -2.948 14.836 32.050 1.00 85.00 191 GLN A CA 1
ATOM 1362 C C . GLN A 1 191 ? -2.557 13.480 32.653 1.00 85.00 191 GLN A C 1
ATOM 1364 O O . GLN A 1 191 ? -3.389 12.792 33.239 1.00 85.00 191 GLN A O 1
ATOM 1369 N N . GLY A 1 192 ? -1.289 13.098 32.490 1.00 82.25 192 GLY A N 1
ATOM 1370 C CA . GLY A 1 192 ? -0.769 11.810 32.960 1.00 82.25 192 GLY A CA 1
ATOM 1371 C C . GLY A 1 192 ? -1.076 10.611 32.054 1.00 82.25 192 GLY A C 1
ATOM 1372 O O . GLY A 1 192 ? -0.579 9.523 32.333 1.00 82.25 192 GLY A O 1
ATOM 1373 N N . SER A 1 193 ? -1.833 10.785 30.960 1.00 86.44 193 SER A N 1
ATOM 1374 C CA . SER A 1 193 ? -1.991 9.735 29.944 1.00 86.44 193 SER A CA 1
ATOM 1375 C C . SER A 1 193 ? -0.663 9.478 29.231 1.00 86.44 193 SER A C 1
ATOM 1377 O O . SER A 1 193 ? 0.106 10.409 28.982 1.00 86.44 193 SER A O 1
ATOM 1379 N N . MET A 1 194 ? -0.399 8.219 28.888 1.00 86.31 194 MET A N 1
ATOM 1380 C CA . MET A 1 194 ? 0.736 7.822 28.064 1.00 86.31 194 MET A CA 1
ATOM 1381 C C . MET A 1 194 ? 0.240 6.974 26.895 1.00 86.31 194 MET A C 1
ATOM 1383 O O . MET A 1 194 ? -0.309 5.900 27.121 1.00 86.31 194 MET A O 1
ATOM 1387 N N . THR A 1 195 ? 0.448 7.444 25.665 1.00 92.44 195 THR A N 1
ATOM 1388 C CA . THR A 1 195 ? 0.109 6.696 24.444 1.00 92.44 195 THR A CA 1
ATOM 1389 C C . THR A 1 195 ? 1.367 6.142 23.786 1.00 92.44 195 THR A C 1
ATOM 1391 O O . THR A 1 195 ? 2.461 6.640 24.012 1.00 92.44 195 THR A O 1
ATOM 1394 N N . SER A 1 196 ? 1.263 5.084 22.993 1.00 94.25 196 SER A N 1
ATOM 1395 C CA . SER A 1 196 ? 2.376 4.474 22.253 1.00 94.25 196 SER A CA 1
ATOM 1396 C C . SER A 1 196 ? 1.838 3.781 21.005 1.00 94.25 196 SER A C 1
ATOM 1398 O O . SER A 1 196 ? 0.678 3.369 20.995 1.00 94.25 196 SER A O 1
ATOM 1400 N N . ALA A 1 197 ? 2.672 3.641 19.977 1.00 95.81 197 ALA A N 1
ATOM 1401 C CA . ALA A 1 197 ? 2.317 2.978 18.721 1.00 95.81 197 ALA A CA 1
ATOM 1402 C C . ALA A 1 197 ? 3.445 2.037 18.308 1.00 95.81 197 ALA A C 1
ATOM 1404 O O . ALA A 1 197 ? 4.364 2.430 17.588 1.00 95.81 197 ALA A O 1
ATOM 1405 N N . THR A 1 198 ? 3.423 0.810 18.815 1.00 96.88 198 THR A N 1
ATOM 1406 C CA . THR A 1 198 ? 4.504 -0.149 18.578 1.00 96.88 198 THR A CA 1
ATOM 1407 C C . THR A 1 198 ? 4.078 -1.248 17.620 1.00 96.88 198 THR A C 1
ATOM 1409 O O . THR A 1 198 ? 2.926 -1.661 17.577 1.00 96.88 198 THR A O 1
ATOM 1412 N N . ASN A 1 199 ? 5.035 -1.779 16.869 1.00 97.75 199 ASN A N 1
ATOM 1413 C CA . ASN A 1 199 ? 4.823 -2.935 16.009 1.00 97.75 199 ASN A CA 1
ATOM 1414 C C . ASN A 1 199 ? 3.783 -2.688 14.902 1.00 97.75 199 ASN A C 1
ATOM 1416 O O . ASN A 1 199 ? 2.933 -3.539 14.646 1.00 97.75 199 ASN A O 1
ATOM 1420 N N . ILE A 1 200 ? 3.850 -1.510 14.274 1.00 98.69 200 ILE A N 1
ATOM 1421 C CA . ILE A 1 200 ? 3.044 -1.168 13.100 1.00 98.69 200 ILE A CA 1
ATOM 1422 C C . ILE A 1 200 ? 3.790 -1.654 11.856 1.00 98.69 200 ILE A C 1
ATOM 1424 O O . ILE A 1 200 ? 4.898 -1.187 11.593 1.00 98.69 200 ILE A O 1
ATOM 1428 N N . ARG A 1 201 ? 3.221 -2.605 11.114 1.00 98.81 201 ARG A N 1
ATOM 1429 C CA . ARG A 1 201 ? 3.824 -3.218 9.926 1.00 98.81 201 ARG A CA 1
ATOM 1430 C C . ARG A 1 201 ? 3.014 -2.934 8.676 1.00 98.81 201 ARG A C 1
ATOM 1432 O O . ARG A 1 201 ? 1.805 -3.136 8.675 1.00 98.81 201 ARG A O 1
ATOM 1439 N N . ILE A 1 202 ? 3.700 -2.546 7.610 1.00 98.81 202 ILE A N 1
ATOM 1440 C CA . ILE A 1 202 ? 3.158 -2.461 6.258 1.00 98.81 202 ILE A CA 1
ATOM 1441 C C . ILE A 1 202 ? 3.979 -3.404 5.377 1.00 98.81 202 ILE A C 1
ATOM 1443 O O . ILE A 1 202 ? 5.149 -3.141 5.099 1.00 98.81 202 ILE A O 1
ATOM 1447 N N . ASN A 1 203 ? 3.379 -4.520 4.983 1.00 98.56 203 ASN A N 1
ATOM 1448 C CA . ASN A 1 203 ? 4.020 -5.547 4.166 1.00 98.56 203 ASN A CA 1
ATOM 1449 C C . ASN A 1 203 ? 3.595 -5.470 2.696 1.00 98.56 203 ASN A C 1
ATOM 1451 O O . ASN A 1 203 ? 4.326 -5.916 1.816 1.00 98.56 203 ASN A O 1
ATOM 1455 N N . GLY A 1 204 ? 2.443 -4.864 2.412 1.00 97.69 204 GLY A N 1
ATOM 1456 C CA . GLY A 1 204 ? 1.920 -4.750 1.059 1.00 97.69 204 GLY A CA 1
ATOM 1457 C C . GLY A 1 204 ? 0.735 -3.797 0.952 1.00 97.69 204 GLY A C 1
ATOM 1458 O O . GLY A 1 204 ? 0.426 -3.043 1.875 1.00 97.69 204 GLY A O 1
ATOM 1459 N N . GLY A 1 205 ? 0.081 -3.831 -0.208 1.00 97.75 205 GLY A N 1
ATOM 1460 C CA . GLY A 1 205 ? -1.067 -2.985 -0.519 1.00 97.75 205 GLY A CA 1
ATOM 1461 C C . GLY A 1 205 ? -0.715 -1.552 -0.918 1.00 97.75 205 GLY A C 1
ATOM 1462 O O . GLY A 1 205 ? 0.444 -1.168 -1.084 1.00 97.75 205 GLY A O 1
ATOM 1463 N N . THR A 1 206 ? -1.767 -0.767 -1.109 1.00 98.38 206 THR A N 1
ATOM 1464 C CA . THR A 1 206 ? -1.732 0.677 -1.338 1.00 98.38 206 THR A CA 1
ATOM 1465 C C . THR A 1 206 ? -2.180 1.350 -0.049 1.00 98.38 206 THR A C 1
ATOM 1467 O O . THR A 1 206 ? -3.294 1.112 0.401 1.00 98.38 206 THR A O 1
ATOM 1470 N N . VAL A 1 207 ? -1.320 2.154 0.573 1.00 98.69 207 VAL A N 1
ATOM 1471 C CA . VAL A 1 207 ? -1.569 2.741 1.894 1.00 98.69 207 VAL A CA 1
ATOM 1472 C C . VAL A 1 207 ? -1.423 4.254 1.820 1.00 98.69 207 VAL A C 1
ATOM 1474 O O . VAL A 1 207 ? -0.320 4.786 1.698 1.00 98.69 207 VAL A O 1
ATOM 1477 N N . LEU A 1 208 ? -2.552 4.949 1.902 1.00 98.38 208 LEU A N 1
ATOM 1478 C CA . LEU A 1 208 ? -2.642 6.399 1.957 1.00 98.38 208 LEU A CA 1
ATOM 1479 C C . LEU A 1 208 ? -2.959 6.806 3.388 1.00 98.38 208 LEU A C 1
ATOM 1481 O O . LEU A 1 208 ? -3.991 6.437 3.952 1.00 98.38 208 LEU A O 1
ATOM 1485 N N . VAL A 1 209 ? -2.075 7.599 3.975 1.00 98.06 209 VAL A N 1
ATOM 1486 C CA . VAL A 1 209 ? -2.263 8.100 5.331 1.00 98.06 209 VAL A CA 1
ATOM 1487 C C . VAL A 1 209 ? -2.201 9.612 5.374 1.00 98.06 209 VAL A C 1
ATOM 1489 O O . VAL A 1 209 ? -1.482 10.285 4.626 1.00 98.06 209 VAL A O 1
ATOM 1492 N N . SER A 1 210 ? -2.993 10.155 6.285 1.00 95.81 210 SER A N 1
ATOM 1493 C CA . SER A 1 210 ? -2.981 11.569 6.600 1.00 95.81 210 SER A CA 1
ATOM 1494 C C . SER A 1 210 ? -3.384 11.771 8.056 1.00 95.81 210 SER A C 1
ATOM 1496 O O . SER A 1 210 ? -4.156 10.996 8.626 1.00 95.81 210 SER A O 1
ATOM 1498 N N . ALA A 1 211 ? -2.866 12.826 8.667 1.00 94.69 211 ALA A N 1
ATOM 1499 C CA . ALA A 1 211 ? -3.212 13.220 10.016 1.00 94.69 211 ALA A CA 1
ATOM 1500 C C . ALA A 1 211 ? -3.334 14.740 10.111 1.00 94.69 211 ALA A C 1
ATOM 1502 O O . ALA A 1 211 ? -2.514 15.493 9.576 1.00 94.69 211 ALA A O 1
ATOM 1503 N N . SER A 1 212 ? -4.359 15.206 10.823 1.00 93.12 212 SER A N 1
ATOM 1504 C CA . SER A 1 212 ? -4.514 16.628 11.132 1.00 93.12 212 SER A CA 1
ATOM 1505 C C . SER A 1 212 ? -3.798 17.015 12.429 1.00 93.12 212 SER A C 1
ATOM 1507 O O . SER A 1 212 ? -3.552 16.193 13.309 1.00 93.12 212 SER A O 1
ATOM 1509 N N . GLY A 1 213 ? -3.492 18.304 12.586 1.00 88.31 213 GLY A N 1
ATOM 1510 C CA . GLY A 1 213 ? -2.875 18.819 13.808 1.00 88.31 213 GLY A CA 1
ATOM 1511 C C . GLY A 1 213 ? -1.405 18.420 13.956 1.00 88.31 213 GLY A C 1
ATOM 1512 O O . GLY A 1 213 ? -0.604 18.615 13.043 1.00 88.31 213 GLY A O 1
ATOM 1513 N N . LEU A 1 214 ? -1.043 17.954 15.149 1.00 88.12 214 LEU A N 1
ATOM 1514 C CA . LEU A 1 214 ? 0.328 17.648 15.556 1.00 88.12 214 LEU A CA 1
ATOM 1515 C C . LEU A 1 214 ? 0.545 16.124 15.625 1.00 88.12 214 LEU A C 1
ATOM 1517 O O . LEU A 1 214 ? 0.907 15.578 16.660 1.00 88.12 214 LEU A O 1
ATOM 1521 N N . ALA A 1 215 ? 0.265 15.429 14.522 1.00 91.56 215 ALA A N 1
ATOM 1522 C CA . ALA A 1 215 ? 0.341 13.972 14.431 1.00 91.56 215 ALA A CA 1
ATOM 1523 C C . ALA A 1 215 ? 1.033 13.491 13.147 1.00 91.56 215 ALA A C 1
ATOM 1525 O O . ALA A 1 215 ? 1.107 14.2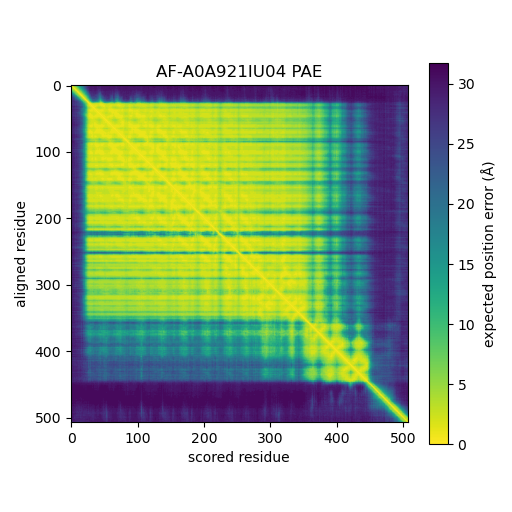19 12.152 1.00 91.56 215 ALA A O 1
ATOM 1526 N N . CYS A 1 216 ? 1.562 12.271 13.210 1.00 94.12 216 CYS A N 1
ATOM 1527 C CA . CYS A 1 216 ? 2.208 11.570 12.103 1.00 94.12 216 CYS A CA 1
ATOM 1528 C C . CYS A 1 216 ? 1.187 10.784 11.271 1.00 94.12 216 CYS A C 1
ATOM 1530 O O . CYS A 1 216 ? 0.148 10.376 11.786 1.00 94.12 216 CYS A O 1
ATOM 1532 N N . GLY A 1 217 ? 1.491 10.521 10.001 1.00 97.06 217 GLY A N 1
ATOM 1533 C CA . GLY A 1 217 ? 0.653 9.651 9.175 1.00 97.06 217 GLY A CA 1
ATOM 1534 C C . GLY A 1 217 ? 0.677 8.217 9.683 1.00 97.06 217 GLY A C 1
ATOM 1535 O O . GLY A 1 217 ? -0.373 7.605 9.862 1.00 97.06 217 GLY A O 1
ATOM 1536 N N . ILE A 1 218 ? 1.875 7.717 10.001 1.00 97.88 218 ILE A N 1
ATOM 1537 C CA . ILE A 1 218 ? 2.084 6.416 10.643 1.00 97.88 218 ILE A CA 1
ATOM 1538 C C . ILE A 1 218 ? 2.908 6.609 11.913 1.00 97.88 218 ILE A C 1
ATOM 1540 O O . ILE A 1 218 ? 3.983 7.210 11.873 1.00 97.88 218 ILE A O 1
ATOM 1544 N N . GLY A 1 219 ? 2.420 6.072 13.030 1.00 95.25 219 GLY A N 1
ATOM 1545 C CA . GLY A 1 219 ? 3.119 6.068 14.312 1.00 95.25 219 GLY A CA 1
ATOM 1546 C C . GLY A 1 219 ? 2.382 6.842 15.402 1.00 95.25 219 GLY A C 1
ATOM 1547 O O . GLY A 1 219 ? 1.282 6.468 15.804 1.00 95.25 219 GLY A O 1
ATOM 1548 N N . GLY A 1 220 ? 3.028 7.865 15.959 1.00 91.12 220 GLY A N 1
ATOM 1549 C CA . GLY A 1 220 ? 2.571 8.588 17.144 1.00 91.12 220 GLY A CA 1
ATOM 1550 C C . GLY A 1 220 ? 1.900 9.935 16.866 1.00 91.12 220 GLY A C 1
ATOM 1551 O O . GLY A 1 220 ? 2.068 10.553 15.816 1.00 91.12 220 GLY A O 1
ATOM 1552 N N . ALA A 1 221 ? 1.182 10.424 17.873 1.00 84.31 221 ALA A N 1
ATOM 1553 C CA . ALA A 1 221 ? 0.480 11.701 17.856 1.00 84.31 221 ALA A CA 1
ATOM 1554 C C . ALA A 1 221 ? 0.887 12.606 19.032 1.00 84.31 221 ALA A C 1
ATOM 1556 O O . ALA A 1 221 ? 1.700 12.220 19.874 1.00 84.31 221 ALA A O 1
ATOM 1557 N N . ASP A 1 222 ? 0.327 13.818 19.075 1.00 72.81 222 ASP A N 1
ATOM 1558 C CA . ASP A 1 222 ? 0.663 14.835 20.074 1.00 72.81 222 ASP A CA 1
ATOM 1559 C C . ASP A 1 222 ? 0.427 14.403 21.531 1.00 72.81 222 ASP A C 1
ATOM 1561 O O . ASP A 1 222 ? -0.430 13.579 21.864 1.00 72.81 222 ASP A O 1
ATOM 1565 N N . ARG A 1 223 ? 1.171 15.068 22.411 1.00 66.94 223 ARG A N 1
ATOM 1566 C CA . ARG A 1 223 ? 1.090 15.066 23.864 1.00 66.94 223 ARG A CA 1
ATOM 1567 C C . ARG A 1 223 ? 0.578 16.431 24.332 1.00 66.94 223 ARG A C 1
ATOM 1569 O O . ARG A 1 223 ? 1.366 17.278 24.750 1.00 66.94 223 ARG A O 1
ATOM 1576 N N . PHE A 1 224 ? -0.732 16.663 24.274 1.00 70.19 224 PHE A N 1
ATOM 1577 C CA . PHE A 1 224 ? -1.292 17.929 24.771 1.00 70.19 224 PHE A CA 1
ATOM 1578 C C . PHE A 1 224 ? -1.006 18.100 26.268 1.00 70.19 224 PHE A C 1
ATOM 1580 O O . PHE A 1 224 ? -0.448 19.112 26.686 1.00 70.19 224 PHE A O 1
ATOM 1587 N N . HIS A 1 225 ? -1.342 17.081 27.063 1.00 69.62 225 HIS A N 1
ATOM 1588 C CA . HIS A 1 225 ? -1.127 17.082 28.516 1.00 69.62 225 HIS A CA 1
ATOM 1589 C C . HIS A 1 225 ? -0.439 15.806 29.034 1.00 69.62 225 HIS A C 1
ATOM 1591 O O . HIS A 1 225 ? -0.119 15.725 30.222 1.00 69.62 225 HIS A O 1
ATOM 1597 N N . GLY A 1 226 ? -0.242 14.803 28.172 1.00 69.12 226 GLY A N 1
ATOM 1598 C CA . GLY A 1 226 ? 0.329 13.505 28.527 1.00 69.12 226 GLY A CA 1
ATOM 1599 C C . GLY A 1 226 ? 1.746 13.265 27.996 1.00 69.12 226 GLY A C 1
ATOM 1600 O O . GLY A 1 226 ? 2.517 14.192 27.757 1.00 69.12 226 GLY A O 1
ATOM 1601 N N . SER A 1 227 ? 2.078 11.992 27.804 1.00 79.12 227 SER A N 1
ATOM 1602 C CA . SER A 1 227 ? 3.339 11.498 27.250 1.00 79.12 227 SER A CA 1
ATOM 1603 C C . SER A 1 227 ? 3.088 10.581 26.050 1.00 79.12 227 SER A C 1
ATOM 1605 O O . SER A 1 227 ? 2.041 9.956 25.943 1.00 79.12 227 SER A O 1
ATOM 1607 N N . LEU A 1 228 ? 4.064 10.480 25.151 1.00 79.25 228 LEU A N 1
ATOM 1608 C CA . LEU A 1 228 ? 4.118 9.472 24.092 1.00 79.25 228 LEU A CA 1
ATOM 1609 C C . LEU A 1 228 ? 5.310 8.560 24.419 1.00 79.25 228 LEU A C 1
ATOM 1611 O O . LEU A 1 228 ? 6.411 9.021 24.730 1.00 79.25 228 LEU A O 1
ATOM 1615 N N . GLY A 1 229 ? 5.051 7.267 24.457 1.00 86.50 229 GLY A N 1
ATOM 1616 C CA . GLY A 1 229 ? 6.022 6.220 24.705 1.00 86.50 229 GLY A CA 1
ATOM 1617 C C . GLY A 1 229 ? 6.705 5.786 23.415 1.00 86.50 229 GLY A C 1
ATOM 1618 O O . GLY A 1 229 ? 6.875 6.569 22.480 1.00 86.50 229 GLY A O 1
ATOM 1619 N N . ALA A 1 230 ? 7.098 4.516 23.378 1.00 91.50 230 ALA A N 1
ATOM 1620 C CA . ALA A 1 230 ? 7.770 3.933 22.229 1.00 91.50 230 ALA A CA 1
ATOM 1621 C C . ALA A 1 230 ? 6.899 3.983 20.966 1.00 91.50 230 ALA A C 1
ATOM 1623 O O . ALA A 1 230 ? 5.680 3.783 21.007 1.00 91.50 230 ALA A O 1
ATOM 1624 N N . VAL A 1 231 ? 7.560 4.204 19.835 1.00 95.94 231 VAL A N 1
ATOM 1625 C CA . VAL A 1 231 ? 6.959 4.109 18.509 1.00 95.94 231 VAL A CA 1
ATOM 1626 C C . VAL A 1 231 ? 7.838 3.210 17.652 1.00 95.94 231 VAL A C 1
ATOM 1628 O O . VAL A 1 231 ? 9.058 3.381 17.637 1.00 95.94 231 VAL A O 1
ATOM 1631 N N . SER A 1 232 ? 7.238 2.243 16.959 1.00 96.81 232 SER A N 1
ATOM 1632 C CA . SER A 1 232 ? 7.960 1.424 15.987 1.00 96.81 232 SER A CA 1
ATOM 1633 C C . SER A 1 232 ? 7.131 1.103 14.751 1.00 96.81 232 SER A C 1
ATOM 1635 O O . SER A 1 232 ? 6.005 0.612 14.852 1.00 96.81 232 SER A O 1
ATOM 1637 N N . VAL A 1 233 ? 7.720 1.391 13.590 1.00 98.44 233 VAL A N 1
ATOM 1638 C CA . VAL A 1 233 ? 7.113 1.257 12.264 1.00 98.44 233 VAL A CA 1
ATOM 1639 C C . VAL A 1 233 ? 8.046 0.441 11.378 1.00 98.44 233 VAL A C 1
ATOM 1641 O O . VAL A 1 233 ? 9.251 0.690 11.351 1.00 98.44 233 VAL A O 1
ATOM 1644 N N . PHE A 1 234 ? 7.484 -0.523 10.657 1.00 98.62 234 PHE A N 1
ATOM 1645 C CA . PHE A 1 234 ? 8.199 -1.410 9.750 1.00 98.62 234 PHE A CA 1
ATOM 1646 C C . PHE A 1 234 ? 7.501 -1.390 8.394 1.00 98.62 234 PHE A C 1
ATOM 1648 O O . PHE A 1 234 ? 6.299 -1.644 8.325 1.00 98.62 234 PHE A O 1
ATOM 1655 N N . VAL A 1 235 ? 8.242 -1.109 7.328 1.00 98.69 235 VAL A N 1
ATOM 1656 C CA . VAL A 1 235 ? 7.742 -1.183 5.954 1.00 98.69 235 VAL A CA 1
ATOM 1657 C C . VAL A 1 235 ? 8.604 -2.169 5.181 1.00 98.69 235 VAL A C 1
ATOM 1659 O O . VAL A 1 235 ? 9.807 -1.965 5.032 1.00 98.69 235 VAL A O 1
ATOM 1662 N N . THR A 1 236 ? 7.997 -3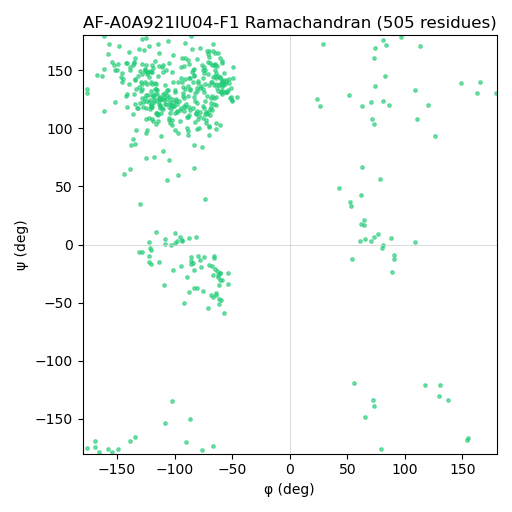.260 4.728 1.00 98.06 236 THR A N 1
ATOM 1663 C CA . THR A 1 236 ? 8.682 -4.315 3.965 1.00 98.06 236 THR A CA 1
ATOM 1664 C C . THR A 1 236 ? 8.182 -4.402 2.523 1.00 98.06 236 THR A C 1
ATOM 1666 O O . THR A 1 236 ? 8.865 -4.972 1.678 1.00 98.06 236 THR A O 1
ATOM 1669 N N . GLY A 1 237 ? 7.042 -3.776 2.215 1.00 97.00 237 GLY A N 1
ATOM 1670 C CA . GLY A 1 237 ? 6.462 -3.741 0.878 1.00 97.00 237 GLY A CA 1
ATOM 1671 C C . GLY A 1 237 ? 5.304 -2.748 0.762 1.00 97.00 237 GLY A C 1
ATOM 1672 O O . GLY A 1 237 ? 5.004 -1.998 1.692 1.00 97.00 237 GLY A O 1
ATOM 1673 N N . GLY A 1 238 ? 4.652 -2.745 -0.402 1.00 97.12 238 GLY A N 1
ATOM 1674 C CA . GLY A 1 238 ? 3.505 -1.881 -0.697 1.00 97.12 238 GLY A CA 1
ATOM 1675 C C . GLY A 1 238 ? 3.870 -0.470 -1.169 1.00 97.12 238 GLY A C 1
ATOM 1676 O O . GLY A 1 238 ? 5.031 -0.063 -1.182 1.00 97.12 238 GLY A O 1
ATOM 1677 N N . SER A 1 239 ? 2.857 0.274 -1.608 1.00 97.69 239 SER A N 1
ATOM 1678 C CA . SER A 1 239 ? 2.958 1.681 -2.003 1.00 97.69 239 SER A CA 1
ATOM 1679 C C . SER A 1 239 ? 2.397 2.541 -0.874 1.00 97.69 239 SER A C 1
ATOM 1681 O O . SER A 1 239 ? 1.189 2.555 -0.646 1.00 97.69 239 SER A O 1
ATOM 1683 N N . VAL A 1 240 ? 3.272 3.233 -0.145 1.00 98.56 240 VAL A N 1
ATOM 1684 C CA . VAL A 1 240 ? 2.919 4.042 1.027 1.00 98.56 240 VAL A CA 1
ATOM 1685 C C . VAL A 1 240 ? 3.052 5.518 0.682 1.00 98.56 240 VAL A C 1
ATOM 1687 O O . VAL A 1 240 ? 4.144 5.983 0.350 1.00 98.56 240 VAL A O 1
ATOM 1690 N N . THR A 1 241 ? 1.959 6.264 0.813 1.00 98.25 241 THR A N 1
ATOM 1691 C CA . THR A 1 241 ? 1.941 7.722 0.680 1.00 98.25 241 THR A CA 1
ATOM 1692 C C . THR A 1 241 ? 1.474 8.359 1.984 1.00 98.25 241 THR A C 1
ATOM 1694 O O . THR A 1 241 ? 0.360 8.120 2.445 1.00 98.25 241 THR A O 1
ATOM 1697 N N . ASP A 1 242 ? 2.315 9.220 2.551 1.00 97.50 242 ASP A N 1
ATOM 1698 C CA . ASP A 1 242 ? 1.992 10.055 3.701 1.00 97.50 242 ASP A CA 1
ATOM 1699 C C . ASP A 1 242 ? 1.973 11.543 3.330 1.00 97.50 242 ASP A C 1
ATOM 1701 O O . ASP A 1 242 ? 2.937 12.112 2.803 1.00 97.50 242 ASP A O 1
ATOM 1705 N N . SER A 1 243 ? 0.847 12.178 3.649 1.00 95.81 243 SER A N 1
ATOM 1706 C CA . SER A 1 243 ? 0.579 13.603 3.422 1.00 95.81 243 SER A CA 1
ATOM 1707 C C . SER A 1 243 ? 0.577 14.430 4.716 1.00 95.81 243 SER A C 1
ATOM 1709 O O . SER A 1 243 ? 0.276 15.625 4.701 1.00 95.81 243 SER A O 1
ATOM 1711 N N . SER A 1 244 ? 0.904 13.807 5.847 1.00 94.69 244 SER A N 1
ATOM 1712 C CA . SER A 1 244 ? 0.855 14.415 7.174 1.00 94.69 244 SER A CA 1
ATOM 1713 C C . SER A 1 244 ? 1.995 15.396 7.408 1.00 94.69 244 SER A C 1
ATOM 1715 O O . SER A 1 244 ? 3.109 15.252 6.906 1.00 94.69 244 SER A O 1
ATOM 1717 N N . ARG A 1 245 ? 1.744 16.379 8.277 1.00 91.12 245 ARG A N 1
ATOM 1718 C CA . ARG A 1 245 ? 2.716 17.433 8.604 1.00 91.12 245 ARG A CA 1
ATOM 1719 C C . ARG A 1 245 ? 4.005 16.914 9.257 1.00 91.12 245 ARG A C 1
ATOM 1721 O O . ARG A 1 245 ? 5.027 17.587 9.165 1.00 91.12 245 ARG A O 1
ATOM 1728 N N . TYR A 1 246 ? 3.944 15.769 9.936 1.00 91.75 246 TYR A N 1
ATOM 1729 C CA . TYR A 1 246 ? 5.067 15.193 10.688 1.00 91.75 246 TYR A CA 1
ATOM 1730 C C . TYR A 1 246 ? 5.552 13.854 10.142 1.00 91.75 246 TYR A C 1
ATOM 1732 O O . TYR A 1 246 ? 6.360 13.196 10.793 1.00 91.75 246 TYR A O 1
ATOM 1740 N N . GLY A 1 247 ? 5.089 13.465 8.956 1.00 95.06 247 GLY A N 1
ATOM 1741 C CA . GLY A 1 247 ? 5.625 12.297 8.283 1.00 95.06 247 GLY A CA 1
ATOM 1742 C C . GLY A 1 247 ? 5.334 10.997 9.037 1.00 95.06 247 GLY A C 1
ATOM 1743 O O . GLY A 1 247 ? 4.343 10.874 9.766 1.00 95.06 247 GLY A O 1
ATOM 1744 N N . ILE A 1 248 ? 6.265 10.054 8.913 1.00 96.88 248 ILE A N 1
ATOM 1745 C CA . ILE A 1 248 ? 6.237 8.754 9.587 1.00 96.88 248 ILE A CA 1
ATOM 1746 C C . ILE A 1 248 ? 7.146 8.805 10.821 1.00 96.88 248 ILE A C 1
ATOM 1748 O O . ILE A 1 248 ? 8.301 9.231 10.740 1.00 96.88 248 ILE A O 1
ATOM 1752 N N . GLY A 1 249 ? 6.636 8.355 11.969 1.00 94.69 249 GLY A N 1
ATOM 1753 C CA . GLY A 1 249 ? 7.365 8.350 13.236 1.00 94.69 249 GLY A CA 1
ATOM 1754 C C . GLY A 1 249 ? 6.556 8.956 14.378 1.00 94.69 249 GLY A C 1
ATOM 1755 O O . GLY A 1 249 ? 5.497 8.441 14.728 1.00 94.69 249 GLY A O 1
ATOM 1756 N N . SER A 1 250 ? 7.065 10.013 15.011 1.00 90.00 250 SER A N 1
ATOM 1757 C CA . SER A 1 250 ? 6.472 10.579 16.230 1.00 90.00 250 SER A CA 1
ATOM 1758 C C . SER A 1 250 ? 6.578 12.097 16.340 1.00 90.00 250 SER A C 1
ATOM 1760 O O . SER A 1 250 ? 7.628 12.688 16.093 1.00 90.00 250 SER A O 1
ATOM 1762 N N . PHE A 1 251 ? 5.532 12.734 16.866 1.00 79.38 251 PHE A N 1
ATOM 1763 C CA . PHE A 1 251 ? 5.586 14.142 17.248 1.00 79.38 251 PHE A CA 1
ATOM 1764 C C . PHE A 1 251 ? 6.368 14.342 18.572 1.00 79.38 251 PHE A C 1
ATOM 1766 O O . PHE A 1 251 ? 5.933 13.857 19.619 1.00 79.38 251 PHE A O 1
ATOM 1773 N N . ARG A 1 252 ? 7.478 15.117 18.533 1.00 72.69 252 ARG A N 1
ATOM 1774 C CA . ARG A 1 252 ? 8.393 15.487 19.662 1.00 72.69 252 ARG A CA 1
ATOM 1775 C C . ARG A 1 252 ? 9.333 14.348 20.135 1.00 72.69 252 ARG A C 1
ATOM 1777 O O . ARG A 1 252 ? 9.156 13.234 19.657 1.00 72.69 252 ARG A O 1
ATOM 1784 N N . PRO A 1 253 ? 10.363 14.596 20.992 1.00 61.44 253 PRO A N 1
ATOM 1785 C CA . PRO A 1 253 ? 11.551 13.744 21.077 1.00 61.44 253 PRO A CA 1
ATOM 1786 C C . PRO A 1 253 ? 11.260 12.453 21.845 1.00 61.44 253 PRO A C 1
ATOM 1788 O O . PRO A 1 253 ? 11.474 12.336 23.050 1.00 61.44 253 PRO A O 1
ATOM 1791 N N . VAL A 1 254 ? 10.719 11.489 21.122 1.00 71.19 254 VAL A N 1
ATOM 1792 C CA . VAL A 1 254 ? 11.075 10.084 21.267 1.00 71.19 254 VAL A CA 1
ATOM 1793 C C . VAL A 1 254 ? 11.836 9.713 20.009 1.00 71.19 254 VAL A C 1
ATOM 1795 O O . VAL A 1 254 ? 11.568 10.282 18.955 1.00 71.19 254 VAL A O 1
ATOM 1798 N N . ASP A 1 255 ? 12.784 8.794 20.128 1.00 84.19 255 ASP A N 1
ATOM 1799 C CA . ASP A 1 255 ? 13.480 8.232 18.976 1.00 84.19 255 ASP A CA 1
ATOM 1800 C C . ASP A 1 255 ? 12.663 7.018 18.507 1.00 84.19 255 ASP A C 1
ATOM 1802 O O . ASP A 1 255 ? 12.777 5.941 19.104 1.00 84.19 255 ASP A O 1
ATOM 1806 N N . PRO A 1 256 ? 11.750 7.165 17.522 1.00 92.44 256 PRO A N 1
ATOM 1807 C CA . PRO A 1 256 ? 11.000 6.024 17.025 1.00 92.44 256 PRO A CA 1
ATOM 1808 C C . PRO A 1 256 ? 11.957 5.045 16.353 1.00 92.44 256 PRO A C 1
ATOM 1810 O O . PRO A 1 256 ? 12.952 5.440 15.758 1.00 92.44 256 PRO A O 1
ATOM 1813 N N . ARG A 1 257 ? 11.633 3.755 16.374 1.00 95.69 257 ARG A N 1
ATOM 1814 C CA . ARG A 1 257 ? 12.319 2.776 15.528 1.00 95.69 257 ARG A CA 1
ATOM 1815 C C . ARG A 1 257 ? 11.593 2.695 14.191 1.00 95.69 257 ARG A C 1
ATOM 1817 O O . ARG A 1 257 ? 10.486 2.165 14.141 1.00 95.69 257 ARG A O 1
ATOM 1824 N N . ILE A 1 258 ? 12.206 3.195 13.125 1.00 98.12 258 ILE A N 1
ATOM 1825 C CA . ILE A 1 258 ? 11.650 3.121 11.770 1.00 98.12 258 ILE A CA 1
ATOM 1826 C C . ILE A 1 258 ? 12.538 2.197 10.945 1.00 98.12 258 ILE A C 1
ATOM 1828 O O . ILE A 1 258 ? 13.727 2.463 10.794 1.00 98.12 258 ILE A O 1
ATOM 1832 N N . VAL A 1 259 ? 11.960 1.111 10.441 1.00 98.62 259 VAL A N 1
ATOM 1833 C CA . VAL A 1 259 ? 12.651 0.121 9.612 1.00 98.62 259 VAL A CA 1
ATOM 1834 C C . VAL A 1 259 ? 11.990 0.072 8.243 1.00 98.62 259 VAL A C 1
ATOM 1836 O O . VAL A 1 259 ? 10.772 -0.082 8.162 1.00 98.62 259 VAL A O 1
ATOM 1839 N N . ILE A 1 260 ? 12.778 0.199 7.180 1.00 98.56 260 ILE A N 1
ATOM 1840 C CA . ILE A 1 260 ? 12.308 0.099 5.799 1.00 98.56 260 ILE A CA 1
ATOM 1841 C C . ILE A 1 260 ? 13.246 -0.840 5.053 1.00 98.56 260 ILE A C 1
ATOM 1843 O O . ILE A 1 260 ? 14.433 -0.556 4.929 1.00 98.56 260 ILE A O 1
ATOM 1847 N N . THR A 1 261 ? 12.705 -1.954 4.569 1.00 97.38 261 THR A N 1
ATOM 1848 C CA . THR A 1 261 ? 13.457 -2.971 3.813 1.00 97.38 261 THR A CA 1
ATOM 1849 C C . THR A 1 261 ? 12.883 -3.210 2.419 1.00 97.38 261 THR A C 1
ATOM 1851 O O . THR A 1 261 ? 13.427 -4.003 1.660 1.00 97.38 261 THR A O 1
ATOM 1854 N N . GLY A 1 262 ? 11.778 -2.549 2.076 1.00 97.06 262 GLY A N 1
ATOM 1855 C CA . GLY A 1 262 ? 11.124 -2.672 0.780 1.00 97.06 262 GLY A CA 1
ATOM 1856 C C . GLY A 1 262 ? 9.934 -1.728 0.649 1.00 97.06 262 GLY A C 1
ATOM 1857 O O . GLY A 1 262 ? 9.666 -0.915 1.538 1.00 97.06 262 GLY A O 1
ATOM 1858 N N . GLY A 1 263 ? 9.212 -1.854 -0.462 1.00 97.44 263 GLY A N 1
ATOM 1859 C CA . GLY A 1 263 ? 8.088 -0.985 -0.790 1.00 97.44 263 GLY A CA 1
ATOM 1860 C C . GLY A 1 263 ? 8.513 0.356 -1.391 1.00 97.44 263 GLY A C 1
ATOM 1861 O O . GLY A 1 263 ? 9.687 0.691 -1.489 1.00 97.44 263 GLY A O 1
ATOM 1862 N N . SER A 1 264 ? 7.530 1.155 -1.792 1.00 98.12 264 SER A N 1
ATOM 1863 C CA . SER A 1 264 ? 7.751 2.522 -2.253 1.00 98.12 264 SER A CA 1
ATOM 1864 C C . SER A 1 264 ? 7.141 3.480 -1.243 1.00 98.12 264 SER A C 1
ATOM 1866 O O . SER A 1 264 ? 5.921 3.529 -1.095 1.00 98.12 264 SER A O 1
ATOM 1868 N N . VAL A 1 265 ? 7.967 4.269 -0.554 1.00 98.31 265 VAL A N 1
ATOM 1869 C CA . VAL A 1 265 ? 7.523 5.115 0.565 1.00 98.31 265 VAL A CA 1
ATOM 1870 C C . VAL A 1 265 ? 7.704 6.587 0.224 1.00 98.31 265 VAL A C 1
ATOM 1872 O O . VAL A 1 265 ? 8.812 7.093 0.101 1.00 98.31 265 VAL A O 1
ATOM 1875 N N . LYS A 1 266 ? 6.603 7.318 0.088 1.00 97.44 266 LYS A N 1
ATOM 1876 C CA . LYS A 1 266 ? 6.607 8.758 -0.160 1.00 97.44 266 LYS A CA 1
ATOM 1877 C C . LYS A 1 266 ? 6.002 9.462 1.040 1.00 97.44 266 LYS A C 1
ATOM 1879 O O . LYS A 1 266 ? 4.804 9.378 1.270 1.00 97.44 266 LYS A O 1
ATOM 1884 N N . SER A 1 267 ? 6.823 10.195 1.780 1.00 95.81 267 SER A N 1
ATOM 1885 C CA . SER A 1 267 ? 6.370 11.028 2.895 1.00 95.81 267 SER A CA 1
ATOM 1886 C C . SER A 1 267 ? 6.748 12.481 2.644 1.00 95.81 267 SER A C 1
ATOM 1888 O O . SER A 1 267 ? 7.931 12.801 2.525 1.00 95.81 267 SER A O 1
ATOM 1890 N N . ALA A 1 268 ? 5.754 13.372 2.575 1.00 88.38 268 ALA A N 1
ATOM 1891 C CA . ALA A 1 268 ? 5.979 14.791 2.285 1.00 88.38 268 ALA A CA 1
ATOM 1892 C C . ALA A 1 268 ? 6.864 15.488 3.336 1.00 88.38 268 ALA A C 1
ATOM 1894 O O . ALA A 1 268 ? 7.655 16.366 2.999 1.00 88.38 268 ALA A O 1
ATOM 1895 N N . ALA A 1 269 ? 6.741 15.084 4.601 1.00 93.56 269 ALA A N 1
ATOM 1896 C CA . ALA A 1 269 ? 7.538 15.598 5.714 1.00 93.56 269 ALA A CA 1
ATOM 1897 C C . ALA A 1 269 ? 8.715 14.677 6.095 1.00 93.56 269 ALA A C 1
ATOM 1899 O O . ALA A 1 269 ? 9.455 14.984 7.028 1.00 93.56 269 ALA A O 1
ATOM 1900 N N . GLY A 1 270 ? 8.902 13.563 5.379 1.00 94.94 270 GLY A N 1
ATOM 1901 C CA . GLY A 1 270 ? 9.949 12.580 5.644 1.00 94.94 270 GLY A CA 1
ATOM 1902 C C . GLY A 1 270 ? 9.678 11.726 6.884 1.00 94.94 270 GLY A C 1
ATOM 1903 O O . GLY A 1 270 ? 8.551 11.282 7.123 1.00 94.94 270 GLY A O 1
ATOM 1904 N N . PHE A 1 271 ? 10.732 11.479 7.656 1.00 95.19 271 PHE A N 1
ATOM 1905 C CA . PHE A 1 271 ? 10.701 10.670 8.871 1.00 95.19 271 PHE A CA 1
ATOM 1906 C C . PHE A 1 271 ? 11.220 11.485 10.039 1.00 95.19 271 PHE A C 1
ATOM 1908 O O . PHE A 1 271 ? 12.106 12.326 9.881 1.00 95.19 271 PHE A O 1
ATOM 1915 N N . THR A 1 272 ? 10.705 11.211 11.232 1.00 92.06 272 THR A N 1
ATOM 1916 C CA . THR A 1 272 ? 11.151 11.928 12.433 1.00 92.06 272 THR A CA 1
ATOM 1917 C C . THR A 1 272 ? 12.476 11.398 12.989 1.00 92.06 272 THR A C 1
ATOM 1919 O O . THR A 1 272 ? 13.060 12.034 13.859 1.00 92.06 272 THR A O 1
ATOM 1922 N N . THR A 1 273 ? 12.957 10.258 12.483 1.00 93.44 273 THR A N 1
ATOM 1923 C CA . THR A 1 273 ? 14.322 9.745 12.668 1.00 93.44 273 THR A CA 1
ATOM 1924 C C . THR A 1 273 ? 14.836 9.149 11.359 1.00 93.44 273 THR A C 1
ATOM 1926 O O . THR A 1 273 ? 14.040 8.856 10.468 1.00 93.44 273 THR A O 1
ATOM 1929 N N . GLN A 1 274 ? 16.141 8.901 11.262 1.00 95.56 274 GLN A N 1
ATOM 1930 C CA . GLN A 1 274 ? 16.718 8.176 10.133 1.00 95.56 274 GLN A CA 1
ATOM 1931 C C . GLN A 1 274 ? 16.181 6.728 10.097 1.00 95.56 274 GLN A C 1
ATOM 1933 O O . GLN A 1 274 ? 16.395 5.992 11.064 1.00 95.56 274 GLN A O 1
ATOM 1938 N N . PRO A 1 275 ? 15.498 6.295 9.020 1.00 97.75 275 PRO A N 1
ATOM 1939 C CA . PRO A 1 275 ? 15.096 4.899 8.875 1.00 97.75 275 PRO A CA 1
ATOM 1940 C C . PRO A 1 275 ? 16.313 3.973 8.732 1.00 97.75 275 PRO A C 1
ATOM 1942 O O . PRO A 1 275 ? 17.370 4.396 8.253 1.00 97.75 275 PRO A O 1
ATOM 1945 N N . THR A 1 276 ? 16.148 2.704 9.115 1.00 98.31 276 THR A N 1
ATOM 1946 C CA . THR A 1 276 ? 17.177 1.659 8.982 1.00 98.31 276 THR A CA 1
ATOM 1947 C C . THR A 1 276 ? 16.685 0.418 8.237 1.00 98.31 276 THR A C 1
ATOM 1949 O O . THR A 1 276 ? 15.487 0.230 8.052 1.00 98.31 276 THR A O 1
ATOM 1952 N N . ASP A 1 277 ? 17.605 -0.458 7.848 1.00 96.56 277 ASP A N 1
ATOM 1953 C CA . ASP A 1 277 ? 17.354 -1.748 7.180 1.00 96.56 277 ASP A CA 1
ATOM 1954 C C . ASP A 1 277 ? 16.963 -2.8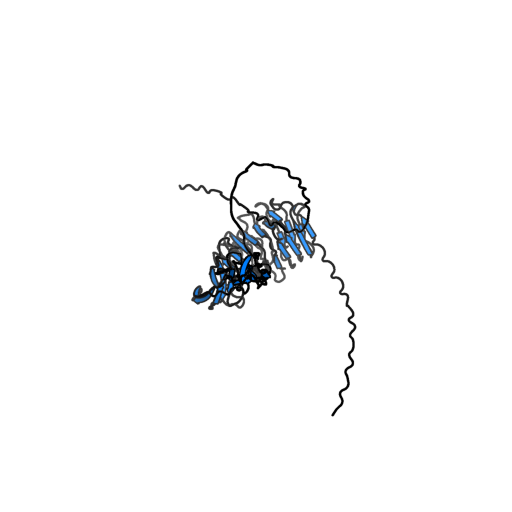99 8.134 1.00 96.56 277 ASP A C 1
ATOM 1956 O O . ASP A 1 277 ? 16.865 -4.056 7.740 1.00 96.56 277 ASP A O 1
ATOM 1960 N N . GLY A 1 278 ? 16.751 -2.608 9.420 1.00 92.44 278 GLY A N 1
ATOM 1961 C CA . GLY A 1 278 ? 16.424 -3.612 10.436 1.00 92.44 278 GLY A CA 1
ATOM 1962 C C . GLY A 1 278 ? 17.640 -4.251 11.112 1.00 92.44 278 GLY A C 1
ATOM 1963 O O . GLY A 1 278 ? 17.509 -4.654 12.271 1.00 92.44 278 GLY A O 1
ATOM 1964 N N . GLU A 1 279 ? 18.806 -4.240 10.465 1.00 95.50 279 GLU A N 1
ATOM 1965 C CA . GLU A 1 279 ? 20.111 -4.564 11.063 1.00 95.50 279 GLU A CA 1
ATOM 1966 C C . GLU A 1 279 ? 20.723 -3.350 11.777 1.00 95.50 279 GLU A C 1
ATOM 1968 O O . GLU A 1 279 ? 21.586 -3.486 12.644 1.00 95.50 279 GLU A O 1
ATOM 1973 N N . GLY A 1 280 ? 20.199 -2.159 11.481 1.00 93.69 280 GLY A N 1
ATOM 1974 C CA . GLY A 1 280 ? 20.573 -0.903 12.124 1.00 93.69 280 GLY A CA 1
ATOM 1975 C C . GLY A 1 280 ? 21.380 0.018 11.220 1.00 93.69 280 GLY A C 1
ATOM 1976 O O . GLY A 1 280 ? 21.736 1.112 11.660 1.00 93.69 280 GLY A O 1
ATOM 1977 N N . ASN A 1 281 ? 21.626 -0.372 9.967 1.00 97.06 281 ASN A N 1
ATOM 1978 C CA . ASN A 1 281 ? 22.280 0.492 8.997 1.00 97.06 281 ASN A CA 1
ATOM 1979 C C . ASN A 1 281 ? 21.274 1.524 8.487 1.00 97.06 281 ASN A C 1
ATOM 1981 O O . ASN A 1 281 ? 20.117 1.202 8.218 1.00 97.06 281 ASN A O 1
ATOM 1985 N N . ALA A 1 282 ? 21.703 2.780 8.373 1.00 97.94 282 ALA A N 1
ATOM 1986 C CA . ALA A 1 282 ? 20.855 3.849 7.862 1.00 97.94 282 ALA A CA 1
ATOM 1987 C C . ALA A 1 282 ? 20.505 3.615 6.385 1.00 97.94 282 ALA A C 1
ATOM 1989 O O . ALA A 1 282 ? 21.382 3.282 5.585 1.00 97.94 282 ALA A O 1
ATOM 1990 N N . VAL A 1 283 ? 19.241 3.855 6.029 1.00 98.50 283 VAL A N 1
ATOM 1991 C CA . VAL A 1 283 ? 18.761 3.795 4.642 1.00 98.50 283 VAL A CA 1
ATOM 1992 C C . VAL A 1 283 ? 18.318 5.165 4.145 1.00 98.50 283 VAL A C 1
ATOM 1994 O O . VAL A 1 283 ? 17.759 5.961 4.897 1.00 98.50 283 VAL A O 1
ATOM 1997 N N . TYR A 1 284 ? 18.549 5.448 2.871 1.00 98.31 284 TYR A N 1
ATOM 1998 C CA . TYR A 1 284 ? 18.376 6.749 2.237 1.00 98.31 284 TYR A CA 1
ATOM 1999 C C . TYR A 1 284 ? 17.468 6.631 1.017 1.00 98.31 284 TYR A C 1
ATOM 2001 O O . TYR A 1 284 ? 17.408 5.588 0.369 1.00 98.31 284 TYR A O 1
ATOM 2009 N N . LEU A 1 285 ? 16.756 7.716 0.708 1.00 98.06 285 LEU A N 1
ATOM 2010 C CA . LEU A 1 285 ? 15.838 7.753 -0.424 1.00 98.06 285 LEU A CA 1
ATOM 2011 C C . LEU A 1 285 ? 16.611 7.675 -1.746 1.00 98.06 285 LEU A C 1
ATOM 2013 O O . LEU A 1 285 ? 17.308 8.617 -2.121 1.00 98.06 285 LEU A O 1
ATOM 2017 N N . LEU A 1 286 ? 16.383 6.598 -2.485 1.00 98.12 286 LEU A N 1
ATOM 2018 C CA . LEU A 1 286 ? 16.711 6.448 -3.891 1.00 98.12 286 LEU A CA 1
ATOM 2019 C C . LEU A 1 286 ? 15.425 6.627 -4.709 1.00 98.12 286 LEU A C 1
ATOM 2021 O O . LEU A 1 286 ? 14.564 5.746 -4.763 1.00 98.12 286 LEU A O 1
ATOM 2025 N N . LYS A 1 287 ? 15.280 7.805 -5.325 1.00 97.19 287 LYS A N 1
ATOM 2026 C CA . LYS A 1 287 ? 14.140 8.117 -6.193 1.00 97.19 287 LYS A CA 1
ATOM 2027 C C . LYS A 1 287 ? 14.461 7.730 -7.639 1.00 97.19 287 LYS A C 1
ATOM 2029 O O . LYS A 1 287 ? 15.398 8.272 -8.218 1.00 97.19 287 LYS A O 1
ATOM 2034 N N . ILE A 1 288 ? 13.655 6.849 -8.225 1.00 96.69 288 ILE A N 1
ATOM 2035 C CA . ILE A 1 288 ? 13.831 6.333 -9.590 1.00 96.69 288 ILE A CA 1
ATOM 2036 C C . ILE A 1 288 ? 12.603 6.705 -10.419 1.00 96.69 288 ILE A C 1
ATOM 2038 O O . ILE A 1 288 ? 11.478 6.440 -10.006 1.00 96.69 288 ILE A O 1
ATOM 2042 N N . ASP A 1 289 ? 12.785 7.303 -11.591 1.00 94.12 289 ASP A N 1
ATOM 2043 C CA . ASP A 1 289 ? 11.666 7.605 -12.486 1.00 94.12 289 ASP A CA 1
ATOM 2044 C C . ASP A 1 289 ? 11.296 6.375 -13.325 1.00 94.12 289 ASP A C 1
ATOM 2046 O O . ASP A 1 289 ? 12.150 5.792 -13.989 1.00 94.12 289 ASP A O 1
ATOM 2050 N N . ASN A 1 290 ? 10.018 5.982 -13.310 1.00 94.19 290 ASN A N 1
ATOM 2051 C CA . ASN A 1 290 ? 9.522 4.805 -14.025 1.00 94.19 290 ASN A CA 1
ATOM 2052 C C . ASN A 1 290 ? 8.164 5.078 -14.701 1.00 94.19 290 ASN A C 1
ATOM 2054 O O . ASN A 1 290 ? 7.127 4.505 -14.354 1.00 94.19 290 ASN A O 1
ATOM 2058 N N . GLN A 1 291 ? 8.180 5.988 -15.679 1.00 84.25 291 GLN A N 1
ATOM 2059 C CA . GLN A 1 291 ? 6.991 6.502 -16.380 1.00 84.25 291 GLN A CA 1
ATOM 2060 C C . GLN A 1 291 ? 6.090 5.412 -16.972 1.00 84.25 291 GLN A C 1
ATOM 2062 O O . GLN A 1 291 ? 4.870 5.549 -16.964 1.00 84.25 291 GLN A O 1
ATOM 2067 N N . ASN A 1 292 ? 6.687 4.312 -17.432 1.00 85.50 292 ASN A N 1
ATOM 2068 C CA . ASN A 1 292 ? 5.984 3.245 -18.140 1.00 85.50 292 ASN A CA 1
ATOM 2069 C C . ASN A 1 292 ? 5.642 2.044 -17.245 1.00 85.50 292 ASN A C 1
ATOM 2071 O O . ASN A 1 292 ? 5.224 1.012 -17.758 1.00 85.50 292 ASN A O 1
ATOM 2075 N N . SER A 1 293 ? 5.816 2.157 -15.919 1.00 91.38 293 SER A N 1
ATOM 2076 C CA . SER A 1 293 ? 5.620 1.043 -14.974 1.00 91.38 293 SER A CA 1
ATOM 2077 C C . SER A 1 293 ? 6.402 -0.218 -15.369 1.00 91.38 293 SER A C 1
ATOM 2079 O O . SER A 1 293 ? 5.917 -1.337 -15.215 1.00 91.38 293 SER A O 1
ATOM 2081 N N . GLN A 1 294 ? 7.610 -0.035 -15.907 1.00 93.25 294 GLN A N 1
ATOM 2082 C CA . GLN A 1 294 ? 8.471 -1.142 -16.305 1.00 93.25 294 GLN A CA 1
ATOM 2083 C C . GLN A 1 294 ? 8.944 -1.927 -15.073 1.00 93.25 294 GLN A C 1
ATOM 2085 O O . GLN A 1 294 ? 9.026 -1.353 -13.982 1.00 93.25 294 GLN A O 1
ATOM 2090 N N . PRO A 1 295 ? 9.277 -3.222 -15.223 1.00 94.50 295 PRO A N 1
ATOM 2091 C CA . PRO A 1 295 ? 9.898 -4.005 -14.163 1.00 94.50 295 PRO A CA 1
ATOM 2092 C C . PRO A 1 295 ? 11.142 -3.305 -13.615 1.00 94.50 295 PRO A C 1
ATOM 2094 O O . PRO A 1 295 ? 11.938 -2.754 -14.380 1.00 94.50 295 PRO A O 1
ATOM 2097 N N . VAL A 1 296 ? 11.309 -3.348 -12.294 1.00 96.75 296 VAL A N 1
ATOM 2098 C CA . VAL A 1 296 ? 12.474 -2.784 -11.610 1.00 96.75 296 VAL A CA 1
ATOM 2099 C C . VAL A 1 296 ? 13.232 -3.900 -10.910 1.00 96.75 296 VAL A C 1
ATOM 2101 O O . VAL A 1 296 ? 12.627 -4.710 -10.208 1.00 96.75 296 VAL A O 1
ATOM 2104 N N . THR A 1 297 ? 14.554 -3.915 -11.062 1.00 96.94 297 THR A N 1
ATOM 2105 C CA . THR A 1 297 ? 15.436 -4.674 -10.172 1.00 96.94 297 THR A CA 1
ATOM 2106 C C . THR A 1 297 ? 16.376 -3.737 -9.429 1.00 96.94 297 THR A C 1
ATOM 2108 O O . THR A 1 297 ? 16.933 -2.821 -10.038 1.00 96.94 297 THR A O 1
ATOM 2111 N N . LEU A 1 298 ? 16.589 -4.000 -8.145 1.00 97.69 298 LEU A N 1
ATOM 2112 C CA . LEU A 1 298 ? 17.574 -3.340 -7.295 1.00 97.69 298 LEU A CA 1
ATOM 2113 C C . LEU A 1 298 ? 18.643 -4.375 -6.927 1.00 97.69 298 LEU A C 1
ATOM 2115 O O . LEU A 1 298 ? 18.318 -5.418 -6.371 1.00 97.69 298 LEU A O 1
ATOM 2119 N N . ASP A 1 299 ? 19.895 -4.112 -7.290 1.00 97.19 299 ASP A N 1
ATOM 2120 C CA . ASP A 1 299 ? 21.046 -4.999 -7.065 1.00 97.19 299 ASP A CA 1
ATOM 2121 C C . ASP A 1 299 ? 20.844 -6.433 -7.585 1.00 97.19 299 ASP A C 1
ATOM 2123 O O . ASP A 1 299 ? 21.365 -7.403 -7.043 1.00 97.19 299 ASP A O 1
ATOM 2127 N N . GLY A 1 300 ? 20.092 -6.556 -8.683 1.00 95.25 300 GLY A N 1
ATOM 2128 C CA . GLY A 1 300 ? 19.770 -7.828 -9.335 1.00 95.25 300 GLY A CA 1
ATOM 2129 C C . GLY A 1 300 ? 18.487 -8.497 -8.837 1.00 95.25 300 GLY A C 1
ATOM 2130 O O . GLY A 1 300 ? 17.979 -9.383 -9.520 1.00 95.25 300 GLY A O 1
ATOM 2131 N N . GLU A 1 301 ? 17.913 -8.036 -7.726 1.00 96.94 301 GLU A N 1
ATOM 2132 C CA . GLU A 1 301 ? 16.679 -8.585 -7.162 1.00 96.94 301 GLU A CA 1
ATOM 2133 C C . GLU A 1 301 ? 15.449 -7.807 -7.634 1.00 96.94 301 GLU A C 1
ATOM 2135 O O . GLU A 1 301 ? 15.483 -6.585 -7.781 1.00 96.94 301 GLU A O 1
ATOM 2140 N N . SER A 1 302 ? 14.337 -8.507 -7.875 1.00 96.50 302 SER A N 1
ATOM 2141 C CA . SER A 1 302 ? 13.078 -7.862 -8.278 1.00 96.50 302 SER A CA 1
ATOM 2142 C C . SER A 1 302 ? 12.559 -6.938 -7.178 1.00 96.50 302 SER A C 1
ATOM 2144 O O . SER A 1 302 ? 12.496 -7.329 -6.015 1.00 96.50 302 SER A O 1
ATOM 2146 N N . TYR A 1 303 ? 12.130 -5.732 -7.551 1.00 97.25 303 TYR A N 1
ATOM 2147 C CA . TYR A 1 303 ? 11.629 -4.733 -6.612 1.00 97.25 303 TYR A CA 1
ATOM 2148 C C . TYR A 1 303 ? 10.151 -4.436 -6.853 1.00 97.25 303 TYR A C 1
ATOM 2150 O O . TYR A 1 303 ? 9.742 -4.137 -7.977 1.00 97.25 303 TYR A O 1
ATOM 2158 N N . LEU A 1 304 ? 9.349 -4.482 -5.787 1.00 94.56 304 LEU A N 1
ATOM 2159 C CA . LEU A 1 304 ? 7.929 -4.147 -5.824 1.00 94.56 304 LEU A CA 1
ATOM 2160 C C . LEU A 1 304 ? 7.547 -3.187 -4.683 1.00 94.56 304 LEU A C 1
ATOM 2162 O O . LEU A 1 304 ? 8.052 -3.322 -3.566 1.00 94.56 304 LEU A O 1
ATOM 2166 N N . PRO A 1 305 ? 6.608 -2.256 -4.932 1.00 96.06 305 PRO A N 1
ATOM 2167 C CA . PRO A 1 305 ? 6.030 -1.919 -6.235 1.00 96.06 305 PRO A CA 1
ATOM 2168 C C . PRO A 1 305 ? 7.054 -1.200 -7.133 1.00 96.06 305 PRO A C 1
ATOM 2170 O O . PRO A 1 305 ? 8.095 -0.748 -6.668 1.00 96.06 305 PRO A O 1
ATOM 2173 N N . VAL A 1 306 ? 6.751 -1.081 -8.427 1.00 95.44 306 VAL A N 1
ATOM 2174 C CA . VAL A 1 306 ? 7.664 -0.467 -9.413 1.00 95.44 306 VAL A CA 1
ATOM 2175 C C . VAL A 1 306 ? 7.543 1.061 -9.511 1.00 95.44 306 VAL A C 1
ATOM 2177 O O . VAL A 1 306 ? 8.364 1.691 -10.177 1.00 95.44 306 VAL A O 1
ATOM 2180 N N . ASN A 1 307 ? 6.516 1.656 -8.891 1.00 93.94 307 ASN A N 1
ATOM 2181 C CA . ASN A 1 307 ? 6.280 3.100 -8.789 1.00 93.94 307 ASN A CA 1
ATOM 2182 C C . ASN A 1 307 ? 5.221 3.431 -7.713 1.00 93.94 307 ASN A C 1
ATOM 2184 O O . ASN A 1 307 ? 4.693 2.536 -7.050 1.00 93.94 307 ASN A O 1
ATOM 2188 N N . GLN A 1 308 ? 4.905 4.722 -7.562 1.00 93.19 308 GLN A N 1
ATOM 2189 C CA . GLN A 1 308 ? 3.886 5.240 -6.643 1.00 93.19 308 GLN A CA 1
ATOM 2190 C C . GLN A 1 308 ? 2.499 5.445 -7.243 1.00 93.19 308 GLN A C 1
ATOM 2192 O O . GLN A 1 308 ? 1.612 5.918 -6.534 1.00 93.19 308 GLN A O 1
ATOM 2197 N N . ASN A 1 309 ? 2.264 5.088 -8.506 1.00 88.88 309 ASN A N 1
ATOM 2198 C CA . ASN A 1 309 ? 1.040 5.488 -9.199 1.00 88.88 309 ASN A CA 1
ATOM 2199 C C . ASN A 1 309 ? -0.229 4.947 -8.516 1.00 88.88 309 ASN A C 1
ATOM 2201 O O . ASN A 1 309 ? -1.271 5.596 -8.545 1.00 88.88 309 ASN A O 1
ATOM 2205 N N . ALA A 1 310 ? -0.129 3.784 -7.864 1.00 82.69 310 ALA A N 1
ATOM 2206 C CA . ALA A 1 310 ? -1.231 3.193 -7.113 1.00 82.69 310 ALA A CA 1
ATOM 2207 C C . ALA A 1 310 ? -1.667 4.055 -5.912 1.00 82.69 310 ALA A C 1
ATOM 2209 O O . ALA A 1 310 ? -2.863 4.252 -5.716 1.00 82.69 310 ALA A O 1
ATOM 2210 N N . SER A 1 311 ? -0.720 4.604 -5.135 1.00 84.06 311 SER A N 1
ATOM 2211 C CA . SER A 1 311 ? -1.030 5.434 -3.956 1.00 84.06 311 SER A CA 1
ATOM 2212 C C . SER A 1 311 ? -1.063 6.940 -4.227 1.00 84.06 311 SER A C 1
ATOM 2214 O O . SER A 1 311 ? -1.628 7.705 -3.450 1.00 84.06 311 SER A O 1
ATOM 2216 N N . SER A 1 312 ? -0.457 7.378 -5.326 1.00 87.88 312 SER A N 1
ATOM 2217 C CA . SER A 1 312 ? -0.398 8.761 -5.788 1.00 87.88 312 SER A CA 1
ATOM 2218 C C . SER A 1 312 ? -0.624 8.776 -7.305 1.00 87.88 312 SER A C 1
ATOM 2220 O O . SER A 1 312 ? 0.351 8.762 -8.058 1.00 87.88 312 SER A O 1
ATOM 2222 N N . PRO A 1 313 ? -1.883 8.802 -7.782 1.00 87.81 313 PRO A N 1
ATOM 2223 C CA . PRO A 1 313 ? -2.183 8.780 -9.212 1.00 87.81 313 PRO A CA 1
ATOM 2224 C C . PRO A 1 313 ? -1.420 9.861 -9.989 1.00 87.81 313 PRO A C 1
ATOM 2226 O O . PRO A 1 313 ? -1.482 11.045 -9.654 1.00 87.81 313 PRO A O 1
ATOM 2229 N N . GLY A 1 314 ? -0.691 9.445 -11.026 1.00 88.94 314 GLY A N 1
ATOM 2230 C CA . GLY A 1 314 ? 0.182 10.299 -11.837 1.00 88.94 314 GLY A CA 1
ATOM 2231 C C . GLY A 1 314 ? 1.631 10.404 -11.348 1.00 88.94 314 GLY A C 1
ATOM 2232 O O . GLY A 1 314 ? 2.470 10.929 -12.078 1.00 88.94 314 GLY A O 1
ATOM 2233 N N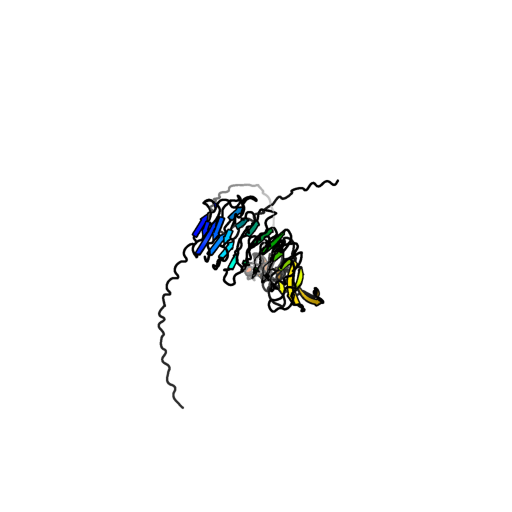 . ASP A 1 315 ? 1.959 9.895 -10.157 1.00 93.06 315 ASP A N 1
ATOM 2234 C CA . ASP A 1 315 ? 3.340 9.779 -9.686 1.00 93.06 315 ASP A CA 1
ATOM 2235 C C . ASP A 1 315 ? 3.953 8.451 -10.134 1.00 93.06 315 ASP A C 1
ATOM 2237 O O . ASP A 1 315 ? 3.771 7.398 -9.524 1.00 93.06 315 ASP A O 1
ATOM 2241 N N . THR A 1 316 ? 4.697 8.500 -11.230 1.00 94.25 316 THR A N 1
ATOM 2242 C CA . THR A 1 316 ? 5.337 7.323 -11.817 1.00 94.25 316 THR A CA 1
ATOM 2243 C C . THR A 1 316 ? 6.723 7.036 -11.238 1.00 94.25 316 THR A C 1
ATOM 2245 O O . THR A 1 316 ? 7.429 6.174 -11.756 1.00 94.25 316 THR A O 1
ATOM 2248 N N . SER A 1 317 ? 7.168 7.764 -10.213 1.00 96.19 317 SER A N 1
ATOM 2249 C CA . SER A 1 317 ? 8.465 7.503 -9.590 1.00 96.19 317 SER A CA 1
ATOM 2250 C C . SER A 1 317 ? 8.352 6.399 -8.530 1.00 96.19 317 SER A C 1
ATOM 2252 O O . SER A 1 317 ? 7.335 6.257 -7.854 1.00 96.19 317 SER A O 1
ATOM 2254 N N . LEU A 1 318 ? 9.419 5.627 -8.362 1.00 97.62 31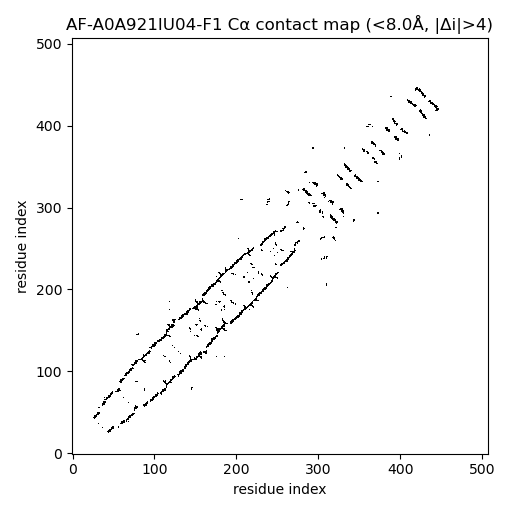8 LEU A N 1
ATOM 2255 C CA . LEU A 1 318 ? 9.664 4.715 -7.249 1.00 97.62 318 LEU A CA 1
ATOM 2256 C C . LEU A 1 318 ? 10.470 5.442 -6.164 1.00 97.62 318 LEU A C 1
ATOM 2258 O O . LEU A 1 318 ? 11.435 6.141 -6.469 1.00 97.62 318 LEU A O 1
ATOM 2262 N N . TYR A 1 319 ? 10.073 5.275 -4.903 1.00 98.00 319 TYR A N 1
ATOM 2263 C CA . TYR A 1 319 ? 10.707 5.876 -3.727 1.00 98.00 319 TYR A CA 1
ATOM 2264 C C . TYR A 1 319 ? 11.246 4.766 -2.819 1.00 98.00 319 TYR A C 1
ATOM 2266 O O . TYR A 1 319 ? 10.636 4.433 -1.800 1.00 98.00 319 TYR A O 1
ATOM 2274 N N . ALA A 1 320 ? 12.362 4.165 -3.227 1.00 98.31 320 ALA A N 1
ATOM 2275 C CA . ALA A 1 320 ? 13.016 3.092 -2.487 1.00 98.31 320 ALA A CA 1
ATOM 2276 C C . ALA A 1 320 ? 13.916 3.667 -1.383 1.00 98.31 320 ALA A C 1
ATOM 2278 O O . ALA A 1 320 ? 14.529 4.720 -1.563 1.00 98.31 320 ALA A O 1
ATOM 2279 N N . TYR A 1 321 ? 14.024 2.969 -0.253 1.00 98.25 321 TYR A N 1
ATOM 2280 C CA . TYR A 1 321 ? 14.990 3.286 0.802 1.00 98.25 321 TYR A CA 1
ATOM 2281 C C . TYR A 1 321 ? 16.030 2.178 0.882 1.00 98.25 321 TYR A C 1
ATOM 2283 O O . TYR A 1 321 ? 15.682 1.031 1.147 1.00 98.25 321 TYR A O 1
ATOM 2291 N N . VAL A 1 322 ? 17.287 2.529 0.622 1.00 98.31 322 VAL A N 1
ATOM 2292 C CA . VAL A 1 322 ? 18.413 1.589 0.484 1.00 98.31 322 VAL A CA 1
ATOM 2293 C C . VAL A 1 322 ? 19.626 2.089 1.269 1.00 98.31 322 VAL A C 1
ATOM 2295 O O . VAL A 1 322 ? 19.666 3.260 1.648 1.00 98.31 322 VAL A O 1
ATOM 2298 N N . THR A 1 323 ? 20.585 1.220 1.584 1.00 97.81 323 THR A N 1
ATOM 2299 C CA . THR A 1 323 ? 21.751 1.565 2.417 1.00 97.81 323 THR A CA 1
ATOM 2300 C C . THR A 1 323 ? 22.632 2.641 1.772 1.00 97.81 323 THR A C 1
ATOM 2302 O O . THR A 1 323 ? 22.506 2.958 0.598 1.00 97.81 323 THR A O 1
ATOM 2305 N N . GLY A 1 324 ? 23.527 3.264 2.544 1.00 96.75 324 GLY A N 1
ATOM 2306 C CA . GLY A 1 324 ? 24.452 4.298 2.048 1.00 96.75 324 GLY A CA 1
ATOM 2307 C C . GLY A 1 324 ? 25.609 3.766 1.189 1.00 96.75 324 GLY A C 1
ATOM 2308 O O . GLY A 1 324 ? 26.742 4.217 1.351 1.00 96.75 324 GLY A O 1
ATOM 2309 N N . GLU A 1 325 ? 25.354 2.784 0.327 1.00 96.00 325 GLU A N 1
ATOM 2310 C CA . GLU A 1 325 ? 26.328 2.166 -0.576 1.00 96.00 325 GLU A CA 1
ATOM 2311 C C . GLU A 1 325 ? 25.962 2.459 -2.037 1.00 96.00 325 GLU A C 1
ATOM 2313 O O . GLU A 1 325 ? 24.937 3.067 -2.323 1.00 96.00 325 GLU A O 1
ATOM 2318 N N . SER A 1 326 ? 26.826 2.103 -2.992 1.00 96.75 326 SER A N 1
ATOM 2319 C CA . SER A 1 326 ? 26.457 2.233 -4.408 1.00 96.75 326 SER A CA 1
ATOM 2320 C C . SER A 1 326 ? 25.547 1.081 -4.817 1.00 96.75 326 SER A C 1
ATOM 2322 O O . SER A 1 326 ? 25.863 -0.069 -4.527 1.00 96.75 326 SER A O 1
ATOM 2324 N N . HIS A 1 327 ? 24.474 1.391 -5.540 1.00 97.69 327 HIS A N 1
ATOM 2325 C CA . HIS A 1 327 ? 23.466 0.416 -5.961 1.00 97.69 327 HIS A CA 1
ATOM 2326 C C . HIS A 1 327 ? 23.353 0.347 -7.483 1.00 97.69 327 HIS A C 1
ATOM 2328 O O . HIS A 1 327 ? 23.632 1.318 -8.190 1.00 97.69 327 HIS A O 1
ATOM 2334 N N . VAL A 1 328 ? 22.911 -0.790 -8.009 1.00 97.94 328 VAL A N 1
ATOM 2335 C CA . VAL A 1 328 ? 22.618 -0.976 -9.433 1.00 97.94 328 VAL A CA 1
ATOM 2336 C C . VAL A 1 328 ? 21.117 -1.141 -9.610 1.00 97.94 328 VAL A C 1
ATOM 2338 O O . VAL A 1 328 ? 20.520 -2.098 -9.130 1.00 97.94 328 VAL A O 1
ATOM 2341 N N . VAL A 1 329 ? 20.496 -0.214 -10.335 1.00 98.00 329 VAL A N 1
ATOM 2342 C CA . VAL A 1 329 ? 19.061 -0.250 -10.634 1.00 98.00 329 VAL A CA 1
ATOM 2343 C C . VAL A 1 329 ? 18.873 -0.583 -12.101 1.00 98.00 329 VAL A C 1
ATOM 2345 O O . VAL A 1 329 ? 19.444 0.089 -12.958 1.00 98.00 329 VAL A O 1
ATOM 2348 N N . LYS A 1 330 ? 18.019 -1.558 -12.405 1.00 95.94 330 LYS A N 1
ATOM 2349 C CA . LYS A 1 330 ? 17.529 -1.793 -13.764 1.00 95.94 330 LYS A CA 1
ATOM 2350 C C . LYS A 1 330 ? 16.056 -1.420 -13.842 1.00 95.94 330 LYS A C 1
ATOM 2352 O O . LYS A 1 330 ? 15.269 -1.934 -13.056 1.00 95.94 330 LYS A O 1
ATOM 2357 N N . VAL A 1 331 ? 15.693 -0.547 -14.776 1.00 95.88 331 VAL A N 1
ATOM 2358 C CA . VAL A 1 331 ? 14.305 -0.214 -15.125 1.00 95.88 331 VAL A CA 1
ATOM 2359 C C . VAL A 1 331 ? 14.082 -0.664 -16.562 1.00 95.88 331 VAL A C 1
ATOM 2361 O O . VAL A 1 331 ? 14.705 -0.146 -17.491 1.00 95.88 331 VAL A O 1
ATOM 2364 N N . GLY A 1 332 ? 13.247 -1.685 -16.742 1.00 93.31 332 GLY A N 1
ATOM 2365 C CA . GLY A 1 332 ? 13.056 -2.335 -18.034 1.00 93.31 332 GLY A CA 1
ATOM 2366 C C . GLY A 1 332 ? 14.372 -2.843 -18.634 1.00 93.31 332 GLY A C 1
ATOM 2367 O O . GLY A 1 332 ? 15.038 -3.694 -18.046 1.00 93.31 332 GLY A O 1
ATOM 2368 N N . CYS A 1 333 ? 14.754 -2.333 -19.811 1.00 91.56 333 CYS A N 1
ATOM 2369 C CA . CYS A 1 333 ? 15.979 -2.728 -20.524 1.00 91.56 333 CYS A CA 1
ATOM 2370 C C . CYS A 1 333 ? 17.182 -1.776 -20.186 1.00 91.56 333 CYS A C 1
ATOM 2372 O O . CYS A 1 333 ? 18.284 -1.980 -20.691 1.00 91.56 333 CYS A O 1
ATOM 2374 N N . THR A 1 334 ? 17.017 -0.787 -19.283 1.00 94.94 334 THR A N 1
ATOM 2375 C CA . THR A 1 334 ? 18.059 0.196 -18.890 1.00 94.94 334 THR A CA 1
ATOM 2376 C C . THR A 1 334 ? 18.621 -0.067 -17.493 1.00 94.94 334 THR A C 1
ATOM 2378 O O . THR A 1 334 ? 17.877 -0.081 -16.516 1.00 94.94 334 THR A O 1
ATOM 2381 N N . THR A 1 335 ? 19.941 -0.204 -17.385 1.00 96.56 335 THR A N 1
ATOM 2382 C CA . THR A 1 335 ? 20.692 -0.373 -16.134 1.00 96.56 335 THR A CA 1
ATOM 2383 C C . THR A 1 335 ? 21.426 0.919 -15.788 1.00 96.56 335 THR A C 1
ATOM 2385 O O . THR A 1 335 ? 22.106 1.487 -16.636 1.00 96.56 335 THR A O 1
ATOM 2388 N N . THR A 1 336 ? 21.339 1.366 -14.538 1.00 97.75 336 THR A N 1
ATOM 2389 C CA . THR A 1 336 ? 22.000 2.573 -14.030 1.00 97.75 336 THR A CA 1
ATOM 2390 C C . THR A 1 336 ? 22.650 2.289 -12.682 1.00 97.75 336 THR A C 1
ATOM 2392 O O . THR A 1 336 ? 22.002 1.792 -11.761 1.00 97.75 336 THR A O 1
ATOM 2395 N N . THR A 1 337 ? 23.927 2.640 -12.541 1.00 98.00 337 THR A N 1
ATOM 2396 C CA . THR A 1 337 ? 24.608 2.671 -11.242 1.00 98.00 337 THR A CA 1
ATOM 2397 C C . THR A 1 337 ? 24.251 3.959 -10.510 1.00 98.00 337 THR A C 1
ATOM 2399 O O . THR A 1 337 ? 24.358 5.041 -11.081 1.00 98.00 337 THR A O 1
ATOM 2402 N N . TRP A 1 338 ? 23.870 3.861 -9.244 1.00 98.12 338 TRP A N 1
ATOM 2403 C CA . TRP A 1 338 ? 23.572 4.984 -8.366 1.00 98.12 338 TRP A CA 1
ATOM 2404 C C . TRP A 1 338 ? 24.650 5.098 -7.301 1.00 98.12 338 TRP A C 1
ATOM 2406 O O . TRP A 1 338 ? 24.826 4.199 -6.482 1.00 98.12 338 TRP A O 1
ATOM 2416 N N . ASN A 1 339 ? 25.374 6.212 -7.323 1.00 97.56 339 ASN A N 1
ATOM 2417 C CA . ASN A 1 339 ? 26.455 6.472 -6.383 1.00 97.56 339 ASN A CA 1
ATOM 2418 C C . ASN A 1 339 ? 25.906 7.244 -5.186 1.00 97.56 339 ASN A C 1
ATOM 2420 O O . ASN A 1 339 ? 25.225 8.261 -5.363 1.00 97.56 339 ASN A O 1
ATOM 2424 N N . PHE A 1 340 ? 26.225 6.771 -3.985 1.00 97.69 340 PHE A N 1
ATOM 2425 C CA . PHE A 1 340 ? 25.882 7.449 -2.744 1.00 97.69 340 PHE A CA 1
ATOM 2426 C C . PHE A 1 340 ? 26.974 8.445 -2.350 1.00 97.69 340 PHE A C 1
ATOM 2428 O O . PHE A 1 340 ? 28.145 8.081 -2.247 1.00 97.69 340 PHE A O 1
ATOM 2435 N N . ASP A 1 341 ? 26.581 9.689 -2.092 1.00 96.00 341 ASP A N 1
ATOM 2436 C CA . ASP A 1 341 ? 27.443 10.693 -1.476 1.00 96.00 341 ASP A CA 1
ATOM 2437 C C . ASP A 1 341 ? 26.641 11.557 -0.497 1.00 96.00 341 ASP A C 1
ATOM 2439 O O . ASP A 1 341 ? 25.562 12.073 -0.813 1.00 96.00 341 ASP A O 1
ATOM 2443 N N . ASN A 1 342 ? 27.179 11.688 0.716 1.00 92.38 342 ASN A N 1
ATOM 2444 C CA . ASN A 1 342 ? 26.686 12.555 1.785 1.00 92.38 342 ASN A CA 1
ATOM 2445 C C . ASN A 1 342 ? 25.147 12.562 1.974 1.00 92.38 342 ASN A C 1
ATOM 2447 O O . ASN A 1 342 ? 24.526 13.621 2.071 1.00 92.38 342 ASN A O 1
ATOM 2451 N N . GLY A 1 343 ? 24.518 11.382 2.032 1.00 92.62 343 GLY A N 1
ATOM 2452 C CA . GLY A 1 343 ? 23.077 11.249 2.295 1.00 92.62 343 GLY A CA 1
ATOM 2453 C C . GLY A 1 343 ? 22.176 11.300 1.059 1.00 92.62 343 GLY A C 1
ATOM 2454 O O . GLY A 1 343 ? 20.955 11.304 1.211 1.00 92.62 343 GLY A O 1
ATOM 2455 N N . SER A 1 344 ? 22.745 11.343 -0.147 1.00 95.62 344 SER A N 1
ATOM 2456 C CA . SER A 1 344 ? 21.988 11.441 -1.396 1.00 95.62 344 SER A CA 1
ATOM 2457 C C . SER A 1 344 ? 22.551 10.549 -2.498 1.00 95.62 344 SER A C 1
ATOM 2459 O O . SER A 1 344 ? 23.745 10.257 -2.534 1.00 95.62 344 SER A O 1
ATOM 2461 N N . PHE A 1 345 ? 21.675 10.138 -3.413 1.00 98.19 345 PHE A N 1
ATOM 2462 C CA . PHE A 1 345 ? 22.033 9.341 -4.579 1.00 98.19 345 PHE A CA 1
ATOM 2463 C C . PHE A 1 345 ? 22.122 10.188 -5.841 1.00 98.19 345 PHE A C 1
ATOM 2465 O O . PHE A 1 345 ? 21.266 11.036 -6.099 1.00 98.19 345 PHE A O 1
ATOM 2472 N N . THR A 1 346 ? 23.127 9.902 -6.665 1.00 97.06 346 THR A N 1
ATOM 2473 C CA . THR A 1 346 ? 23.268 10.473 -8.009 1.00 97.06 346 THR A CA 1
ATOM 2474 C C . THR A 1 346 ? 23.412 9.367 -9.045 1.00 97.06 346 THR A C 1
ATOM 2476 O O . THR A 1 346 ? 24.087 8.363 -8.811 1.00 97.06 346 THR A O 1
ATOM 2479 N N . ALA A 1 347 ? 22.762 9.543 -10.196 1.00 96.69 347 ALA A N 1
ATOM 2480 C CA . ALA A 1 347 ? 22.887 8.613 -11.309 1.00 96.69 347 ALA A CA 1
ATOM 2481 C C . ALA A 1 347 ? 24.303 8.695 -11.903 1.00 96.69 347 ALA A C 1
ATOM 2483 O O . ALA A 1 347 ? 24.792 9.775 -12.238 1.00 96.69 347 ALA A O 1
ATOM 2484 N N . GLY A 1 348 ? 24.959 7.544 -12.000 1.00 94.81 348 GLY A N 1
ATOM 2485 C CA . GLY A 1 348 ? 26.276 7.350 -12.586 1.00 94.81 348 GLY A CA 1
ATOM 2486 C C . GLY A 1 348 ? 26.192 6.761 -13.991 1.00 94.81 348 GLY A C 1
ATOM 2487 O O . GLY A 1 348 ? 25.414 7.215 -14.829 1.00 94.81 348 GLY A O 1
ATOM 2488 N N . ALA A 1 349 ? 27.027 5.753 -14.259 1.00 91.81 349 ALA A N 1
ATOM 2489 C CA . ALA A 1 349 ? 27.041 5.064 -15.544 1.00 91.81 349 ALA A CA 1
ATOM 2490 C C . ALA A 1 349 ? 25.686 4.401 -15.826 1.00 91.81 349 ALA A C 1
ATOM 2492 O O . ALA A 1 349 ? 25.084 3.796 -14.937 1.00 91.81 349 ALA A O 1
ATOM 2493 N N . SER A 1 350 ? 25.231 4.510 -17.072 1.00 93.50 350 SER A N 1
ATOM 2494 C CA . SER A 1 350 ? 23.983 3.921 -17.540 1.00 93.50 350 SER A CA 1
ATOM 2495 C C . SER A 1 350 ? 24.206 3.220 -18.877 1.00 93.50 350 SER A C 1
ATOM 2497 O O . SER A 1 350 ? 24.971 3.705 -19.714 1.00 93.50 350 SER A O 1
ATOM 2499 N N . SER A 1 351 ? 23.564 2.072 -19.063 1.00 92.31 351 SER A N 1
ATOM 2500 C CA . SER A 1 351 ? 23.555 1.307 -20.308 1.00 92.31 351 SER A CA 1
ATOM 2501 C C . SER A 1 351 ? 22.155 0.772 -20.587 1.00 92.31 351 SER A C 1
ATOM 2503 O O . SER A 1 351 ? 21.389 0.481 -19.670 1.00 92.31 351 SER A O 1
ATOM 2505 N N . THR A 1 352 ? 21.821 0.620 -21.864 1.00 92.25 352 THR A N 1
ATOM 2506 C CA . THR A 1 352 ? 20.552 0.032 -22.299 1.00 92.25 352 THR A CA 1
ATOM 2507 C C . THR A 1 352 ? 20.862 -1.167 -23.174 1.00 92.25 352 THR A C 1
ATOM 2509 O O . THR A 1 352 ? 21.559 -1.041 -24.179 1.00 92.25 352 THR A O 1
ATOM 2512 N N . GLU A 1 353 ? 20.355 -2.331 -22.779 1.00 87.12 353 GLU A N 1
ATOM 2513 C CA . GLU A 1 353 ? 20.556 -3.588 -23.492 1.00 87.12 353 GLU A CA 1
ATOM 2514 C C . GLU A 1 353 ? 19.219 -4.304 -23.645 1.00 87.12 353 GLU A C 1
ATOM 2516 O O . GLU A 1 353 ? 18.583 -4.694 -22.663 1.00 87.12 353 GLU A O 1
ATOM 2521 N N . HIS A 1 354 ? 18.795 -4.487 -24.894 1.00 83.19 354 HIS A N 1
ATOM 2522 C CA . HIS A 1 354 ? 17.577 -5.220 -25.201 1.00 83.19 354 HIS A CA 1
ATOM 2523 C C . HIS A 1 354 ? 17.866 -6.710 -25.312 1.00 83.19 354 HIS A C 1
ATOM 2525 O O . HIS A 1 354 ? 18.791 -7.141 -25.999 1.00 83.19 354 HIS A O 1
ATOM 2531 N N . THR A 1 355 ? 17.028 -7.506 -24.661 1.00 81.44 355 THR A N 1
ATOM 2532 C CA . THR A 1 355 ? 16.922 -8.940 -24.918 1.00 81.44 355 THR A CA 1
ATOM 2533 C C . THR A 1 355 ? 15.530 -9.175 -25.482 1.00 81.44 355 THR A C 1
ATOM 2535 O O . THR A 1 355 ? 14.540 -9.044 -24.765 1.00 81.44 355 THR A O 1
ATOM 2538 N N . PHE A 1 356 ? 15.459 -9.427 -26.786 1.00 82.69 356 PHE A N 1
ATOM 2539 C CA . PHE A 1 356 ? 14.204 -9.712 -27.475 1.00 82.69 356 PHE A CA 1
ATOM 2540 C C . PHE A 1 356 ? 13.835 -11.185 -27.314 1.00 82.69 356 PHE A C 1
ATOM 2542 O O . PHE A 1 356 ? 14.715 -12.039 -27.166 1.00 82.69 356 PHE A O 1
ATOM 2549 N N . SER A 1 357 ? 12.534 -11.475 -27.339 1.00 75.94 357 SER A N 1
ATOM 2550 C CA . SER A 1 357 ? 12.034 -12.844 -27.236 1.00 75.94 357 SER A CA 1
ATOM 2551 C C . SER A 1 357 ? 12.585 -13.730 -28.368 1.00 75.94 357 SER A C 1
ATOM 2553 O O . SER A 1 357 ? 12.987 -13.252 -29.427 1.00 75.94 357 SER A O 1
ATOM 2555 N N . SER A 1 358 ? 12.601 -15.049 -28.186 1.00 74.81 358 SER A N 1
ATOM 2556 C CA . SER A 1 358 ? 12.994 -15.962 -29.275 1.00 74.81 358 SER A CA 1
ATOM 2557 C C . SER A 1 358 ? 11.885 -16.184 -30.313 1.00 74.81 358 SER A C 1
ATOM 2559 O O . SER A 1 358 ? 12.162 -16.710 -31.390 1.00 74.81 358 SER A O 1
ATOM 2561 N N . ALA A 1 359 ? 10.644 -15.784 -30.015 1.00 81.00 359 ALA A N 1
ATOM 2562 C CA . ALA A 1 359 ? 9.481 -16.012 -30.861 1.00 81.00 359 ALA A CA 1
ATOM 2563 C C . ALA A 1 359 ? 9.077 -14.724 -31.592 1.00 81.00 359 ALA A C 1
ATOM 2565 O O . ALA A 1 359 ? 8.606 -13.764 -30.986 1.00 81.00 359 ALA A O 1
ATOM 2566 N N . TRP A 1 360 ? 9.225 -14.715 -32.915 1.00 86.06 360 TRP A N 1
ATOM 2567 C CA . TRP A 1 360 ? 8.773 -13.602 -33.746 1.00 86.06 360 TRP A CA 1
ATOM 2568 C C . TRP A 1 360 ? 7.250 -13.610 -33.900 1.00 86.06 360 TRP A C 1
ATOM 2570 O O . TRP A 1 360 ? 6.647 -14.641 -34.192 1.00 86.06 360 TRP A O 1
ATOM 2580 N N . GLN A 1 361 ? 6.638 -12.441 -33.737 1.00 89.69 361 GLN A N 1
ATOM 2581 C CA . GLN A 1 361 ? 5.253 -12.179 -34.125 1.00 89.69 361 GLN A CA 1
ATOM 2582 C C . GLN A 1 361 ? 5.220 -11.815 -35.614 1.00 89.69 361 GLN A C 1
ATOM 2584 O O . GLN A 1 361 ? 6.181 -11.240 -36.125 1.00 89.69 361 GLN A O 1
ATOM 2589 N N . SER A 1 362 ? 4.133 -12.117 -36.324 1.00 92.06 362 SER A N 1
ATOM 2590 C CA . SER A 1 362 ? 4.001 -11.766 -37.742 1.00 92.06 362 SER A CA 1
ATOM 2591 C C . SER A 1 362 ? 2.561 -11.488 -38.163 1.00 92.06 362 SER A C 1
ATOM 2593 O O . SER A 1 362 ? 1.599 -11.946 -37.547 1.00 92.06 362 SER A O 1
ATOM 2595 N N . ASN A 1 363 ? 2.416 -10.700 -39.225 1.00 92.25 363 ASN A N 1
ATOM 2596 C CA . ASN A 1 363 ? 1.170 -10.496 -39.958 1.00 92.25 363 ASN A CA 1
ATOM 2597 C C . ASN A 1 363 ? 1.469 -10.468 -41.467 1.00 92.25 363 ASN A C 1
ATOM 2599 O O . ASN A 1 363 ? 2.573 -10.799 -41.882 1.00 92.25 363 ASN A O 1
ATOM 2603 N N . SER A 1 364 ? 0.510 -10.069 -42.305 1.00 90.44 364 SER A N 1
ATOM 2604 C CA . SER A 1 364 ? 0.709 -10.036 -43.760 1.00 90.44 364 SER A CA 1
ATOM 2605 C C . SER A 1 364 ? 1.668 -8.954 -44.270 1.00 90.44 364 SER A C 1
ATOM 2607 O O . SER A 1 364 ? 2.109 -9.039 -45.411 1.00 90.44 364 SER A O 1
ATOM 2609 N N . ALA A 1 365 ? 1.963 -7.929 -43.469 1.00 90.12 365 ALA A N 1
ATOM 2610 C CA . ALA A 1 365 ? 2.869 -6.844 -43.831 1.00 90.12 365 ALA A CA 1
ATOM 2611 C C . ALA A 1 365 ? 4.306 -7.142 -43.382 1.00 90.12 365 ALA A C 1
ATOM 2613 O O . ALA A 1 365 ? 5.229 -7.056 -44.183 1.00 90.12 365 ALA A O 1
ATOM 2614 N N . ASN A 1 366 ? 4.500 -7.521 -42.118 1.00 92.12 366 ASN A N 1
ATOM 2615 C CA . ASN A 1 366 ? 5.829 -7.657 -41.530 1.00 92.12 366 ASN A CA 1
ATOM 2616 C C . ASN A 1 366 ? 5.865 -8.653 -40.362 1.00 92.12 366 ASN A C 1
ATOM 2618 O O . ASN A 1 366 ? 4.861 -9.279 -40.002 1.00 92.12 366 ASN A O 1
ATOM 2622 N N . HIS A 1 367 ? 7.048 -8.801 -39.771 1.00 91.50 367 HIS A N 1
ATOM 2623 C CA . HIS A 1 367 ? 7.246 -9.500 -38.511 1.00 91.50 367 HIS A CA 1
ATOM 2624 C C . HIS A 1 367 ? 7.974 -8.614 -37.503 1.00 91.50 367 HIS A C 1
ATOM 2626 O O . HIS A 1 367 ? 8.745 -7.727 -37.867 1.00 91.50 367 HIS A O 1
ATOM 2632 N N . TRP A 1 368 ? 7.700 -8.825 -36.219 1.00 92.88 368 TRP A N 1
ATOM 2633 C CA . TRP A 1 368 ? 8.300 -8.048 -35.143 1.00 92.88 368 TRP A CA 1
ATOM 2634 C C . TRP A 1 368 ? 8.624 -8.896 -33.922 1.00 92.88 368 TRP A C 1
ATOM 2636 O O . TRP A 1 368 ? 8.041 -9.954 -33.684 1.00 92.88 368 TRP A O 1
ATOM 2646 N N . ASN A 1 369 ? 9.571 -8.404 -33.137 1.00 89.62 369 ASN A N 1
ATOM 2647 C CA . ASN A 1 369 ? 9.987 -8.992 -31.877 1.00 89.62 369 ASN A CA 1
ATOM 2648 C C . ASN A 1 369 ? 9.900 -7.945 -30.766 1.00 89.62 369 ASN A C 1
ATOM 2650 O O . ASN A 1 369 ? 10.066 -6.756 -31.032 1.00 89.62 369 ASN A O 1
ATOM 2654 N N . ILE A 1 370 ? 9.628 -8.375 -29.536 1.00 87.44 370 ILE A N 1
ATOM 2655 C CA . ILE A 1 370 ? 9.296 -7.501 -28.400 1.00 87.44 370 ILE A CA 1
ATOM 2656 C C . ILE A 1 370 ? 10.331 -7.723 -27.271 1.00 87.44 370 ILE A C 1
ATOM 2658 O O . ILE A 1 370 ? 10.647 -8.873 -26.966 1.00 87.44 370 ILE A O 1
ATOM 2662 N N . CYS A 1 371 ? 10.911 -6.656 -26.681 1.00 86.62 371 CYS A N 1
ATOM 2663 C CA . CYS A 1 371 ? 11.756 -6.753 -25.463 1.00 86.62 371 CYS A CA 1
ATOM 2664 C C . CYS A 1 371 ? 10.807 -7.077 -24.306 1.00 86.62 371 CYS A C 1
ATOM 2666 O O . CYS A 1 371 ? 10.013 -6.216 -23.927 1.00 86.62 371 CYS A O 1
ATOM 2668 N N . ASP A 1 372 ? 10.912 -8.258 -23.698 1.00 81.69 372 ASP A N 1
ATOM 2669 C CA . ASP A 1 372 ? 10.026 -8.653 -22.587 1.00 81.69 372 ASP A CA 1
ATOM 2670 C C . ASP A 1 372 ? 10.137 -7.708 -21.376 1.00 81.69 372 ASP A C 1
ATOM 2672 O O . ASP A 1 372 ? 9.203 -7.571 -20.590 1.00 81.69 372 ASP A O 1
ATOM 2676 N N . ALA A 1 373 ? 11.276 -7.022 -21.228 1.00 81.94 373 ALA A N 1
ATOM 2677 C CA . ALA A 1 373 ? 11.521 -6.125 -20.104 1.00 81.94 373 ALA A CA 1
ATOM 2678 C C . ALA A 1 373 ? 11.066 -4.669 -20.335 1.00 81.94 373 ALA A C 1
ATOM 2680 O O . ALA A 1 373 ? 10.732 -4.001 -19.361 1.00 81.94 373 ALA A O 1
ATOM 2681 N N . CYS A 1 374 ? 11.026 -4.145 -21.569 1.00 84.38 374 CYS A N 1
ATOM 2682 C CA . CYS A 1 374 ? 10.618 -2.748 -21.817 1.00 84.38 374 CYS A CA 1
ATOM 2683 C C . CYS A 1 374 ? 9.423 -2.575 -22.759 1.00 84.38 374 CYS A C 1
ATOM 2685 O O . CYS A 1 374 ? 8.841 -1.491 -22.772 1.00 84.38 374 CYS A O 1
ATOM 2687 N N . GLY A 1 375 ? 9.048 -3.612 -23.510 1.00 83.38 375 GLY A N 1
ATOM 2688 C CA . GLY A 1 375 ? 7.996 -3.565 -24.524 1.00 83.38 375 GLY A CA 1
ATOM 2689 C C . GLY A 1 375 ? 8.427 -2.982 -25.874 1.00 83.38 375 GLY A C 1
ATOM 2690 O O . GLY A 1 375 ? 7.603 -2.938 -26.785 1.00 83.38 375 GLY A O 1
ATOM 2691 N N . ASP A 1 376 ? 9.686 -2.553 -26.034 1.00 86.69 376 ASP A N 1
ATOM 2692 C CA . ASP A 1 376 ? 10.169 -2.031 -27.316 1.00 86.69 376 ASP A CA 1
ATOM 2693 C C . ASP A 1 376 ? 10.110 -3.104 -28.395 1.00 86.69 376 ASP A C 1
ATOM 2695 O O . ASP A 1 376 ? 10.351 -4.287 -28.138 1.00 86.69 376 ASP A O 1
ATOM 2699 N N . THR A 1 377 ? 9.801 -2.668 -29.613 1.00 88.75 377 THR A N 1
ATOM 2700 C CA . THR A 1 377 ? 9.625 -3.558 -30.755 1.00 88.75 377 THR A CA 1
ATOM 2701 C C . THR A 1 377 ? 10.666 -3.285 -31.824 1.00 88.75 377 THR A C 1
ATOM 2703 O O . THR A 1 377 ? 10.973 -2.135 -32.136 1.00 88.75 377 THR A O 1
ATOM 2706 N N . VAL A 1 378 ? 11.204 -4.359 -32.391 1.00 88.12 378 VAL A N 1
ATOM 2707 C CA . VAL A 1 378 ? 11.960 -4.316 -33.644 1.00 88.12 378 VAL A CA 1
ATOM 2708 C C . VAL A 1 378 ? 11.116 -4.995 -34.704 1.00 88.12 378 VAL A C 1
ATOM 2710 O O . VAL A 1 378 ? 10.603 -6.085 -34.465 1.00 88.12 378 VAL A O 1
ATOM 2713 N N . SER A 1 379 ? 10.925 -4.337 -35.842 1.00 90.56 379 SER A N 1
ATOM 2714 C CA . SER A 1 379 ? 10.123 -4.860 -36.947 1.00 90.56 379 SER A CA 1
ATOM 2715 C C . SER A 1 379 ? 10.938 -4.905 -38.226 1.00 90.56 379 SER A C 1
ATOM 2717 O O . SER A 1 379 ? 11.630 -3.937 -38.548 1.00 90.56 379 SER A O 1
ATOM 2719 N N . GLU A 1 380 ? 10.782 -5.986 -38.974 1.00 88.75 380 GLU A N 1
ATOM 2720 C CA . GLU A 1 380 ? 11.391 -6.180 -40.282 1.00 88.75 380 GLU A CA 1
ATOM 2721 C C . GLU A 1 380 ? 10.316 -6.610 -41.283 1.00 88.75 380 GLU A C 1
ATOM 2723 O O . GLU A 1 380 ? 9.409 -7.385 -40.971 1.00 88.75 380 GLU A O 1
ATOM 2728 N N . GLU A 1 381 ? 10.398 -6.068 -42.497 1.00 91.75 381 GLU A N 1
ATOM 2729 C CA . GLU A 1 381 ? 9.550 -6.495 -43.609 1.00 91.75 381 GLU A CA 1
ATOM 2730 C C . GLU A 1 381 ? 9.857 -7.952 -43.980 1.00 91.75 381 GLU A C 1
ATOM 2732 O O . GLU A 1 381 ? 10.967 -8.452 -43.776 1.00 91.75 381 GLU A O 1
ATOM 2737 N N . HIS A 1 382 ? 8.883 -8.649 -44.565 1.00 88.75 382 HIS A N 1
ATOM 2738 C CA . HIS A 1 382 ? 9.104 -10.034 -44.970 1.00 88.75 382 HIS A CA 1
ATOM 2739 C C . HIS A 1 382 ? 10.140 -10.143 -46.088 1.00 88.75 382 HIS A C 1
ATOM 2741 O O . HIS A 1 382 ? 9.975 -9.587 -47.173 1.00 88.75 382 HIS A O 1
ATOM 2747 N N . SER A 1 383 ? 11.159 -10.971 -45.863 1.00 92.19 383 SER A N 1
ATOM 2748 C CA . SER A 1 383 ? 11.938 -11.561 -46.950 1.00 92.19 383 SER A CA 1
ATOM 2749 C C . SER A 1 383 ? 11.267 -12.869 -47.362 1.00 92.19 383 SER A C 1
ATOM 2751 O O . SER A 1 383 ? 11.400 -13.880 -46.672 1.00 92.19 383 SER A O 1
ATOM 2753 N N . LEU A 1 384 ? 10.496 -12.822 -48.451 1.00 92.81 384 LEU A N 1
ATOM 2754 C CA . LEU A 1 384 ? 9.665 -13.929 -48.921 1.00 92.81 384 LEU A CA 1
ATOM 2755 C C . LEU A 1 384 ? 10.414 -14.836 -49.914 1.00 92.81 384 LEU A C 1
ATOM 2757 O O . LEU A 1 384 ? 10.780 -14.409 -51.009 1.00 92.81 384 LEU A O 1
ATOM 2761 N N . SER A 1 385 ? 10.585 -16.105 -49.547 1.00 93.00 385 SER A N 1
ATOM 2762 C CA . SER A 1 385 ? 11.085 -17.190 -50.397 1.00 93.00 385 SER A CA 1
ATOM 2763 C C . SER A 1 385 ? 9.926 -17.825 -51.172 1.00 93.00 385 SER A C 1
ATOM 2765 O O . SER A 1 385 ? 8.878 -18.109 -50.597 1.00 93.00 385 SER A O 1
ATOM 2767 N N . ALA A 1 386 ? 10.090 -18.051 -52.478 1.00 94.00 386 ALA A N 1
ATOM 2768 C CA . ALA A 1 386 ? 9.058 -18.655 -53.326 1.00 94.00 386 ALA A CA 1
ATOM 2769 C C . ALA A 1 386 ? 9.074 -20.194 -53.261 1.00 94.00 386 ALA A C 1
ATOM 2771 O O . ALA A 1 386 ? 10.135 -20.817 -53.307 1.00 94.00 386 ALA A O 1
ATOM 2772 N N . HIS A 1 387 ? 7.889 -20.801 -53.228 1.00 9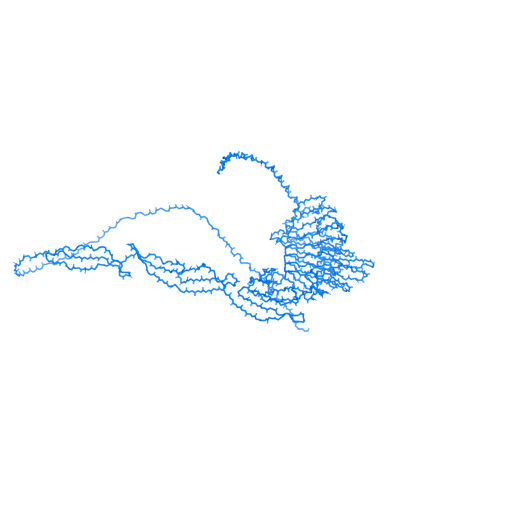2.44 387 HIS A N 1
ATOM 2773 C CA . HIS A 1 387 ? 7.658 -22.244 -53.196 1.00 92.44 387 HIS A CA 1
ATOM 2774 C C . HIS A 1 387 ? 6.552 -22.635 -54.179 1.00 92.44 387 HIS A C 1
ATOM 2776 O O . HIS A 1 387 ? 5.701 -21.820 -54.538 1.00 92.44 387 HIS A O 1
ATOM 2782 N N . HIS A 1 388 ? 6.554 -23.891 -54.616 1.00 93.56 388 HIS A N 1
ATOM 2783 C CA . HIS A 1 388 ? 5.490 -24.452 -55.440 1.00 93.56 388 HIS A CA 1
ATOM 2784 C C . HIS A 1 388 ? 5.396 -25.969 -55.270 1.00 93.56 388 HIS A C 1
ATOM 2786 O O . HIS A 1 388 ? 6.374 -26.631 -54.918 1.00 93.56 388 HIS A O 1
ATOM 2792 N N . ASP A 1 389 ? 4.220 -26.512 -55.570 1.00 93.06 389 ASP A N 1
ATOM 2793 C CA . ASP A 1 389 ? 3.959 -27.942 -55.717 1.00 93.06 389 ASP A CA 1
ATOM 2794 C C . ASP A 1 389 ? 3.123 -28.218 -56.982 1.00 93.06 389 ASP A C 1
ATOM 2796 O O . ASP A 1 389 ? 3.015 -27.363 -57.859 1.00 93.06 389 ASP A O 1
ATOM 2800 N N . GLU A 1 390 ? 2.546 -29.417 -57.121 1.00 92.06 390 GLU A N 1
ATOM 2801 C CA . GLU A 1 390 ? 1.739 -29.780 -58.298 1.00 92.06 390 GLU A CA 1
ATOM 2802 C C . GLU A 1 390 ? 0.410 -29.005 -58.408 1.00 92.06 390 GLU A C 1
ATOM 2804 O O . GLU A 1 390 ? -0.199 -28.962 -59.479 1.00 92.06 390 GLU A O 1
ATOM 2809 N N . THR A 1 391 ? -0.057 -28.403 -57.313 1.00 91.69 391 THR A N 1
ATOM 2810 C CA . THR A 1 391 ? -1.386 -27.790 -57.190 1.00 91.69 391 THR A CA 1
ATOM 2811 C C . THR A 1 391 ? -1.350 -26.265 -57.126 1.00 91.69 391 THR A C 1
ATOM 2813 O O . THR A 1 391 ? -2.255 -25.620 -57.660 1.00 91.69 391 THR A O 1
ATOM 2816 N N . SER A 1 392 ? -0.322 -25.679 -56.506 1.00 94.38 392 SER A N 1
ATOM 2817 C CA . SER A 1 392 ? -0.252 -24.242 -56.223 1.00 94.38 392 SER A CA 1
ATOM 2818 C C . SER A 1 392 ? 1.180 -23.729 -56.039 1.00 94.38 392 SER A C 1
ATOM 2820 O O . SER A 1 392 ? 2.144 -24.498 -55.998 1.00 94.38 392 SER A O 1
ATOM 2822 N N . HIS A 1 393 ? 1.323 -22.408 -55.938 1.00 91.75 393 HIS A N 1
ATOM 2823 C CA . HIS A 1 393 ? 2.546 -21.729 -55.525 1.00 91.75 393 HIS A CA 1
ATOM 2824 C C . HIS A 1 393 ? 2.258 -20.730 -54.400 1.00 91.75 393 HIS A C 1
ATOM 2826 O O . HIS A 1 393 ? 1.179 -20.151 -54.326 1.00 91.75 393 HIS A O 1
ATOM 2832 N N . TRP A 1 394 ? 3.214 -20.560 -53.491 1.00 94.81 394 TRP A N 1
ATOM 2833 C CA . TRP A 1 394 ? 3.102 -19.661 -52.341 1.00 94.81 394 TRP A CA 1
ATOM 2834 C C . TRP A 1 394 ? 4.471 -19.094 -51.984 1.00 94.81 394 TRP A C 1
ATOM 2836 O O . TRP A 1 394 ? 5.501 -19.527 -52.505 1.00 94.81 394 TRP A O 1
ATOM 2846 N N . GLN A 1 395 ? 4.500 -18.125 -51.079 1.00 94.25 395 GLN A N 1
ATOM 2847 C CA . GLN A 1 395 ? 5.738 -17.592 -50.536 1.00 94.25 395 GLN A CA 1
ATOM 2848 C C . GLN A 1 395 ? 5.781 -17.773 -49.023 1.00 94.25 395 GLN A C 1
ATOM 2850 O O . GLN A 1 395 ? 4.741 -17.742 -48.366 1.00 94.25 395 GLN A O 1
ATOM 2855 N N . THR A 1 396 ? 6.975 -17.956 -48.460 1.00 94.88 396 THR A N 1
ATOM 2856 C CA . THR A 1 396 ? 7.165 -18.048 -47.008 1.00 94.88 396 THR A CA 1
ATOM 2857 C C . THR A 1 396 ? 8.269 -17.121 -46.520 1.00 94.88 396 THR A C 1
ATOM 2859 O O . THR A 1 396 ? 9.223 -16.843 -47.239 1.00 94.88 396 THR A O 1
ATOM 2862 N N . CYS A 1 397 ? 8.145 -16.629 -45.291 1.00 93.69 397 CYS A N 1
ATOM 2863 C CA . CYS A 1 397 ? 9.211 -15.940 -44.582 1.00 93.69 397 CYS A CA 1
ATOM 2864 C C . CYS A 1 397 ? 9.895 -16.926 -43.633 1.00 93.69 397 CYS A C 1
ATOM 2866 O O . CYS A 1 397 ? 9.291 -17.374 -42.660 1.00 93.69 397 CYS A O 1
ATOM 2868 N N . GLU A 1 398 ? 11.166 -17.234 -43.876 1.00 89.69 398 GLU A N 1
ATOM 2869 C CA . GLU A 1 398 ? 11.926 -18.187 -43.052 1.00 89.69 398 GLU A CA 1
ATOM 2870 C C . GLU A 1 398 ? 12.176 -17.676 -41.623 1.00 89.69 398 GLU A C 1
ATOM 2872 O O . GLU A 1 398 ? 12.301 -18.476 -40.698 1.00 89.69 398 GLU A O 1
ATOM 2877 N N . THR A 1 399 ? 12.198 -16.352 -41.422 1.00 87.62 399 THR A N 1
ATOM 2878 C CA . THR A 1 399 ? 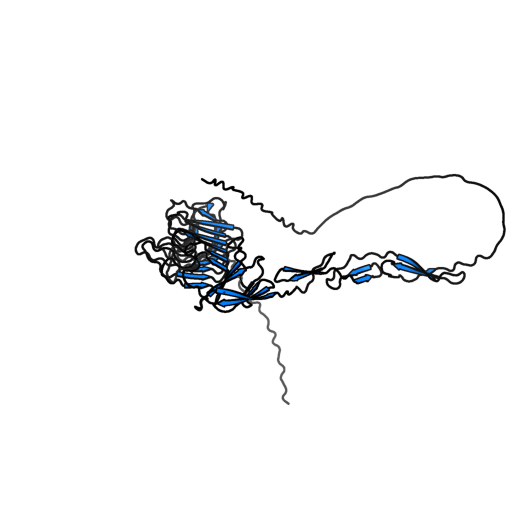12.435 -15.728 -40.109 1.00 87.62 399 THR A CA 1
ATOM 2879 C C . THR A 1 399 ? 11.282 -15.960 -39.137 1.00 87.62 399 THR A C 1
ATOM 2881 O O . THR A 1 399 ? 11.507 -16.250 -37.964 1.00 87.62 399 THR A O 1
ATOM 2884 N N . CYS A 1 400 ? 10.040 -15.817 -39.608 1.00 89.50 400 CYS A N 1
ATOM 2885 C CA . CYS A 1 400 ? 8.853 -15.835 -38.747 1.00 89.50 400 CYS A CA 1
ATOM 2886 C C . CYS A 1 400 ? 7.848 -16.944 -39.086 1.00 89.50 400 CYS A C 1
ATOM 2888 O O . CYS A 1 400 ? 6.846 -17.093 -38.391 1.00 89.50 400 CYS A O 1
ATOM 2890 N N . GLY A 1 401 ? 8.083 -17.707 -40.154 1.00 89.38 401 GLY A N 1
ATOM 2891 C CA . GLY A 1 401 ? 7.187 -18.763 -40.621 1.00 89.38 401 GLY A CA 1
ATOM 2892 C C . GLY A 1 401 ? 5.902 -18.266 -41.289 1.00 89.38 401 GLY A C 1
ATOM 2893 O O . GLY A 1 401 ? 5.042 -19.089 -41.597 1.00 89.38 401 GLY A O 1
ATOM 2894 N N . TYR A 1 402 ? 5.747 -16.955 -41.521 1.00 93.19 402 TYR A N 1
ATOM 2895 C CA . TYR A 1 402 ? 4.611 -16.418 -42.274 1.00 93.19 402 TYR A CA 1
ATOM 2896 C C . TYR A 1 402 ? 4.562 -17.042 -43.671 1.00 93.19 402 TYR A C 1
ATOM 2898 O O . TYR A 1 402 ? 5.592 -17.151 -44.334 1.00 93.19 402 TYR A O 1
ATOM 2906 N N . ALA A 1 403 ? 3.371 -17.419 -44.126 1.00 94.00 403 ALA A N 1
ATOM 2907 C CA . ALA A 1 403 ? 3.141 -17.931 -45.466 1.00 94.00 403 ALA A CA 1
ATOM 2908 C C . ALA A 1 403 ? 1.999 -17.155 -46.120 1.00 94.00 403 ALA A C 1
ATOM 2910 O O . ALA A 1 403 ? 0.991 -16.870 -45.472 1.00 94.00 403 ALA A O 1
ATOM 2911 N N . THR A 1 404 ? 2.158 -16.818 -47.398 1.00 94.00 404 THR A N 1
ATOM 2912 C CA . THR A 1 404 ? 1.043 -16.311 -48.199 1.00 94.00 404 THR A CA 1
ATOM 2913 C C . THR A 1 404 ? 0.055 -17.437 -48.475 1.00 94.00 404 THR A C 1
ATOM 2915 O O . THR A 1 404 ? 0.430 -18.613 -48.487 1.00 94.00 404 THR A O 1
A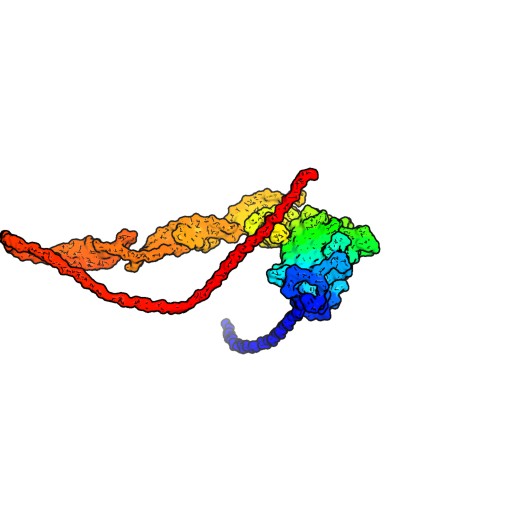TOM 2918 N N . ASP A 1 405 ? -1.194 -17.080 -48.762 1.00 94.62 405 ASP A N 1
ATOM 2919 C CA . ASP A 1 405 ? -2.168 -18.062 -49.226 1.00 94.62 405 ASP A CA 1
ATOM 2920 C C . ASP A 1 405 ? -1.668 -18.732 -50.521 1.00 94.62 405 ASP A C 1
ATOM 2922 O O . ASP A 1 405 ? -1.141 -18.036 -51.398 1.00 94.62 405 ASP A O 1
ATOM 2926 N N . PRO A 1 406 ? -1.796 -20.064 -50.658 1.00 93.88 406 PRO A N 1
ATOM 2927 C CA . PRO A 1 406 ? -1.414 -20.748 -51.884 1.00 93.88 406 PRO A CA 1
ATOM 2928 C C . PRO A 1 406 ? -2.281 -20.315 -53.064 1.00 93.88 406 PRO A C 1
ATOM 2930 O O . PRO A 1 406 ? -3.510 -20.397 -53.016 1.00 93.88 406 PRO A O 1
ATOM 2933 N N . GLU A 1 407 ? -1.634 -19.898 -54.148 1.00 94.94 407 GLU A N 1
ATOM 2934 C CA . GLU A 1 407 ? -2.287 -19.511 -55.390 1.00 94.94 407 GLU A CA 1
ATOM 2935 C C . GLU A 1 407 ? -2.237 -20.676 -56.393 1.00 94.94 407 GLU A C 1
ATOM 2937 O O . GLU A 1 407 ? -1.159 -21.217 -56.669 1.00 94.94 407 GLU A O 1
ATOM 2942 N N . PRO A 1 408 ? -3.384 -21.118 -56.943 1.00 93.56 408 PRO A N 1
ATOM 2943 C CA . PRO A 1 408 ? -3.395 -22.187 -57.930 1.00 93.56 408 PRO A CA 1
ATOM 2944 C C . PRO A 1 408 ? -2.655 -21.760 -59.199 1.00 93.56 408 PRO A C 1
ATOM 2946 O O . PRO A 1 408 ? -2.683 -20.603 -59.613 1.00 93.56 408 PRO A O 1
ATOM 2949 N N . HIS A 1 409 ? -2.014 -22.719 -59.859 1.00 88.81 409 HIS A N 1
ATOM 2950 C CA . HIS A 1 409 ? -1.296 -22.451 -61.102 1.00 88.81 409 HIS A CA 1
ATOM 2951 C C . HIS A 1 409 ? -2.225 -21.988 -62.231 1.00 88.81 409 HIS A C 1
ATOM 2953 O O . HIS A 1 409 ? -3.270 -22.593 -62.484 1.00 88.81 409 HIS A O 1
ATOM 2959 N N . SER A 1 410 ? -1.774 -20.982 -62.981 1.00 92.00 410 SER A N 1
ATOM 2960 C CA . SER A 1 410 ? -2.341 -20.608 -64.277 1.00 92.00 410 SER A CA 1
ATOM 2961 C C . SER A 1 410 ? -1.412 -21.104 -65.381 1.00 92.00 410 SER A C 1
ATOM 2963 O O . SER A 1 410 ? -0.334 -20.550 -65.590 1.00 92.00 410 SER A O 1
ATOM 2965 N N . PHE A 1 411 ? -1.819 -22.179 -66.052 1.00 92.94 411 PHE A N 1
ATOM 2966 C CA . PHE A 1 411 ? -0.989 -22.888 -67.021 1.00 92.94 411 PHE A CA 1
ATOM 2967 C C . PHE A 1 411 ? -1.201 -22.405 -68.455 1.00 92.94 411 PHE A C 1
ATOM 2969 O O . PHE A 1 411 ? -2.337 -22.240 -68.902 1.00 92.94 411 PHE A O 1
ATOM 2976 N N . GLU A 1 412 ? -0.104 -22.295 -69.200 1.00 92.88 412 GLU A N 1
ATOM 2977 C CA . GLU A 1 412 ? -0.108 -22.066 -70.643 1.00 92.88 412 GLU A CA 1
ATOM 2978 C C . GLU A 1 412 ? 0.622 -23.198 -71.377 1.00 92.88 412 GLU A C 1
ATOM 2980 O O . GLU A 1 412 ? 1.544 -23.815 -70.844 1.00 92.88 412 GLU A O 1
ATOM 2985 N N . TRP A 1 413 ? 0.194 -23.497 -72.608 1.00 93.62 413 TRP A N 1
ATOM 2986 C CA . TRP A 1 413 ? 0.807 -24.546 -73.425 1.00 93.62 413 TRP A CA 1
ATOM 2987 C C . TRP A 1 413 ? 2.085 -24.050 -74.103 1.00 93.62 413 TRP A C 1
ATOM 2989 O O . TRP A 1 413 ? 2.033 -23.142 -74.931 1.00 93.62 413 TRP A O 1
ATOM 2999 N N . VAL A 1 414 ? 3.199 -24.728 -73.839 1.00 93.25 414 VAL A N 1
ATOM 3000 C CA . VAL A 1 414 ? 4.499 -24.513 -74.481 1.00 93.25 414 VAL A CA 1
ATOM 3001 C C . VAL A 1 414 ? 4.799 -25.692 -75.402 1.00 93.25 414 VAL A C 1
ATOM 3003 O O . VAL A 1 414 ? 4.768 -26.847 -74.978 1.00 93.25 414 VAL A O 1
ATOM 3006 N N . VAL A 1 415 ? 5.061 -25.419 -76.684 1.00 93.56 415 VAL A N 1
ATOM 3007 C CA . VAL A 1 415 ? 5.477 -26.452 -77.645 1.00 93.56 415 VAL A CA 1
ATOM 3008 C C . VAL A 1 415 ? 6.973 -26.704 -77.485 1.00 93.56 415 VAL A C 1
ATOM 3010 O O . VAL A 1 415 ? 7.791 -25.848 -77.803 1.00 93.56 415 VAL A O 1
ATOM 3013 N N . ASP A 1 416 ? 7.325 -27.899 -77.014 1.00 92.00 416 ASP A N 1
ATOM 3014 C CA . ASP A 1 416 ? 8.717 -28.340 -76.860 1.00 92.00 416 ASP A CA 1
ATOM 3015 C C . ASP A 1 416 ? 9.334 -28.710 -78.206 1.00 92.00 416 ASP A C 1
ATOM 3017 O O . ASP A 1 416 ? 10.511 -28.469 -78.478 1.00 92.00 416 ASP A O 1
ATOM 3021 N N . ARG A 1 417 ? 8.524 -29.364 -79.042 1.00 92.00 417 ARG A N 1
ATOM 3022 C CA . ARG A 1 417 ? 8.919 -29.846 -80.357 1.00 92.00 417 ARG A CA 1
ATOM 3023 C C . ARG A 1 417 ? 7.709 -29.880 -81.268 1.00 92.00 417 ARG A C 1
ATOM 3025 O O . ARG A 1 417 ? 6.737 -30.580 -80.989 1.00 92.00 417 ARG A O 1
ATOM 3032 N N . GLU A 1 418 ? 7.806 -29.164 -82.377 1.00 90.88 418 GLU A N 1
ATOM 3033 C CA . GLU A 1 418 ? 6.776 -29.161 -83.411 1.00 90.88 418 GLU A CA 1
ATOM 3034 C C . GLU A 1 418 ? 6.547 -30.574 -83.964 1.00 90.88 418 GLU A C 1
ATOM 3036 O O . GLU A 1 418 ? 7.492 -31.343 -84.174 1.00 90.88 418 GLU A O 1
ATOM 3041 N N . ALA A 1 419 ? 5.283 -30.920 -84.199 1.00 88.25 419 ALA A N 1
ATOM 3042 C CA . ALA A 1 419 ? 4.939 -32.147 -84.902 1.00 88.25 419 ALA A CA 1
ATOM 3043 C C . ALA A 1 419 ? 5.248 -31.993 -86.396 1.00 88.25 419 ALA A C 1
ATOM 3045 O O . ALA A 1 419 ? 4.964 -30.958 -87.000 1.00 88.25 419 ALA A O 1
ATOM 3046 N N . THR A 1 420 ? 5.808 -33.034 -87.007 1.00 84.69 420 THR A N 1
ATOM 3047 C CA . THR A 1 420 ? 6.042 -33.089 -88.455 1.00 84.69 420 THR A CA 1
ATOM 3048 C C . THR A 1 420 ? 5.037 -34.033 -89.113 1.00 84.69 420 THR A C 1
ATOM 3050 O O . THR A 1 420 ? 4.239 -34.689 -88.442 1.00 84.69 420 THR A O 1
ATOM 3053 N N . ALA A 1 421 ? 5.056 -34.121 -90.445 1.00 78.94 421 ALA A N 1
ATOM 3054 C CA . ALA A 1 421 ? 4.156 -35.011 -91.179 1.00 78.94 421 ALA A CA 1
ATOM 3055 C C . ALA A 1 421 ? 4.338 -36.498 -90.805 1.00 78.94 421 ALA A C 1
ATOM 3057 O O . ALA A 1 421 ? 3.400 -37.279 -90.956 1.00 78.94 421 ALA A O 1
ATOM 3058 N N . THR A 1 422 ? 5.521 -36.887 -90.311 1.00 79.88 422 THR A N 1
ATOM 3059 C CA . THR A 1 422 ? 5.879 -38.284 -90.009 1.00 79.88 422 THR A CA 1
ATOM 3060 C C . THR A 1 422 ? 6.259 -38.540 -88.552 1.00 79.88 422 THR A C 1
ATOM 3062 O O . THR A 1 422 ? 6.264 -39.694 -88.134 1.00 79.88 422 THR A O 1
ATOM 3065 N N . GLU A 1 423 ? 6.574 -37.506 -87.769 1.00 87.12 423 GLU A N 1
ATOM 3066 C CA . GLU A 1 423 ? 6.979 -37.639 -86.367 1.00 87.12 423 GLU A CA 1
ATOM 3067 C C . GLU A 1 423 ? 6.058 -36.808 -85.473 1.00 87.12 423 GLU A C 1
ATOM 3069 O O . GLU A 1 423 ? 5.865 -35.611 -85.698 1.00 87.12 423 GLU A O 1
ATOM 3074 N N . ALA A 1 424 ? 5.509 -37.431 -84.431 1.00 90.25 424 ALA A N 1
ATOM 3075 C CA . ALA A 1 424 ? 4.756 -36.721 -83.405 1.00 90.25 424 ALA A CA 1
ATOM 3076 C C . ALA A 1 424 ? 5.647 -35.680 -82.713 1.00 90.25 424 ALA A C 1
ATOM 3078 O O . ALA A 1 424 ? 6.831 -35.946 -82.517 1.00 90.25 424 ALA A O 1
ATOM 3079 N N . GLY A 1 425 ? 5.102 -34.520 -82.352 1.00 91.56 425 GLY A N 1
ATOM 3080 C CA . GLY A 1 425 ? 5.744 -33.471 -81.555 1.00 91.56 425 GLY A CA 1
ATOM 3081 C C . GLY A 1 425 ? 5.500 -33.646 -80.053 1.00 91.56 425 GLY A C 1
ATOM 3082 O O . GLY A 1 425 ? 4.959 -34.659 -79.611 1.00 91.56 425 GLY A O 1
ATOM 3083 N N . SER A 1 426 ? 5.862 -32.655 -79.245 1.00 93.62 426 SER A N 1
ATOM 3084 C CA . SER A 1 426 ? 5.563 -32.630 -77.808 1.00 93.62 426 SER A CA 1
ATOM 3085 C C . SER A 1 426 ? 5.300 -31.210 -77.318 1.00 93.62 426 SER A C 1
ATOM 3087 O O . SER A 1 426 ? 5.884 -30.254 -77.827 1.00 93.62 426 SER A O 1
ATOM 3089 N N . LYS A 1 427 ? 4.417 -31.084 -76.330 1.00 93.88 427 LYS A N 1
ATOM 3090 C CA . LYS A 1 427 ? 4.141 -29.842 -75.604 1.00 93.88 427 LYS A CA 1
ATOM 3091 C C . LYS A 1 427 ? 3.917 -30.122 -74.128 1.00 93.88 427 LYS A C 1
ATOM 3093 O O . LYS A 1 427 ? 3.446 -31.203 -73.778 1.00 93.88 427 LYS A O 1
ATOM 3098 N N . HIS A 1 428 ? 4.131 -29.136 -73.277 1.00 94.44 428 HIS A N 1
ATOM 3099 C CA . HIS A 1 428 ? 3.764 -29.201 -71.866 1.00 94.44 428 HIS A CA 1
ATOM 3100 C C . HIS A 1 428 ? 2.996 -27.950 -71.436 1.00 94.44 428 HIS A C 1
ATOM 3102 O O . HIS A 1 428 ? 2.881 -26.984 -72.186 1.00 94.44 428 HIS A O 1
ATOM 3108 N N . GLU A 1 429 ? 2.411 -28.008 -70.244 1.00 93.69 429 GLU A N 1
ATOM 3109 C CA . GLU A 1 429 ? 1.787 -26.864 -69.582 1.00 93.69 429 GLU A CA 1
ATOM 3110 C C . GLU A 1 429 ? 2.774 -26.289 -68.560 1.00 93.69 429 GLU A C 1
ATOM 3112 O O . GLU A 1 429 ? 3.215 -27.028 -67.677 1.00 93.69 429 GLU A O 1
ATOM 3117 N N . GLU A 1 430 ? 3.104 -25.002 -68.660 1.00 93.94 430 GLU A N 1
ATOM 3118 C CA . GLU A 1 430 ? 3.996 -24.296 -67.729 1.00 93.94 430 GLU A CA 1
ATOM 3119 C C . GLU A 1 430 ? 3.251 -23.140 -67.050 1.00 93.94 430 GLU A C 1
ATOM 3121 O O . GLU A 1 430 ? 2.456 -22.436 -67.678 1.00 93.94 430 GLU A O 1
ATOM 3126 N N . CYS A 1 431 ? 3.461 -22.967 -65.745 1.00 93.12 431 CYS A N 1
ATOM 3127 C CA . CYS A 1 431 ? 2.923 -21.839 -64.995 1.00 93.12 431 CYS A CA 1
ATOM 3128 C C . CYS A 1 431 ? 3.797 -20.600 -65.213 1.00 93.12 431 CYS A C 1
ATOM 3130 O O . CYS A 1 431 ? 4.933 -20.555 -64.748 1.00 93.12 431 CYS A O 1
ATOM 3132 N N . ALA A 1 432 ? 3.250 -19.560 -65.843 1.00 87.06 432 ALA A N 1
ATOM 3133 C CA . ALA A 1 432 ? 3.997 -18.334 -66.142 1.00 87.06 432 ALA A CA 1
ATOM 3134 C C . ALA A 1 432 ? 4.450 -17.555 -64.887 1.00 87.06 432 ALA A C 1
ATOM 3136 O O . ALA A 1 432 ? 5.382 -16.757 -64.961 1.00 87.06 432 ALA A O 1
ATOM 3137 N N . ALA A 1 433 ? 3.797 -17.772 -63.738 1.00 87.19 433 ALA A N 1
ATOM 3138 C CA . ALA A 1 433 ? 4.106 -17.073 -62.490 1.00 87.19 433 ALA A CA 1
ATOM 3139 C C . ALA A 1 433 ? 5.318 -17.663 -61.749 1.00 87.19 433 ALA A C 1
ATOM 3141 O O . ALA A 1 433 ? 6.104 -16.918 -61.167 1.00 87.19 433 ALA A O 1
ATOM 3142 N N . CYS A 1 434 ? 5.481 -18.991 -61.761 1.00 90.50 434 CYS A N 1
ATOM 3143 C CA . CYS A 1 434 ? 6.500 -19.677 -60.957 1.00 90.50 434 CYS A CA 1
ATOM 3144 C C . CYS A 1 434 ? 7.399 -20.648 -61.744 1.00 90.50 434 CYS A C 1
ATOM 3146 O O . CYS A 1 434 ? 8.358 -21.167 -61.177 1.00 90.50 434 CYS A O 1
ATOM 3148 N N . GLY A 1 435 ? 7.113 -20.899 -63.026 1.00 88.19 435 GLY A N 1
ATOM 3149 C CA . GLY A 1 435 ? 7.885 -21.795 -63.896 1.00 88.19 435 GLY A CA 1
ATOM 3150 C C . GLY A 1 435 ? 7.647 -23.290 -63.656 1.00 88.19 435 GLY A C 1
ATOM 3151 O O . GLY A 1 435 ? 8.377 -24.122 -64.190 1.00 88.19 435 GLY A O 1
ATOM 3152 N N . TYR A 1 436 ? 6.653 -23.667 -62.841 1.00 92.25 436 TYR A N 1
ATOM 3153 C CA . TYR A 1 436 ? 6.307 -25.077 -62.651 1.00 92.25 436 TYR A CA 1
ATOM 3154 C C . TYR A 1 436 ? 5.752 -25.674 -63.953 1.00 92.25 436 TYR A C 1
ATOM 3156 O O . TYR A 1 436 ? 4.728 -25.215 -64.466 1.00 92.25 436 TYR A O 1
ATOM 3164 N N . ALA A 1 437 ? 6.411 -26.718 -64.459 1.00 93.19 437 ALA A N 1
ATOM 3165 C CA . ALA A 1 437 ? 6.041 -27.415 -65.684 1.00 93.19 437 ALA A CA 1
ATOM 3166 C C . ALA A 1 437 ? 5.430 -28.786 -65.381 1.00 93.19 437 ALA A C 1
ATOM 3168 O O . ALA A 1 437 ? 6.019 -29.621 -64.687 1.00 93.19 437 ALA A O 1
ATOM 3169 N N . LYS A 1 438 ? 4.255 -29.052 -65.956 1.00 92.06 438 LYS A N 1
ATOM 3170 C CA . LYS A 1 438 ? 3.677 -30.398 -65.962 1.00 92.06 438 LYS A CA 1
ATOM 3171 C C . LYS A 1 438 ? 4.453 -31.312 -66.904 1.00 92.06 438 LYS A C 1
ATOM 3173 O O . LYS A 1 438 ? 5.210 -30.884 -67.771 1.00 92.06 438 LYS A O 1
ATOM 3178 N N . LYS A 1 439 ? 4.199 -32.613 -66.782 1.00 91.81 439 LYS A N 1
ATOM 3179 C CA . LYS A 1 439 ? 4.749 -33.609 -67.701 1.00 91.81 439 LYS A CA 1
ATOM 3180 C C . LYS A 1 439 ? 4.293 -33.335 -69.142 1.00 91.81 439 LYS A C 1
ATOM 3182 O O . LYS A 1 439 ? 3.098 -33.192 -69.393 1.00 91.81 439 LYS A O 1
ATOM 3187 N N . ALA A 1 440 ? 5.244 -33.332 -70.076 1.00 93.06 440 ALA A N 1
ATOM 3188 C CA . ALA A 1 440 ? 4.966 -33.161 -71.497 1.00 93.06 440 ALA A CA 1
ATOM 3189 C C . ALA A 1 440 ? 4.023 -34.244 -72.042 1.00 93.06 440 ALA A C 1
ATOM 3191 O O . ALA A 1 440 ? 4.127 -35.429 -71.702 1.00 93.06 440 ALA A O 1
ATOM 3192 N N . VAL A 1 441 ? 3.116 -33.814 -72.914 1.00 92.94 441 VAL A N 1
ATOM 3193 C CA . VAL A 1 441 ? 2.191 -34.646 -73.680 1.00 92.94 441 VAL A CA 1
ATOM 3194 C C . VAL A 1 441 ? 2.531 -34.569 -75.166 1.00 92.94 441 VAL A C 1
ATOM 3196 O O . VAL A 1 441 ? 3.106 -33.598 -75.661 1.00 92.94 441 VAL A O 1
ATOM 3199 N N . GLU A 1 442 ? 2.177 -35.618 -75.893 1.00 91.50 442 GLU A N 1
ATOM 3200 C CA . GLU A 1 442 ? 2.506 -35.762 -77.307 1.00 91.50 442 GLU A CA 1
ATOM 3201 C C . GLU A 1 442 ? 1.558 -34.941 -78.202 1.00 91.50 442 GLU A C 1
ATOM 3203 O O . GLU A 1 442 ? 0.350 -34.878 -77.958 1.00 91.50 442 GLU A O 1
ATOM 3208 N N . ILE A 1 443 ? 2.101 -34.321 -79.254 1.00 90.38 443 ILE A N 1
ATOM 3209 C CA . ILE A 1 443 ? 1.325 -33.703 -80.338 1.00 90.38 443 ILE A CA 1
ATOM 3210 C C . ILE A 1 443 ? 1.324 -34.685 -81.516 1.00 90.38 443 ILE A C 1
ATOM 3212 O O . ILE A 1 443 ? 2.398 -34.970 -82.043 1.00 90.38 443 ILE A O 1
ATOM 3216 N N . PRO A 1 444 ? 0.169 -35.194 -81.975 1.00 87.81 444 PRO A N 1
ATOM 3217 C CA . PRO A 1 444 ? 0.126 -36.116 -83.109 1.00 87.81 444 PRO A CA 1
ATOM 3218 C C . PRO A 1 444 ? 0.759 -35.534 -84.383 1.00 87.81 444 PRO A C 1
ATOM 3220 O O . PRO A 1 444 ? 0.662 -34.332 -84.634 1.00 87.81 444 PRO A O 1
ATOM 3223 N N . ALA A 1 445 ? 1.365 -36.396 -85.206 1.00 82.81 445 ALA A N 1
ATOM 3224 C CA . ALA A 1 445 ? 1.883 -36.024 -86.525 1.00 82.81 445 ALA A CA 1
ATOM 3225 C C . ALA A 1 445 ? 0.770 -35.438 -87.417 1.00 82.81 445 ALA A C 1
ATOM 3227 O O . ALA A 1 445 ? -0.364 -35.921 -87.404 1.00 82.81 445 ALA A O 1
ATOM 3228 N N . THR A 1 446 ? 1.089 -34.412 -88.208 1.00 78.12 446 THR A N 1
ATOM 3229 C CA . THR A 1 446 ? 0.097 -33.632 -88.979 1.00 78.12 446 THR A CA 1
ATOM 3230 C C . THR A 1 446 ? -0.457 -34.357 -90.212 1.00 78.12 446 THR A C 1
ATOM 3232 O O . THR A 1 446 ? -1.460 -33.920 -90.775 1.00 78.12 446 THR A O 1
ATOM 3235 N N . GLY A 1 447 ? 0.148 -35.488 -90.595 1.00 64.56 447 GLY A N 1
ATOM 3236 C CA . GLY A 1 447 ? -0.231 -36.289 -91.758 1.00 64.56 447 GLY A CA 1
ATOM 3237 C C . GLY A 1 447 ? 0.166 -35.654 -93.098 1.00 64.56 447 GLY A C 1
ATOM 3238 O O . GLY A 1 447 ? 0.430 -34.458 -93.205 1.00 64.56 447 GLY A O 1
ATOM 3239 N N . THR A 1 448 ? 0.225 -36.471 -94.149 1.00 50.03 448 THR A N 1
ATOM 3240 C CA . THR A 1 448 ? 0.492 -36.040 -95.530 1.00 50.03 448 THR A CA 1
ATOM 3241 C C . THR A 1 448 ? -0.821 -35.826 -96.278 1.00 50.03 448 THR A C 1
ATOM 3243 O O . THR A 1 448 ? -1.555 -36.783 -96.525 1.00 50.03 448 THR A O 1
ATOM 3246 N N . THR A 1 449 ? -1.119 -34.591 -96.686 1.00 46.69 449 THR A N 1
ATOM 3247 C CA . THR A 1 449 ? -2.118 -34.344 -97.734 1.00 46.69 449 THR A CA 1
ATOM 3248 C C . THR A 1 449 ? -1.482 -34.628 -99.093 1.00 46.69 449 THR A C 1
ATOM 3250 O O . THR A 1 449 ? -0.738 -33.797 -99.615 1.00 46.69 449 THR A O 1
ATOM 3253 N N . GLU A 1 450 ? -1.758 -35.805 -99.652 1.00 38.50 450 GLU A N 1
ATOM 3254 C CA . GLU A 1 450 ? -1.474 -36.105 -101.055 1.00 38.50 450 GLU A CA 1
ATOM 3255 C C . GLU A 1 450 ? -2.555 -35.492 -101.964 1.00 38.50 450 GLU A C 1
ATOM 3257 O O . GLU A 1 450 ? -3.714 -35.896 -101.967 1.00 38.50 450 GLU A O 1
ATOM 3262 N N . ASP A 1 451 ? -2.092 -34.476 -102.690 1.00 35.06 451 ASP A N 1
ATOM 3263 C CA . ASP A 1 451 ? -2.290 -34.157 -104.109 1.00 35.06 451 ASP A CA 1
ATOM 3264 C C . ASP A 1 451 ? -3.639 -33.645 -104.682 1.00 35.06 451 ASP A C 1
ATOM 3266 O O . ASP A 1 451 ? -4.618 -34.359 -104.881 1.00 35.06 451 ASP A O 1
ATOM 3270 N N . SER A 1 452 ? -3.588 -32.347 -105.013 1.00 39.69 452 SER A N 1
ATOM 3271 C CA . SER A 1 452 ? -4.044 -31.603 -106.202 1.00 39.69 452 SER A CA 1
ATOM 3272 C C . SER A 1 452 ? -5.157 -32.143 -107.118 1.00 39.69 452 SER A C 1
ATOM 3274 O O . SER A 1 452 ? -4.981 -33.136 -107.818 1.00 39.69 452 SER A O 1
ATOM 3276 N N . SER A 1 453 ? -6.205 -31.330 -107.334 1.00 33.31 453 SER A N 1
ATOM 3277 C CA . SER A 1 453 ? -6.504 -30.747 -108.665 1.00 33.31 453 SER A CA 1
ATOM 3278 C C . SER A 1 453 ? -7.703 -29.773 -108.684 1.00 33.31 453 SER A C 1
ATOM 3280 O O . SER A 1 453 ? -8.809 -30.079 -108.260 1.00 33.31 453 SER A O 1
ATOM 3282 N N . ASP A 1 454 ? -7.415 -28.619 -109.286 1.00 30.36 454 ASP A N 1
ATOM 3283 C CA . ASP A 1 454 ? -8.224 -27.819 -110.212 1.00 30.36 454 ASP A CA 1
ATOM 3284 C C . ASP A 1 454 ? -9.319 -26.814 -109.800 1.00 30.36 454 ASP A C 1
ATOM 3286 O O . ASP A 1 454 ? -10.054 -26.911 -108.823 1.00 30.36 454 ASP A O 1
ATOM 3290 N N . ASN A 1 455 ? -9.336 -25.783 -110.644 1.00 30.47 455 ASN A N 1
ATOM 3291 C CA . ASN A 1 455 ? -9.862 -24.434 -110.510 1.00 30.47 455 ASN A CA 1
ATOM 3292 C C . ASN A 1 455 ? -11.301 -24.273 -111.052 1.00 30.47 455 ASN A C 1
ATOM 3294 O O . ASN A 1 455 ? -11.670 -24.879 -112.054 1.00 30.47 455 ASN A O 1
ATOM 3298 N N . SER A 1 456 ? -12.022 -23.298 -110.479 1.00 31.34 456 SER A N 1
ATOM 3299 C CA . SER A 1 456 ? -12.865 -22.302 -111.177 1.00 31.34 456 SER A CA 1
ATOM 3300 C C . SER A 1 456 ? -14.367 -22.258 -110.837 1.00 31.34 456 SER A C 1
ATOM 3302 O O . SER A 1 456 ? -15.155 -23.133 -111.176 1.00 31.34 456 SER A O 1
ATOM 3304 N N . THR A 1 457 ? -14.745 -21.066 -110.348 1.00 29.20 457 THR A N 1
ATOM 3305 C CA . THR A 1 457 ? -15.993 -20.296 -110.560 1.00 29.20 457 THR A CA 1
ATOM 3306 C C . THR A 1 457 ? -17.333 -20.754 -109.967 1.00 29.20 457 THR A C 1
ATOM 3308 O O . THR A 1 457 ? -17.927 -21.726 -110.408 1.00 29.20 457 THR A O 1
ATOM 3311 N N . GLY A 1 458 ? -17.928 -19.853 -109.166 1.00 26.55 458 GLY A N 1
ATOM 3312 C CA . GLY A 1 458 ? -19.280 -19.362 -109.473 1.00 26.55 458 GLY A CA 1
ATOM 3313 C C . GLY A 1 458 ? -20.367 -19.461 -108.395 1.00 26.55 458 GLY A C 1
ATOM 3314 O O . GLY A 1 458 ? -21.169 -20.378 -108.419 1.00 26.55 458 GLY A O 1
ATOM 3315 N N . SER A 1 459 ? -20.506 -18.372 -107.628 1.00 29.06 459 SER A N 1
ATOM 3316 C CA . SER A 1 459 ? -21.782 -17.734 -107.242 1.00 29.06 459 SER A CA 1
ATOM 3317 C C . SER A 1 459 ? -22.642 -18.275 -106.077 1.00 29.06 459 SER A C 1
ATOM 3319 O O . SER A 1 459 ? -23.221 -19.350 -106.127 1.00 29.06 459 SER A O 1
ATOM 3321 N N . THR A 1 460 ? -22.884 -17.341 -105.139 1.00 29.88 460 THR A N 1
ATOM 3322 C CA . THR A 1 460 ? -24.140 -17.048 -104.405 1.00 29.88 460 THR A CA 1
ATOM 3323 C C . THR A 1 460 ? -24.753 -18.115 -103.491 1.00 29.88 460 THR A C 1
ATOM 3325 O O . THR A 1 460 ? -25.304 -19.094 -103.966 1.00 29.88 460 THR A O 1
ATOM 3328 N N . GLN A 1 461 ? -24.877 -17.807 -102.195 1.00 30.05 461 GLN A N 1
ATOM 3329 C CA . GLN A 1 461 ? -26.100 -17.246 -101.588 1.00 30.05 461 GLN A CA 1
ATOM 3330 C C . GLN A 1 461 ? -25.894 -17.039 -100.075 1.00 30.05 461 GLN A C 1
ATOM 3332 O O . GLN A 1 461 ? -25.474 -17.939 -99.359 1.00 30.05 461 GLN A O 1
ATOM 3337 N N . ASN A 1 462 ? -26.223 -15.839 -99.598 1.00 38.34 462 ASN A N 1
ATOM 3338 C CA . ASN A 1 462 ? -26.670 -15.608 -98.222 1.00 38.34 462 ASN A CA 1
ATOM 3339 C C . ASN A 1 462 ? -28.180 -15.930 -98.187 1.00 38.34 462 ASN A C 1
ATOM 3341 O O . ASN A 1 462 ? -28.855 -15.638 -99.182 1.00 38.34 462 ASN A O 1
ATOM 3345 N N . PRO A 1 463 ? -28.732 -16.493 -97.097 1.00 37.88 463 PRO A N 1
ATOM 3346 C CA . PRO A 1 463 ? -29.465 -15.608 -96.185 1.00 37.88 463 PRO A CA 1
ATOM 3347 C C . PRO A 1 463 ? -29.398 -15.977 -94.682 1.00 37.88 463 PRO A C 1
ATOM 3349 O O . PRO A 1 463 ? -29.438 -17.136 -94.289 1.00 37.88 463 PRO A O 1
ATOM 3352 N N . SER A 1 464 ? -29.357 -14.914 -93.872 1.00 29.86 464 SER A N 1
ATOM 3353 C CA . SER A 1 464 ? -30.080 -14.624 -92.617 1.00 29.86 464 SER A CA 1
ATOM 3354 C C . SER A 1 464 ? -30.586 -15.764 -91.704 1.00 29.86 464 SER A C 1
ATOM 3356 O O . SER A 1 464 ? -31.466 -16.514 -92.104 1.00 29.86 464 SER A O 1
ATOM 3358 N N . THR A 1 465 ? -30.060 -15.769 -90.459 1.00 36.22 465 THR A N 1
ATOM 3359 C CA . THR A 1 465 ? -30.687 -15.712 -89.094 1.00 36.22 465 THR A CA 1
ATOM 3360 C C . THR A 1 465 ? -32.114 -16.269 -88.847 1.00 36.22 465 THR A C 1
ATOM 3362 O O . THR A 1 465 ? -32.858 -16.483 -89.792 1.00 36.22 465 THR A O 1
ATOM 3365 N N . PRO A 1 466 ? -32.641 -16.361 -87.596 1.00 51.66 466 PRO A N 1
ATOM 3366 C CA . PRO A 1 466 ? -32.076 -16.403 -86.227 1.00 51.66 466 PRO A CA 1
ATOM 3367 C C . PRO A 1 466 ? -32.631 -17.616 -85.416 1.00 51.66 466 PRO A C 1
ATOM 3369 O O . PRO A 1 466 ? -33.561 -18.267 -85.867 1.00 51.66 466 PRO A O 1
ATOM 3372 N N . ASN A 1 467 ? -32.191 -17.872 -84.174 1.00 28.84 467 ASN A N 1
ATOM 3373 C CA . ASN A 1 467 ? -33.149 -17.847 -83.054 1.00 28.84 467 ASN A CA 1
ATOM 3374 C C . ASN A 1 467 ? -32.502 -17.858 -81.667 1.00 28.84 467 ASN A C 1
ATOM 3376 O O . ASN A 1 467 ? -31.473 -18.474 -81.407 1.00 28.84 467 ASN A O 1
ATOM 3380 N N . LYS A 1 468 ? -33.215 -17.151 -80.802 1.00 32.88 468 LYS A N 1
ATOM 3381 C CA . LYS A 1 468 ? -33.111 -17.011 -79.364 1.00 32.88 468 LYS A CA 1
ATOM 3382 C C . LYS A 1 468 ? -33.718 -18.241 -78.673 1.00 32.88 468 LYS A C 1
ATOM 3384 O O . LYS A 1 468 ? -34.524 -18.958 -79.260 1.00 32.88 468 LYS A O 1
ATOM 3389 N N . GLU A 1 469 ? -33.446 -18.283 -77.374 1.00 28.88 469 GLU A N 1
ATOM 3390 C CA . GLU A 1 469 ? -34.382 -18.594 -76.288 1.00 28.88 469 GLU A CA 1
ATOM 3391 C C . GLU A 1 469 ? -34.270 -19.928 -75.525 1.00 28.88 469 GLU A C 1
ATOM 3393 O O . GLU A 1 469 ? -34.281 -21.025 -76.073 1.00 28.88 469 GLU A O 1
ATOM 3398 N N . ASN A 1 470 ? -34.333 -19.720 -74.203 1.00 29.20 470 ASN A N 1
ATOM 3399 C CA . ASN A 1 470 ? -34.992 -20.510 -73.162 1.00 29.20 470 ASN A CA 1
ATOM 3400 C C . ASN A 1 470 ? -34.107 -21.260 -72.167 1.00 29.20 470 ASN A C 1
ATOM 3402 O O . ASN A 1 470 ? -33.484 -22.278 -72.446 1.00 29.20 470 ASN A O 1
ATOM 3406 N N . GLY A 1 471 ? -34.122 -20.706 -70.951 1.00 31.02 471 GLY A N 1
ATOM 3407 C CA . GLY A 1 471 ? -33.561 -21.292 -69.753 1.00 31.02 471 GLY A CA 1
ATOM 3408 C C . GLY A 1 471 ? -34.503 -22.240 -69.017 1.00 31.02 471 GLY A C 1
ATOM 3409 O O . GLY A 1 471 ? -35.649 -22.459 -69.397 1.00 31.02 471 GLY A O 1
ATOM 3410 N N . LYS A 1 472 ? -33.957 -22.780 -67.929 1.00 30.28 472 LYS A N 1
ATOM 3411 C CA . LYS A 1 472 ? -34.558 -23.445 -66.758 1.00 30.28 472 LYS A CA 1
ATOM 3412 C C . LYS A 1 472 ? -33.378 -24.161 -66.085 1.00 30.28 472 LYS A C 1
ATOM 3414 O O . LYS A 1 472 ? -32.568 -24.736 -66.791 1.00 30.28 472 LYS A O 1
ATOM 3419 N N . ALA A 1 473 ? -33.184 -24.224 -64.780 1.00 27.42 473 ALA A N 1
ATOM 3420 C CA . ALA A 1 473 ? -33.884 -23.713 -63.620 1.00 27.42 473 ALA A CA 1
ATOM 3421 C C . ALA A 1 473 ? -32.874 -23.757 -62.455 1.00 27.42 473 ALA A C 1
ATOM 3423 O O . ALA A 1 473 ? -32.012 -24.635 -62.425 1.00 27.42 473 ALA A O 1
ATOM 3424 N N . LEU A 1 474 ? -33.017 -22.847 -61.491 1.00 38.94 474 LEU A N 1
ATOM 3425 C CA . LEU A 1 474 ? -32.587 -23.075 -60.106 1.00 38.94 474 LEU A CA 1
ATOM 3426 C C . LEU A 1 474 ? -33.434 -24.211 -59.482 1.00 38.94 474 LEU A C 1
ATOM 3428 O O . LEU A 1 474 ? -34.564 -24.436 -59.926 1.00 38.94 474 LEU A O 1
ATOM 3432 N N . PRO A 1 475 ? -32.916 -24.917 -58.462 1.00 35.47 475 PRO A N 1
ATOM 3433 C CA . PRO A 1 475 ? -33.175 -24.537 -57.062 1.00 35.47 475 PRO A CA 1
ATOM 3434 C C . PRO A 1 475 ? -31.863 -24.477 -56.250 1.00 35.47 475 PRO A C 1
ATOM 3436 O O . PRO A 1 475 ? -30.935 -25.230 -56.507 1.00 35.47 475 PRO A O 1
ATOM 3439 N N . ALA A 1 476 ? -31.624 -23.460 -55.423 1.00 26.91 476 ALA A N 1
ATOM 3440 C CA . ALA A 1 476 ? -32.227 -23.163 -54.116 1.00 26.91 476 ALA A CA 1
ATOM 3441 C C . ALA A 1 476 ? -31.751 -24.093 -52.976 1.00 26.91 476 ALA A C 1
ATOM 3443 O O . ALA A 1 476 ? -32.195 -25.229 -52.860 1.00 26.91 476 ALA A O 1
ATOM 3444 N N . THR A 1 477 ? -30.866 -23.511 -52.154 1.00 34.19 477 THR A N 1
ATOM 3445 C CA . THR A 1 477 ? -30.830 -23.487 -50.676 1.00 34.19 477 THR A CA 1
ATOM 3446 C C . THR A 1 477 ? -30.934 -24.790 -49.882 1.00 34.19 477 THR A C 1
ATOM 3448 O O . THR A 1 477 ? -31.964 -25.454 -49.912 1.00 34.19 477 THR A O 1
ATOM 3451 N N . SER A 1 478 ? -29.988 -24.981 -48.959 1.00 32.59 478 SER A N 1
ATOM 3452 C CA . SER A 1 478 ? -30.351 -25.169 -47.547 1.00 32.59 478 SER A CA 1
ATOM 3453 C C . SER A 1 478 ? -29.154 -24.913 -46.633 1.00 32.59 478 SER A C 1
ATOM 3455 O O . SER A 1 478 ? -28.176 -25.661 -46.643 1.00 32.59 478 SER A O 1
ATOM 3457 N N . ASP A 1 479 ? -29.287 -23.860 -45.833 1.00 29.34 479 ASP A N 1
ATOM 3458 C CA . ASP A 1 479 ? -28.609 -23.662 -44.558 1.00 29.34 479 ASP A CA 1
ATOM 3459 C C . ASP A 1 479 ? -28.731 -24.906 -43.659 1.00 29.34 479 ASP A C 1
ATOM 3461 O O . ASP A 1 479 ? -29.768 -25.574 -43.670 1.00 29.34 479 ASP A O 1
ATOM 3465 N N . SER A 1 480 ? -27.774 -25.131 -42.754 1.00 35.34 480 SER A N 1
ATOM 3466 C CA . SER A 1 480 ? -27.962 -24.756 -41.337 1.00 35.34 480 SER A CA 1
ATOM 3467 C C . SER A 1 480 ? -26.979 -25.446 -40.378 1.00 35.34 480 SER A C 1
ATOM 3469 O O . SER A 1 480 ? -26.929 -26.667 -40.261 1.00 35.34 480 SER A O 1
ATOM 3471 N N . SER A 1 481 ? -26.378 -24.580 -39.555 1.00 33.69 481 SER A N 1
ATOM 3472 C CA . SER A 1 481 ? -26.278 -24.637 -38.083 1.00 33.69 481 SER A CA 1
ATOM 3473 C C . SER A 1 481 ? -25.161 -25.403 -37.349 1.00 33.69 481 SER A C 1
ATOM 3475 O O . SER A 1 481 ? -25.137 -26.627 -37.316 1.00 33.69 481 SER A O 1
ATOM 3477 N N . ALA A 1 482 ? -24.436 -24.574 -36.571 1.00 29.09 482 ALA A N 1
ATOM 3478 C CA . ALA A 1 482 ? -24.032 -24.716 -35.160 1.00 29.09 482 ALA A CA 1
ATOM 3479 C C . ALA A 1 482 ? -22.904 -25.721 -34.840 1.00 29.09 482 ALA A C 1
ATOM 3481 O O . ALA A 1 482 ? -22.896 -26.835 -35.334 1.00 29.09 482 ALA A O 1
ATOM 3482 N N . ALA A 1 483 ? -21.914 -25.435 -33.991 1.00 27.11 483 ALA A N 1
ATOM 3483 C CA . ALA A 1 483 ? -21.711 -24.406 -32.970 1.00 27.11 483 ALA A CA 1
ATOM 3484 C C . ALA A 1 483 ? -20.194 -24.240 -32.720 1.00 27.11 483 ALA A C 1
ATOM 3486 O O . ALA A 1 483 ? -19.441 -25.141 -33.070 1.00 27.11 483 ALA A O 1
ATOM 3487 N N . ILE A 1 484 ? -19.763 -23.149 -32.076 1.00 30.81 484 ILE A N 1
ATOM 3488 C CA . ILE A 1 484 ? -18.881 -23.134 -30.885 1.00 30.81 484 ILE A CA 1
ATOM 3489 C C . ILE A 1 484 ? -18.716 -21.673 -30.427 1.00 30.81 484 ILE A C 1
ATOM 3491 O O . ILE A 1 484 ? -18.537 -20.756 -31.223 1.00 30.81 484 ILE A O 1
ATOM 3495 N N . ALA A 1 485 ? -18.867 -21.486 -29.120 1.00 27.33 485 ALA A N 1
ATOM 3496 C CA . ALA A 1 485 ? -18.851 -20.232 -28.385 1.00 27.33 485 ALA A CA 1
ATOM 3497 C C . ALA A 1 485 ? -17.439 -19.652 -28.199 1.00 27.33 485 ALA A C 1
ATOM 3499 O O . ALA A 1 485 ? -16.498 -20.414 -28.003 1.00 27.33 485 ALA A O 1
ATOM 3500 N N . ALA A 1 486 ? -17.323 -18.321 -28.118 1.00 29.34 486 ALA A N 1
ATOM 3501 C CA . ALA A 1 486 ? -16.342 -17.638 -27.269 1.00 29.34 486 ALA A CA 1
ATOM 3502 C C . ALA A 1 486 ? -16.727 -16.161 -27.069 1.00 29.34 486 ALA A C 1
ATOM 3504 O O . ALA A 1 486 ? -17.327 -15.528 -27.934 1.00 29.34 486 ALA A O 1
ATOM 3505 N N . ALA A 1 487 ? -16.425 -15.666 -25.875 1.00 30.16 487 ALA A N 1
ATOM 3506 C CA . ALA A 1 487 ? -16.968 -14.483 -25.229 1.00 30.16 487 ALA A CA 1
ATOM 3507 C C . ALA A 1 487 ? -16.587 -13.138 -25.876 1.00 30.16 487 ALA A C 1
ATOM 3509 O O . ALA A 1 487 ? -15.431 -12.887 -26.203 1.00 30.16 487 ALA A O 1
ATOM 3510 N N . ALA A 1 488 ? -17.562 -12.229 -25.943 1.00 28.97 488 ALA A N 1
ATOM 3511 C CA . ALA A 1 488 ? -17.327 -10.804 -26.129 1.00 28.97 488 ALA A CA 1
ATOM 3512 C C . ALA A 1 488 ? -16.972 -10.171 -24.773 1.00 28.97 488 ALA A C 1
ATOM 3514 O O . ALA A 1 488 ? -17.821 -10.084 -23.885 1.00 28.97 488 ALA A O 1
ATOM 3515 N N . ILE A 1 489 ? -15.728 -9.716 -24.613 1.00 33.28 489 ILE A N 1
ATOM 3516 C CA . ILE A 1 489 ? -15.351 -8.790 -23.541 1.00 33.28 489 ILE A CA 1
ATOM 3517 C C . ILE A 1 489 ? -15.785 -7.395 -23.991 1.00 33.28 489 ILE A C 1
ATOM 3519 O O . ILE A 1 489 ? -15.205 -6.800 -24.898 1.00 33.28 489 ILE A O 1
ATOM 3523 N N . ALA A 1 490 ? -16.836 -6.884 -23.359 1.00 29.48 490 ALA A N 1
ATOM 3524 C CA . ALA A 1 490 ? -17.203 -5.483 -23.437 1.00 29.48 490 ALA A CA 1
ATOM 3525 C C . ALA A 1 490 ? -16.144 -4.655 -22.692 1.00 29.48 490 ALA A C 1
ATOM 3527 O O . ALA A 1 490 ? -16.049 -4.719 -21.468 1.00 29.48 490 ALA A O 1
ATOM 3528 N N . MET A 1 491 ? -15.359 -3.855 -23.418 1.00 32.34 491 MET A N 1
ATOM 3529 C CA . MET A 1 491 ? -14.620 -2.750 -22.813 1.00 32.34 491 MET A CA 1
ATOM 3530 C C . MET A 1 491 ? -15.625 -1.671 -22.405 1.00 32.34 491 MET A C 1
ATOM 3532 O O . MET A 1 491 ? -16.036 -0.836 -23.209 1.00 32.34 491 MET A O 1
ATOM 3536 N N . GLY A 1 492 ? -16.050 -1.720 -21.143 1.00 27.94 492 GLY A N 1
ATOM 3537 C CA . GLY A 1 492 ? -16.778 -0.638 -20.497 1.00 27.94 492 GLY A CA 1
ATOM 3538 C C . GLY A 1 492 ? -15.888 0.596 -20.407 1.00 27.94 492 GLY A C 1
ATOM 3539 O O . GLY A 1 492 ? -15.036 0.704 -19.531 1.00 27.94 492 GLY A O 1
ATOM 3540 N N . SER A 1 493 ? -16.088 1.534 -21.328 1.00 34.16 493 SER A N 1
ATOM 3541 C CA . SER A 1 493 ? -15.583 2.897 -21.214 1.00 34.16 493 SER A CA 1
ATOM 3542 C C . SER A 1 493 ? -16.364 3.610 -20.109 1.00 34.16 493 SER A C 1
ATOM 3544 O O . SER A 1 493 ? -17.495 4.045 -20.320 1.00 34.16 493 SER A O 1
ATOM 3546 N N . ILE A 1 494 ? -15.776 3.730 -18.919 1.00 29.80 494 ILE A N 1
ATOM 3547 C CA . ILE A 1 494 ? -16.285 4.635 -17.888 1.00 29.80 494 ILE A CA 1
ATOM 3548 C C . ILE A 1 494 ? -15.798 6.049 -18.227 1.00 29.80 494 ILE A C 1
ATOM 3550 O O . ILE A 1 494 ? -14.660 6.435 -17.971 1.00 29.80 494 ILE A O 1
ATOM 3554 N N . LEU A 1 495 ? -16.697 6.818 -18.841 1.00 29.75 495 LEU A N 1
ATOM 3555 C CA . LEU A 1 495 ? -16.675 8.276 -18.851 1.00 29.75 495 LEU A CA 1
ATOM 3556 C C . LEU A 1 495 ? -17.083 8.766 -17.455 1.00 29.75 495 LEU A C 1
ATOM 3558 O O . LEU A 1 495 ? -18.261 8.707 -17.109 1.00 29.75 495 LEU A O 1
ATOM 3562 N N . ILE A 1 496 ? -16.142 9.290 -16.667 1.00 33.22 496 ILE A N 1
ATOM 3563 C CA . ILE A 1 496 ? -16.486 10.158 -15.532 1.00 33.22 496 ILE A CA 1
ATOM 3564 C C . ILE A 1 496 ? -16.382 11.604 -16.002 1.00 33.22 496 ILE A C 1
ATOM 3566 O O . ILE A 1 496 ? -15.302 12.163 -16.191 1.00 33.22 496 ILE A O 1
ATOM 3570 N N . ALA A 1 497 ? -17.553 12.208 -16.186 1.00 30.86 497 ALA A N 1
ATOM 3571 C CA . ALA A 1 497 ? -17.725 13.646 -16.207 1.00 30.86 497 ALA A CA 1
ATOM 3572 C C . ALA A 1 497 ? -17.468 14.195 -14.794 1.00 30.86 497 ALA A C 1
ATOM 3574 O O . ALA A 1 497 ? -18.178 13.862 -13.850 1.00 30.86 497 ALA A O 1
ATOM 3575 N N . GLY A 1 498 ? -16.459 15.054 -14.658 1.00 28.56 498 GLY A N 1
ATOM 3576 C CA . GLY A 1 498 ? -16.103 15.719 -13.405 1.00 28.56 498 GLY A CA 1
ATOM 3577 C C . GLY A 1 498 ? -15.622 17.143 -13.655 1.00 28.56 498 GLY A C 1
ATOM 3578 O O . GLY A 1 498 ? -14.479 17.474 -13.372 1.00 28.56 498 GLY A O 1
ATOM 3579 N N . GLY A 1 499 ? -16.478 17.985 -14.236 1.00 25.84 499 GLY A N 1
ATOM 3580 C CA . GLY A 1 499 ? -16.218 19.412 -14.431 1.00 25.84 499 GLY A CA 1
ATOM 3581 C C . GLY A 1 499 ? -17.006 20.269 -13.443 1.00 25.84 499 GLY A C 1
ATOM 3582 O O . GLY A 1 499 ? -17.962 20.926 -13.843 1.00 25.84 499 GLY A O 1
ATOM 3583 N N . TYR A 1 500 ? -16.617 20.285 -12.164 1.00 28.61 500 TYR A N 1
ATOM 3584 C CA . TYR A 1 500 ? -17.018 21.361 -11.251 1.00 28.61 500 TYR A CA 1
ATOM 3585 C C . TYR A 1 500 ? -16.073 22.549 -11.458 1.00 28.61 500 TYR A C 1
ATOM 3587 O O . TYR A 1 500 ? -14.912 22.535 -11.055 1.00 28.61 500 TYR A O 1
ATOM 3595 N N . ALA A 1 501 ? -16.582 23.582 -12.126 1.00 30.05 501 ALA A N 1
ATOM 3596 C CA . ALA A 1 501 ? -15.892 24.848 -12.312 1.00 30.05 501 ALA A CA 1
ATOM 3597 C C . ALA A 1 501 ? -15.791 25.612 -10.979 1.00 30.05 501 ALA A C 1
ATOM 3599 O O . ALA A 1 501 ? -16.793 26.054 -10.415 1.00 30.05 501 ALA A O 1
ATOM 3600 N N . LEU A 1 502 ? -14.562 25.819 -10.505 1.00 30.62 502 LEU A N 1
ATOM 3601 C CA . LEU A 1 502 ? -14.238 26.809 -9.483 1.00 30.62 502 LEU A CA 1
ATOM 3602 C C . LEU A 1 502 ? -14.290 28.209 -10.106 1.00 30.62 502 LEU A C 1
ATOM 3604 O O . LEU A 1 502 ? -13.439 28.579 -10.911 1.00 30.62 502 LEU A O 1
ATOM 3608 N N . ASN A 1 503 ? -15.266 29.015 -9.695 1.00 27.42 503 ASN A N 1
ATOM 3609 C CA . ASN A 1 503 ? -15.284 30.449 -9.961 1.00 27.42 503 ASN A CA 1
ATOM 3610 C C . ASN A 1 503 ? -14.739 31.179 -8.724 1.00 27.42 503 ASN A C 1
ATOM 3612 O O . ASN A 1 503 ? -15.474 31.434 -7.772 1.00 27.42 503 ASN A O 1
ATOM 3616 N N . ARG A 1 504 ? -13.444 31.513 -8.719 1.00 30.16 504 ARG A N 1
ATOM 3617 C CA . ARG A 1 504 ? -12.864 32.464 -7.759 1.00 30.16 504 ARG A CA 1
ATOM 3618 C C . ARG A 1 504 ? -12.445 33.712 -8.528 1.00 30.16 504 ARG A C 1
ATOM 3620 O O . ARG A 1 504 ? -11.351 33.786 -9.079 1.00 30.16 504 ARG A O 1
ATOM 3627 N N . LYS A 1 505 ? -13.347 34.695 -8.584 1.00 30.47 505 LYS A N 1
ATOM 3628 C CA . LYS A 1 505 ? -12.991 36.059 -8.978 1.00 30.47 505 LYS A CA 1
ATOM 3629 C C . LYS A 1 505 ? -12.183 36.704 -7.859 1.00 30.47 505 LYS A C 1
ATOM 3631 O O . LYS A 1 505 ? -12.614 36.753 -6.712 1.00 30.47 505 LYS A O 1
ATOM 3636 N N . SER A 1 506 ? -11.035 37.223 -8.262 1.00 35.28 506 SER A N 1
ATOM 3637 C CA . SER A 1 506 ? -10.250 38.243 -7.585 1.00 35.28 506 SER A CA 1
ATOM 3638 C C . SER A 1 506 ? -11.112 39.415 -7.104 1.00 35.28 506 SER A C 1
ATOM 3640 O O . SER A 1 506 ? -11.790 40.047 -7.924 1.00 35.28 506 SER A O 1
ATOM 3642 N N . ARG A 1 507 ? -11.008 39.741 -5.817 1.00 35.88 507 ARG A N 1
ATOM 3643 C CA . ARG A 1 507 ? -10.835 41.099 -5.289 1.00 35.88 507 ARG A CA 1
ATOM 3644 C C . ARG A 1 507 ? -10.360 41.032 -3.849 1.00 35.88 507 ARG A C 1
ATOM 3646 O O . ARG A 1 507 ? -10.892 40.171 -3.116 1.00 35.88 507 ARG A O 1
#